Protein AF-A0A8X7R2E5-F1 (afdb_monomer)

Mean predicted aligned error: 14.35 Å

InterPro domains:
  IPR004158 Protein of unknown function DUF247, plant [PF03140] (1-277)
  IPR004158 Protein of unknown function DUF247, plant [PF03140] (343-395)
  IPR004158 Protein of unknown function DUF247, plant [PTHR31170] (1-277)

Foldseek 3Di:
DVVVLVVLVVVVCVLQPPVLLVVLLVVCLVCVVVQQVLAPDHLVVQDSVRSSVVLSSLLSSVVSVLLVCQPDPDCDPVNLVVVLQQLALAEWGFPVSNQVSCVVCCVSSVHPDGSQVSVCSSVPHDADPDSRAGTPLSVLVRSQQRLEPDNDDLVVLPDFFLPAFAAQVLLVLLVAAEAEPVRVVVVVVVVVVPDDDDDDDDDPPPPDRQQSYLDWDADPSYIYGGEHALDPSSLSSLLLNQLVQQVDVPHDNQSVLSLVVNLNHCPDVVSVCSQPPDVGNNYPDHPPPGDPCSSNPSPDDHRDGNHYHPVSDDPPPPPPVPDPDDDDDDDDPPVPPPPPPPPPRRRHPCNVVSVVSRVSSPDPVSSVVSCCCVPQVVDPVSVVVSVVVVVVVVVVVVVVVVVVVVVVVVVVPDDPPVVVPVVVVVPPPDDD

Radius of gyration: 35.5 Å; Cα contacts (8 Å, |Δi|>4): 422; chains: 1; bounding box: 97×72×129 Å

Sequence (432 aa):
MEKQKKTYLKSFTEKVGPKSIQDMKEIIIAEEKNIRGSYEISTEWVPPESFVDHILEDSVFIMEFIITHGENSHDTKHTADVKQDLMLLENQLPFFIFQKLFGSHMEKLGIMGTVEQFILNFFSLKIKTKTNFRHFTDMFRCVYEESLEETPNLNDLTGEAIGEMANADYLSRAGVKFKTPSEWKSSERERSHSGNLQPMTSISSGKETDDYSLHVSFKEGCLVMSSFRADEASETILRNVIAFEQSHGAVNPFTSNYINFINLLITNERDVEVLTAEDDKRFKPWPEGTDKFAIPRLVVKEPRLRCPPSRLRAPATADLTSLPAADSHGDSWDCGCPDTRVIKKKSSQYRSIAMNLKAHYKSRRNRYWATLSKVYFPDLLTGTATCAAVFLLFLTLIGTVASVIQAYKSFESVPPTIIYMTSKADQRKDAP

Structure (mmCIF, N/CA/C/O backbone):
data_AF-A0A8X7R2E5-F1
#
_entry.id   AF-A0A8X7R2E5-F1
#
loop_
_atom_site.group_PDB
_atom_site.id
_atom_site.type_symbol
_atom_site.label_atom_id
_atom_site.label_alt_id
_atom_site.label_comp_id
_atom_site.label_asym_id
_atom_site.label_entity_id
_atom_site.label_seq_id
_atom_site.pdbx_PDB_ins_code
_atom_site.Cartn_x
_atom_site.Cartn_y
_atom_site.Cartn_z
_atom_site.occupancy
_atom_site.B_iso_or_equiv
_atom_site.auth_seq_id
_atom_site.auth_comp_id
_atom_site.auth_asym_id
_atom_site.auth_atom_id
_atom_site.pdbx_PDB_model_num
ATOM 1 N N . MET A 1 1 ? -0.377 -10.810 23.958 1.00 72.69 1 MET A N 1
ATOM 2 C CA . MET A 1 1 ? -1.576 -10.154 23.403 1.00 72.69 1 MET A CA 1
ATOM 3 C C . MET A 1 1 ? -2.745 -10.095 24.379 1.00 72.69 1 MET A C 1
ATOM 5 O O . MET A 1 1 ? -3.002 -9.014 24.875 1.00 72.69 1 MET A O 1
ATOM 9 N N . GLU A 1 2 ? -3.407 -11.190 24.762 1.00 74.06 2 GLU A N 1
ATOM 10 C CA . GLU A 1 2 ? -4.644 -11.108 25.581 1.00 74.06 2 GLU A CA 1
ATOM 11 C C . GLU A 1 2 ? -4.517 -10.383 26.922 1.00 74.06 2 GLU A C 1
ATOM 13 O O . GLU A 1 2 ? -5.288 -9.483 27.252 1.00 74.06 2 GLU A O 1
ATOM 18 N N . LYS A 1 3 ? -3.473 -10.718 27.681 1.00 81.31 3 LYS A N 1
ATOM 19 C CA . LYS A 1 3 ? -3.171 -10.030 28.938 1.00 81.31 3 LYS A CA 1
ATOM 20 C C . LYS A 1 3 ? -2.908 -8.534 28.722 1.00 81.31 3 LYS A C 1
ATOM 22 O O . LYS A 1 3 ? -3.322 -7.729 29.546 1.00 81.31 3 LYS A O 1
ATOM 27 N N . GLN A 1 4 ? -2.261 -8.172 27.610 1.00 82.19 4 GLN A N 1
ATOM 28 C CA . GLN A 1 4 ? -2.005 -6.773 27.265 1.00 82.19 4 GLN A CA 1
ATOM 29 C C . GLN A 1 4 ? -3.306 -6.053 26.918 1.00 82.19 4 GLN A C 1
ATOM 31 O O . GLN A 1 4 ? -3.516 -4.968 27.437 1.00 82.19 4 GLN A O 1
ATOM 36 N N . LYS A 1 5 ? -4.222 -6.653 26.147 1.00 86.06 5 LYS A N 1
ATOM 37 C CA . LYS A 1 5 ? -5.516 -6.018 25.832 1.00 86.06 5 LYS A CA 1
ATOM 38 C C . LYS A 1 5 ? -6.295 -5.646 27.093 1.00 86.06 5 LYS A C 1
ATOM 40 O O . LYS A 1 5 ? -6.772 -4.524 27.204 1.00 86.06 5 LYS A O 1
ATOM 45 N N . LYS A 1 6 ? -6.305 -6.519 28.107 1.00 88.94 6 LYS A N 1
ATOM 46 C CA . LYS A 1 6 ? -6.909 -6.214 29.418 1.00 88.94 6 LYS A CA 1
ATOM 47 C C . LYS A 1 6 ? -6.195 -5.079 30.158 1.00 88.94 6 LYS A C 1
ATOM 49 O O . LYS A 1 6 ? -6.850 -4.239 30.770 1.00 88.94 6 LYS A O 1
ATOM 54 N N . THR A 1 7 ? -4.863 -5.023 30.094 1.00 90.69 7 THR A N 1
ATOM 55 C CA . THR A 1 7 ? -4.083 -3.902 30.645 1.00 90.69 7 THR A CA 1
ATOM 56 C C . THR A 1 7 ? -4.413 -2.583 29.942 1.00 90.69 7 THR A C 1
ATOM 58 O O . THR A 1 7 ? -4.605 -1.573 30.615 1.00 90.69 7 THR A O 1
ATOM 61 N N . TYR A 1 8 ? -4.533 -2.597 28.615 1.00 91.94 8 TYR A N 1
ATOM 62 C CA . TYR A 1 8 ? -4.862 -1.423 27.806 1.00 91.94 8 TYR A CA 1
ATOM 63 C C . TYR A 1 8 ? -6.295 -0.961 28.060 1.00 91.94 8 TYR A C 1
ATOM 65 O O . TYR A 1 8 ? -6.521 0.224 28.269 1.00 91.94 8 TYR A O 1
ATOM 73 N N . LEU A 1 9 ? -7.248 -1.892 28.159 1.00 93.56 9 LEU A N 1
ATOM 74 C CA . LEU A 1 9 ? -8.624 -1.580 28.536 1.00 93.56 9 LEU A CA 1
ATOM 75 C C . LEU A 1 9 ? -8.690 -0.912 29.912 1.00 93.56 9 LEU A C 1
ATOM 77 O O . LEU A 1 9 ? -9.403 0.076 30.074 1.00 93.56 9 LEU A O 1
ATOM 81 N N . LYS A 1 10 ? -7.917 -1.397 30.891 1.00 93.50 10 LYS A N 1
ATOM 82 C CA . LYS A 1 10 ? -7.837 -0.769 32.216 1.00 93.50 10 LYS A CA 1
ATOM 83 C C . LYS A 1 10 ? -7.272 0.656 32.138 1.00 93.50 10 LYS A C 1
ATOM 85 O O . LYS A 1 10 ? -7.912 1.571 32.643 1.00 93.50 10 LYS A O 1
ATOM 90 N N . SER A 1 11 ? -6.133 0.841 31.465 1.00 92.69 11 SER A N 1
ATOM 91 C CA . SER A 1 11 ? -5.506 2.160 31.252 1.00 92.69 11 SER A CA 1
ATOM 92 C C . SER A 1 11 ? -6.467 3.141 30.576 1.00 92.69 11 SER A C 1
ATOM 94 O O . SER A 1 11 ? -6.690 4.255 31.047 1.00 92.69 11 SER A O 1
ATOM 96 N N . PHE A 1 12 ? -7.127 2.698 29.508 1.00 94.25 12 PHE A N 1
ATOM 97 C CA . PHE A 1 12 ? -8.101 3.506 28.790 1.00 94.25 12 PHE A CA 1
ATOM 98 C C . PHE A 1 12 ? -9.311 3.857 29.671 1.00 94.25 12 PHE A C 1
ATOM 100 O O . PHE A 1 12 ? -9.745 5.008 29.696 1.00 94.25 12 PHE A O 1
ATOM 107 N N . THR A 1 13 ? -9.808 2.905 30.471 1.00 95.12 13 THR A N 1
ATOM 108 C CA . THR A 1 13 ? -10.903 3.132 31.433 1.00 95.12 13 THR A CA 1
ATOM 109 C C . THR A 1 13 ? -10.542 4.194 32.472 1.00 95.12 13 THR A C 1
ATOM 111 O O . THR A 1 13 ? -11.396 5.002 32.829 1.00 95.12 13 THR A O 1
ATOM 114 N N . GLU A 1 14 ? -9.293 4.237 32.937 1.00 94.00 14 GLU A N 1
ATOM 115 C CA . GLU A 1 14 ? -8.813 5.272 33.863 1.00 94.00 14 GLU A CA 1
ATOM 116 C C . GLU A 1 14 ? -8.831 6.669 33.214 1.00 94.00 14 GLU A C 1
ATOM 118 O O . GLU A 1 14 ? -9.184 7.644 33.877 1.00 94.00 14 GLU A O 1
ATOM 123 N N . LYS A 1 15 ? -8.554 6.768 31.904 1.00 92.25 15 LYS A N 1
ATOM 124 C CA . LYS A 1 15 ? -8.600 8.033 31.146 1.00 92.25 15 LYS A CA 1
ATOM 125 C C . LYS A 1 15 ? -10.027 8.506 30.867 1.00 92.25 15 LYS A C 1
ATOM 127 O O . LYS A 1 15 ? -10.358 9.666 31.111 1.00 92.25 15 LYS A O 1
ATOM 132 N N . VAL A 1 16 ? -10.893 7.635 30.337 1.00 93.69 16 VAL A N 1
ATOM 133 C CA . VAL A 1 16 ? -12.238 8.033 29.871 1.00 93.69 16 VAL A CA 1
ATOM 134 C C . VAL A 1 16 ? -13.350 7.811 30.898 1.00 93.69 16 VAL A C 1
ATOM 136 O O . VAL A 1 16 ? -14.426 8.400 30.760 1.00 93.69 16 VAL A O 1
ATOM 139 N N . GLY A 1 17 ? -13.093 7.049 31.956 1.00 94.38 17 GLY A N 1
ATOM 140 C CA . GLY A 1 17 ? -14.046 6.689 33.004 1.00 94.38 17 GLY A CA 1
ATOM 141 C C . GLY A 1 17 ? -14.931 5.482 32.648 1.00 94.38 17 GLY A C 1
ATOM 142 O O . GLY A 1 17 ? -15.212 5.241 31.474 1.00 94.38 17 GLY A O 1
ATOM 143 N N . PRO A 1 18 ? -15.439 4.743 33.655 1.00 94.88 18 PRO A N 1
ATOM 144 C CA . PRO A 1 18 ? -16.193 3.500 33.451 1.00 94.88 18 PRO A CA 1
ATOM 145 C C . PRO A 1 18 ? -17.525 3.705 32.721 1.00 94.88 18 PRO A C 1
ATOM 147 O O . PRO A 1 18 ? -17.934 2.841 31.953 1.00 94.88 18 PRO A O 1
ATOM 150 N N . LYS A 1 19 ? -18.174 4.863 32.904 1.00 95.25 19 LYS A N 1
ATOM 151 C CA . LYS A 1 19 ? -19.404 5.207 32.178 1.00 95.25 19 LYS A CA 1
ATOM 152 C C . LYS A 1 19 ? -19.179 5.216 30.662 1.00 95.25 19 LYS A C 1
ATOM 154 O O . LYS A 1 19 ? -19.951 4.611 29.940 1.00 95.25 19 LYS A O 1
ATOM 159 N N . SER A 1 20 ? -18.067 5.790 30.203 1.00 95.00 20 SER A N 1
ATOM 160 C CA . SER A 1 20 ? -17.709 5.804 28.780 1.00 95.00 20 SER A CA 1
ATOM 161 C C . SER A 1 20 ? -17.542 4.397 28.206 1.00 95.00 20 SER A C 1
ATOM 163 O O . SER A 1 20 ? -17.910 4.157 27.064 1.00 95.00 20 SER A O 1
ATOM 165 N N . ILE A 1 21 ? -16.997 3.460 28.988 1.00 96.38 21 ILE A N 1
ATOM 166 C CA . ILE A 1 21 ? -16.843 2.061 28.565 1.00 96.38 21 ILE A CA 1
ATOM 167 C C . ILE A 1 21 ? -18.206 1.378 28.443 1.00 96.38 21 ILE A C 1
ATOM 169 O O . ILE A 1 21 ? -18.426 0.606 27.512 1.00 96.38 21 ILE A O 1
ATOM 173 N N . GLN A 1 22 ? -19.129 1.680 29.357 1.00 96.50 22 GLN A N 1
ATOM 174 C CA . GLN A 1 22 ? -20.500 1.188 29.283 1.00 96.50 22 GLN A CA 1
ATOM 175 C C . GLN A 1 22 ? -21.229 1.747 28.051 1.00 96.50 22 GLN A C 1
ATOM 177 O O . GLN A 1 22 ? -21.801 0.972 27.288 1.00 96.50 22 GLN A O 1
ATOM 182 N N . ASP A 1 23 ? -21.111 3.051 27.794 1.00 96.44 23 ASP A N 1
ATOM 183 C CA . ASP A 1 23 ? -21.682 3.696 26.605 1.00 96.44 23 ASP A CA 1
ATOM 184 C C . ASP A 1 23 ? -21.109 3.069 25.310 1.00 96.44 23 ASP A C 1
ATOM 186 O O . ASP A 1 23 ? -21.838 2.787 24.360 1.00 96.44 23 ASP A O 1
ATOM 190 N N . MET A 1 24 ? -19.804 2.761 25.280 1.00 97.69 24 MET A N 1
ATOM 191 C CA . MET A 1 24 ? -19.163 2.042 24.168 1.00 97.69 24 MET A CA 1
ATOM 192 C C . MET A 1 24 ? -19.735 0.632 23.964 1.00 97.69 24 MET A C 1
ATOM 194 O O . MET A 1 24 ? -19.957 0.229 22.822 1.00 97.69 24 MET A O 1
ATOM 198 N N . LYS A 1 25 ? -20.007 -0.120 25.040 1.00 97.19 25 LYS A N 1
ATOM 199 C CA . LYS A 1 25 ? -20.664 -1.435 24.941 1.00 97.19 25 LYS A CA 1
ATOM 200 C C . LYS A 1 25 ? -22.057 -1.323 24.333 1.00 97.19 25 LYS A C 1
ATOM 202 O O . LYS A 1 25 ? -22.393 -2.109 23.453 1.00 97.19 25 LYS A O 1
ATOM 207 N N . GLU A 1 26 ? -22.840 -0.337 24.756 1.00 97.75 26 GLU A N 1
ATOM 208 C CA . GLU A 1 26 ? -24.186 -0.092 24.225 1.00 97.75 26 GLU A CA 1
ATOM 209 C C . GLU A 1 26 ? -24.157 0.255 22.731 1.00 97.75 26 GLU A C 1
ATOM 211 O O . GLU A 1 26 ? -24.974 -0.255 21.963 1.00 97.75 26 GLU A O 1
ATOM 216 N N . ILE A 1 27 ? -23.160 1.030 22.290 1.00 98.00 27 ILE A N 1
ATOM 217 C CA . ILE A 1 27 ? -22.918 1.301 20.866 1.00 98.00 27 ILE A CA 1
ATOM 218 C C . ILE A 1 27 ? -22.619 0.004 20.099 1.00 98.00 27 ILE A C 1
ATOM 220 O O . ILE A 1 27 ? -23.177 -0.205 19.024 1.00 98.00 27 ILE A O 1
ATOM 224 N N . ILE A 1 28 ? -21.761 -0.875 20.628 1.00 97.75 28 ILE A N 1
ATOM 225 C CA . ILE A 1 28 ? -21.417 -2.144 19.962 1.00 97.75 28 ILE A CA 1
ATOM 226 C C . ILE A 1 28 ? -22.633 -3.069 19.888 1.00 97.75 28 ILE A C 1
ATOM 228 O O . ILE A 1 28 ? -22.853 -3.671 18.843 1.00 97.75 28 ILE A O 1
ATOM 232 N N . ILE A 1 29 ? -23.443 -3.148 20.949 1.00 97.50 29 ILE A N 1
ATOM 233 C CA . ILE A 1 29 ? -24.698 -3.917 20.959 1.00 97.50 29 ILE A CA 1
ATOM 234 C C . ILE A 1 29 ? -25.645 -3.400 19.869 1.00 97.50 29 ILE A C 1
ATOM 236 O O . ILE A 1 29 ? -26.173 -4.182 19.080 1.00 97.50 29 ILE A O 1
ATOM 240 N N . ALA A 1 30 ? -25.826 -2.079 19.777 1.00 97.69 30 ALA A N 1
ATOM 241 C CA . ALA A 1 30 ? -26.689 -1.469 18.767 1.00 97.69 30 ALA A CA 1
ATOM 242 C C . ALA A 1 30 ? -26.191 -1.713 17.328 1.00 97.69 30 ALA A C 1
ATOM 244 O O . ALA A 1 30 ? -26.993 -1.846 16.403 1.00 97.69 30 ALA A O 1
ATOM 245 N N . GLU A 1 31 ? -24.874 -1.794 17.136 1.00 97.12 31 GLU A N 1
ATOM 246 C CA . GLU A 1 31 ? -24.233 -1.985 15.832 1.00 97.12 31 GLU A CA 1
ATOM 247 C C . GLU A 1 31 ? -23.848 -3.441 15.535 1.00 97.12 31 GLU A C 1
ATOM 249 O O . GLU A 1 31 ? -23.290 -3.709 14.471 1.00 97.12 31 GLU A O 1
ATOM 254 N N . GLU A 1 32 ? -24.156 -4.396 16.419 1.00 94.94 32 GLU A N 1
ATOM 255 C CA . GLU A 1 32 ? -23.663 -5.777 16.342 1.00 94.94 32 GLU A CA 1
ATOM 256 C C . GLU A 1 32 ? -23.925 -6.393 14.964 1.00 94.94 32 GLU A C 1
ATOM 258 O O . GLU A 1 32 ? -23.014 -6.916 14.320 1.00 94.94 32 GLU A O 1
ATOM 263 N N . LYS A 1 33 ? -25.154 -6.253 14.455 1.00 93.44 33 LYS A N 1
ATOM 264 C C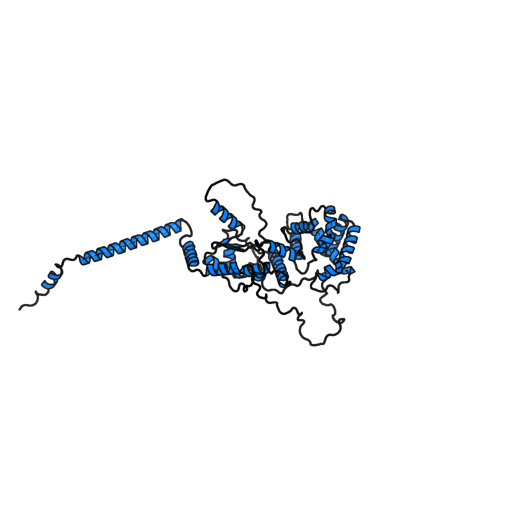A . LYS A 1 33 ? -25.542 -6.765 13.135 1.00 93.44 33 LYS A CA 1
ATOM 265 C C . LYS A 1 33 ? -24.708 -6.155 12.000 1.00 93.44 33 LYS A C 1
ATOM 267 O O . LYS A 1 33 ? -24.336 -6.870 11.071 1.00 93.44 33 LYS A O 1
ATOM 272 N N . ASN A 1 34 ? -24.393 -4.863 12.076 1.00 93.75 34 ASN A N 1
ATOM 273 C CA . ASN A 1 34 ? -23.596 -4.163 11.066 1.00 93.75 34 ASN A CA 1
ATOM 274 C C . ASN A 1 34 ? -22.119 -4.572 11.137 1.00 93.75 34 ASN A C 1
ATOM 276 O O . ASN A 1 34 ? -21.472 -4.762 10.105 1.00 93.75 34 ASN A O 1
ATOM 280 N N . ILE A 1 35 ? -21.589 -4.759 12.350 1.00 93.38 35 ILE A N 1
ATOM 281 C CA . ILE A 1 35 ? -20.218 -5.234 12.564 1.00 93.38 35 ILE A CA 1
ATOM 282 C C . ILE A 1 35 ? -20.088 -6.665 12.031 1.00 93.38 35 ILE A C 1
ATOM 284 O O . ILE A 1 35 ? -19.196 -6.940 11.235 1.00 93.38 35 ILE A O 1
ATOM 288 N N . ARG A 1 36 ? -21.012 -7.565 12.389 1.00 90.94 36 ARG A N 1
ATOM 289 C CA . ARG A 1 36 ? -21.028 -8.953 11.897 1.00 90.94 36 ARG A CA 1
ATOM 290 C C . ARG A 1 36 ? -21.181 -9.023 10.381 1.00 90.94 36 ARG A C 1
ATOM 292 O O . ARG A 1 36 ? -20.423 -9.733 9.731 1.00 90.94 36 ARG A O 1
ATOM 299 N N . GLY A 1 37 ? -22.094 -8.229 9.819 1.00 88.69 37 GLY A N 1
ATOM 300 C CA . GLY A 1 37 ? -22.312 -8.123 8.373 1.00 88.69 37 GLY A CA 1
ATOM 301 C C . GLY A 1 37 ? -21.150 -7.493 7.601 1.00 88.69 37 GLY A C 1
ATOM 302 O O . GLY A 1 37 ? -21.159 -7.490 6.373 1.00 88.69 37 GLY A O 1
ATOM 303 N N . SER A 1 38 ? -20.138 -6.968 8.298 1.00 86.44 38 SER A N 1
ATOM 304 C CA . SER A 1 38 ? -18.901 -6.505 7.677 1.00 86.44 38 SER A CA 1
ATOM 305 C C . SER A 1 38 ? -17.909 -7.643 7.402 1.00 86.44 38 SER A C 1
ATOM 307 O O . SER A 1 38 ? -16.913 -7.396 6.719 1.00 86.44 38 SER A O 1
ATOM 309 N N . TYR A 1 39 ? -18.127 -8.853 7.928 1.00 83.06 39 TYR A N 1
ATOM 310 C CA . TYR A 1 39 ? -17.268 -10.021 7.714 1.00 83.06 39 TYR A CA 1
ATOM 311 C C . TYR A 1 39 ? -17.826 -10.941 6.630 1.00 83.06 39 TYR A C 1
ATOM 313 O O . TYR A 1 39 ? -19.035 -11.094 6.493 1.00 83.06 39 TYR A O 1
ATOM 321 N N . GLU A 1 40 ? -16.929 -11.562 5.864 1.00 74.44 40 GLU A N 1
ATOM 322 C CA . GLU A 1 40 ? -17.306 -12.521 4.820 1.00 74.44 40 GLU A CA 1
ATOM 323 C C . GLU A 1 40 ? -17.603 -13.906 5.412 1.00 74.44 40 GLU A C 1
ATOM 325 O O . GLU A 1 40 ? -18.507 -14.606 4.965 1.00 74.44 40 GLU A O 1
ATOM 330 N N . ILE A 1 41 ? -16.877 -14.274 6.473 1.00 74.06 41 ILE A N 1
ATOM 331 C CA . ILE A 1 41 ? -17.118 -15.491 7.252 1.00 74.06 41 ILE A CA 1
ATOM 332 C C . ILE A 1 41 ? -18.146 -15.195 8.345 1.00 74.06 41 ILE A C 1
ATOM 334 O O . ILE A 1 41 ? -18.006 -14.221 9.090 1.00 74.06 41 ILE A O 1
ATOM 338 N N . SER A 1 42 ? -19.148 -16.072 8.474 1.00 79.12 42 SER A N 1
ATOM 339 C CA . SER A 1 42 ? -20.155 -15.964 9.531 1.00 79.12 42 SER A CA 1
ATOM 340 C C . SER A 1 42 ? -19.515 -16.000 10.921 1.00 79.12 42 SER A C 1
ATOM 342 O O . SER A 1 42 ? -18.647 -16.819 11.226 1.00 79.12 42 SER A O 1
ATOM 344 N N . THR A 1 43 ? -19.991 -15.108 11.785 1.00 82.69 43 THR A N 1
ATOM 345 C CA . THR A 1 43 ? -19.592 -15.018 13.196 1.00 82.69 43 THR A CA 1
ATOM 346 C C . THR A 1 43 ? -20.703 -15.485 14.137 1.00 82.69 43 THR A C 1
ATOM 348 O O . THR A 1 43 ? -20.557 -15.356 15.349 1.00 82.69 43 THR A O 1
ATOM 351 N N . GLU A 1 44 ? -21.809 -16.026 13.613 1.00 82.88 44 GLU A N 1
ATOM 352 C CA . GLU A 1 44 ? -23.011 -16.393 14.388 1.00 82.88 44 GLU A CA 1
ATOM 353 C C . GLU A 1 44 ? -22.741 -17.408 15.505 1.00 82.88 44 GLU A C 1
ATOM 355 O O . GLU A 1 44 ? -23.437 -17.418 16.514 1.00 82.88 44 GLU A O 1
ATOM 360 N N . TRP A 1 45 ? -21.692 -18.218 15.357 1.00 84.19 45 TRP A N 1
ATOM 361 C CA . TRP A 1 45 ? -21.254 -19.179 16.368 1.00 84.19 45 TRP A CA 1
ATOM 362 C C . TRP A 1 45 ? -20.695 -18.511 17.644 1.00 84.19 45 TRP A C 1
ATOM 364 O O . TRP A 1 45 ? -20.597 -19.162 18.682 1.00 84.19 45 TRP A O 1
ATOM 374 N N . VAL A 1 46 ? -20.336 -17.221 17.588 1.00 87.50 46 VAL A N 1
ATOM 375 C CA . VAL A 1 46 ? -19.876 -16.441 18.746 1.00 87.50 46 VAL A CA 1
ATOM 376 C C . VAL A 1 46 ? -21.081 -15.828 19.464 1.00 87.50 46 VAL A C 1
ATOM 378 O O . VAL A 1 46 ? -21.774 -14.998 18.859 1.00 87.50 46 VAL A O 1
ATOM 381 N N . PRO A 1 47 ? -21.298 -16.137 20.758 1.00 92.00 47 PRO A N 1
ATOM 382 C CA . PRO A 1 47 ? -22.383 -15.551 21.538 1.00 92.00 47 PRO A CA 1
ATOM 383 C C . PRO A 1 47 ? -22.338 -14.012 21.535 1.00 92.00 47 PRO A C 1
ATOM 385 O O . PRO A 1 47 ? -21.240 -13.456 21.634 1.00 92.00 47 PRO A O 1
ATOM 388 N N . PRO A 1 48 ? -23.490 -13.315 21.479 1.00 91.00 48 PRO A N 1
ATOM 389 C CA . PRO A 1 48 ? -23.549 -11.850 21.426 1.00 91.00 48 PRO A CA 1
ATOM 390 C C . PRO A 1 48 ? -22.722 -11.146 22.508 1.00 91.00 48 PRO A C 1
ATOM 392 O O . PRO A 1 48 ? -21.919 -10.272 22.198 1.00 91.00 48 PRO A O 1
ATOM 395 N N . GLU A 1 49 ? -22.826 -11.579 23.767 1.00 90.44 49 GLU A N 1
ATOM 396 C CA . GLU A 1 49 ? -22.073 -10.973 24.877 1.00 90.44 49 GLU A CA 1
ATOM 397 C C . GLU A 1 49 ? -20.554 -11.082 24.676 1.00 90.44 49 GLU A C 1
ATOM 399 O O . GLU A 1 49 ? -19.826 -10.098 24.800 1.00 90.44 49 GLU A O 1
ATOM 404 N N . SER A 1 50 ? -20.079 -12.267 24.278 1.00 90.88 50 SER A N 1
ATOM 405 C CA . SER A 1 50 ? -18.661 -12.495 23.994 1.00 90.88 50 SER A CA 1
ATOM 406 C C . SER A 1 50 ? -18.195 -11.707 22.771 1.00 90.88 50 SER A C 1
ATOM 408 O O . SER A 1 50 ? -17.069 -11.213 22.755 1.00 90.88 50 SER A O 1
ATOM 410 N N . PHE A 1 51 ? -19.046 -11.568 21.753 1.00 92.56 51 PHE A N 1
ATOM 411 C CA . PHE A 1 51 ? -18.750 -10.769 20.571 1.00 92.56 51 PHE A CA 1
ATOM 412 C C . PHE A 1 51 ? -18.553 -9.294 20.932 1.00 92.56 51 PHE A C 1
ATOM 414 O O . PHE A 1 51 ? -17.558 -8.698 20.525 1.00 92.56 51 PHE A O 1
ATOM 421 N N . VAL A 1 52 ? -19.454 -8.727 21.740 1.00 94.88 52 VAL A N 1
ATOM 422 C CA . VAL A 1 52 ? -19.370 -7.334 22.200 1.00 94.88 52 VAL A CA 1
ATOM 423 C C . VAL A 1 52 ? -18.062 -7.083 22.946 1.00 94.88 52 VAL A C 1
ATOM 425 O O . VAL A 1 52 ? -17.359 -6.118 22.640 1.00 94.88 52 VAL A O 1
ATOM 428 N N . ASP A 1 53 ? -17.701 -7.970 23.877 1.00 92.81 53 ASP A N 1
ATOM 429 C CA . ASP A 1 53 ? -16.453 -7.850 24.631 1.00 92.81 53 ASP A CA 1
ATOM 430 C C . ASP A 1 53 ? -15.221 -7.953 23.720 1.00 92.81 53 ASP A C 1
ATOM 432 O O . ASP A 1 53 ? -14.300 -7.150 23.858 1.00 92.81 53 ASP A O 1
ATOM 436 N N . HIS A 1 54 ? -15.211 -8.859 22.736 1.00 91.62 54 HIS A N 1
ATOM 437 C CA . HIS A 1 54 ? -14.105 -8.967 21.779 1.00 91.62 54 HIS A CA 1
ATOM 438 C C . HIS A 1 54 ? -13.930 -7.700 20.934 1.00 91.62 54 HIS A C 1
ATOM 440 O O . HIS A 1 54 ? -12.811 -7.207 20.795 1.00 91.62 54 HIS A O 1
ATOM 446 N N . ILE A 1 55 ? -15.020 -7.143 20.396 1.00 94.25 55 ILE A N 1
ATOM 447 C CA . ILE A 1 55 ? -14.953 -5.909 19.604 1.00 94.25 55 ILE A CA 1
ATOM 448 C C . ILE A 1 55 ? -14.476 -4.740 20.466 1.00 94.25 55 ILE A C 1
ATOM 450 O O . ILE A 1 55 ? -13.651 -3.946 20.008 1.00 94.25 55 ILE A O 1
ATOM 454 N N . LEU A 1 56 ? -14.960 -4.635 21.706 1.00 95.56 56 LEU A N 1
ATOM 455 C CA . LEU A 1 56 ? -14.540 -3.588 22.631 1.00 95.56 56 LEU A CA 1
ATOM 456 C C . LEU A 1 56 ? -13.051 -3.709 22.968 1.00 95.56 56 LEU A C 1
ATOM 458 O O . LEU A 1 56 ? -12.317 -2.731 22.835 1.00 95.56 56 LEU A O 1
ATOM 462 N N . GLU A 1 57 ? -12.605 -4.894 23.391 1.00 94.06 57 GLU A N 1
ATOM 463 C CA . GLU A 1 57 ? -11.209 -5.157 23.746 1.00 94.06 57 GLU A CA 1
ATOM 464 C C . GLU A 1 57 ? -10.269 -4.851 22.579 1.00 94.06 57 GLU A C 1
ATOM 466 O O . GLU A 1 57 ? -9.237 -4.211 22.781 1.00 94.06 57 GLU A O 1
ATOM 471 N N . ASP A 1 58 ? -10.627 -5.271 21.365 1.00 93.00 58 ASP A N 1
ATOM 472 C CA . ASP A 1 58 ? -9.806 -5.068 20.174 1.00 93.00 58 ASP A CA 1
ATOM 473 C C . ASP A 1 58 ? -9.780 -3.594 19.756 1.00 93.00 58 ASP A C 1
ATOM 475 O O . ASP A 1 58 ? -8.705 -3.049 19.498 1.00 93.00 58 ASP A O 1
ATOM 479 N N . SER A 1 59 ? -10.933 -2.918 19.764 1.00 94.56 59 SER A N 1
ATOM 480 C CA . SER A 1 59 ? -11.029 -1.492 19.420 1.00 94.56 59 SER A CA 1
ATOM 481 C C . SER A 1 59 ? -10.244 -0.626 20.405 1.00 94.56 59 SER A C 1
ATOM 483 O O . SER A 1 59 ? -9.476 0.245 19.993 1.00 94.56 59 SER A O 1
ATOM 485 N N . VAL A 1 60 ? -10.411 -0.873 21.710 1.00 95.44 60 VAL A N 1
ATOM 486 C CA . VAL A 1 60 ? -9.718 -0.129 22.772 1.00 95.44 60 VAL A CA 1
ATOM 487 C C . VAL A 1 60 ? -8.230 -0.431 22.759 1.00 95.44 60 VAL A C 1
ATOM 489 O O . VAL A 1 60 ? -7.436 0.496 22.880 1.00 95.44 60 VAL A O 1
ATOM 492 N N . PHE A 1 61 ? -7.835 -1.693 22.569 1.00 93.62 61 PHE A N 1
ATOM 493 C CA . PHE A 1 61 ? -6.428 -2.051 22.430 1.00 93.62 61 PHE A CA 1
ATOM 494 C C . PHE A 1 61 ? -5.764 -1.256 21.305 1.00 93.62 61 PHE A C 1
ATOM 496 O O . PHE A 1 61 ? -4.719 -0.659 21.536 1.00 93.62 61 PHE A O 1
ATOM 503 N N . ILE A 1 62 ? -6.379 -1.209 20.120 1.00 92.69 62 ILE A N 1
ATOM 504 C CA . ILE A 1 62 ? -5.832 -0.490 18.964 1.00 92.69 62 ILE A CA 1
ATOM 505 C C . ILE A 1 62 ? -5.735 1.007 19.253 1.00 92.69 62 ILE A C 1
ATOM 507 O O . ILE A 1 62 ? -4.675 1.595 19.056 1.00 92.69 62 ILE A O 1
ATOM 511 N N . MET A 1 63 ? -6.810 1.625 19.749 1.00 93.50 63 MET A N 1
ATOM 512 C CA . MET A 1 63 ? -6.818 3.065 20.008 1.00 93.50 63 MET A CA 1
ATOM 513 C C . MET A 1 63 ? -5.805 3.455 21.090 1.00 93.50 63 MET A C 1
ATOM 515 O O . MET A 1 63 ? -4.997 4.357 20.888 1.00 93.50 63 MET A O 1
ATOM 519 N N . GLU A 1 64 ? -5.791 2.745 22.217 1.00 92.75 64 GLU A N 1
ATOM 520 C CA . GLU A 1 64 ? -4.841 2.995 23.302 1.00 92.75 64 GLU A CA 1
ATOM 521 C C . GLU A 1 64 ? -3.395 2.719 22.852 1.00 92.75 64 GLU A C 1
ATOM 523 O O . GLU A 1 64 ? -2.491 3.472 23.206 1.00 92.75 64 GLU A O 1
ATOM 528 N N . PHE A 1 65 ? -3.162 1.714 21.999 1.00 91.31 65 PHE A N 1
ATOM 529 C CA . PHE A 1 65 ? -1.851 1.474 21.390 1.00 91.31 65 PHE A CA 1
ATOM 530 C C . PHE A 1 65 ? -1.369 2.649 20.551 1.00 91.31 65 PHE A C 1
ATOM 532 O O . PHE A 1 65 ? -0.224 3.076 20.722 1.00 91.31 65 PHE A O 1
ATOM 539 N N . ILE A 1 66 ? -2.240 3.198 19.704 1.00 91.12 66 ILE A N 1
ATOM 540 C CA . ILE A 1 66 ? -1.933 4.373 18.890 1.00 91.12 66 ILE A CA 1
ATOM 541 C C . ILE A 1 66 ? -1.658 5.590 19.784 1.00 91.12 66 ILE A C 1
ATOM 543 O O . ILE A 1 66 ? -0.684 6.298 19.550 1.00 91.12 66 ILE A O 1
ATOM 547 N N . ILE A 1 67 ? -2.443 5.804 20.844 1.00 89.81 67 ILE A N 1
ATOM 548 C CA . ILE A 1 67 ? -2.229 6.900 21.806 1.00 89.81 67 ILE A CA 1
ATOM 549 C C . ILE A 1 67 ? -0.871 6.776 22.500 1.00 89.81 67 ILE A C 1
ATOM 551 O O . ILE A 1 67 ? -0.146 7.756 22.623 1.00 89.81 67 ILE A O 1
ATOM 555 N N . THR A 1 68 ? -0.505 5.577 22.953 1.00 87.81 68 THR A N 1
ATOM 556 C CA . THR A 1 68 ? 0.743 5.365 23.697 1.00 87.81 68 THR A CA 1
ATOM 557 C C . THR A 1 68 ? 1.989 5.420 22.809 1.00 87.81 68 THR A C 1
ATOM 559 O O . THR A 1 68 ? 3.049 5.823 23.281 1.00 87.81 68 THR A O 1
ATOM 562 N N . HIS A 1 69 ? 1.890 5.013 21.540 1.00 83.75 69 HIS A N 1
ATOM 563 C CA . HIS A 1 69 ? 3.061 4.836 20.668 1.00 83.75 69 HIS A CA 1
ATOM 564 C C . HIS A 1 69 ? 3.110 5.796 19.474 1.00 83.75 69 HIS A C 1
ATOM 566 O O . HIS A 1 69 ? 4.103 5.787 18.754 1.00 83.75 69 HIS A O 1
ATOM 572 N N . GLY A 1 70 ? 2.081 6.617 19.253 1.00 71.50 70 GLY A N 1
ATOM 573 C CA . GLY A 1 70 ? 1.972 7.487 18.079 1.00 71.50 70 GLY A CA 1
ATOM 574 C C . GLY A 1 70 ? 2.942 8.669 18.049 1.00 71.50 70 GLY A C 1
ATOM 575 O O . GLY A 1 70 ? 3.261 9.146 16.966 1.00 71.50 70 GLY A O 1
ATOM 576 N N . GLU A 1 71 ? 3.450 9.115 19.202 1.00 63.28 71 GLU A N 1
ATOM 577 C CA . GLU A 1 71 ? 4.388 10.250 19.292 1.00 63.28 71 GLU A CA 1
ATOM 578 C C . GLU A 1 71 ? 5.872 9.837 19.262 1.00 63.28 71 GLU A C 1
ATOM 580 O O . GLU A 1 71 ? 6.752 10.680 19.087 1.00 63.28 71 GLU A O 1
ATOM 585 N N . ASN A 1 72 ? 6.181 8.542 19.397 1.00 55.50 72 ASN A N 1
ATOM 586 C CA . ASN A 1 72 ? 7.563 8.070 19.430 1.00 55.50 72 ASN A CA 1
ATOM 587 C C . ASN A 1 72 ? 8.108 7.894 18.004 1.00 55.50 72 ASN A C 1
ATOM 589 O O . ASN A 1 72 ? 7.798 6.929 17.313 1.00 55.50 72 ASN A O 1
ATOM 593 N N . SER A 1 73 ? 8.977 8.823 17.593 1.00 47.28 73 SER A N 1
ATOM 594 C CA . SER A 1 73 ? 9.628 8.908 16.272 1.00 47.28 73 SER A CA 1
ATOM 595 C C . SER A 1 73 ? 10.565 7.744 15.914 1.00 47.28 73 SER A C 1
ATOM 597 O O . SER A 1 73 ? 11.112 7.702 14.811 1.00 47.28 73 SER A O 1
ATOM 599 N N . HIS A 1 74 ? 10.754 6.790 16.823 1.00 53.66 74 HIS A N 1
ATOM 600 C CA . HIS A 1 74 ? 11.455 5.546 16.553 1.00 53.66 74 HIS A CA 1
ATOM 601 C C . HIS A 1 74 ? 10.430 4.416 16.485 1.00 53.66 74 HIS A C 1
ATOM 603 O O . HIS A 1 74 ? 9.910 3.998 17.520 1.00 53.66 74 HIS A O 1
ATOM 609 N N . ASP A 1 75 ? 10.162 3.910 15.275 1.00 58.59 75 ASP A N 1
ATOM 610 C CA . ASP A 1 75 ? 9.453 2.641 15.082 1.00 58.59 75 ASP A CA 1
ATOM 611 C C . ASP A 1 75 ? 10.233 1.557 15.841 1.00 58.59 75 ASP A C 1
ATOM 613 O O . ASP A 1 75 ? 11.242 1.021 15.378 1.00 58.59 75 ASP A O 1
ATOM 617 N N . THR A 1 76 ? 9.801 1.268 17.069 1.00 72.00 76 THR A N 1
ATOM 618 C CA . THR A 1 76 ? 10.307 0.111 17.797 1.00 72.00 76 THR A CA 1
ATOM 619 C C . THR A 1 76 ? 9.876 -1.139 17.040 1.00 72.00 76 THR A C 1
ATOM 621 O O . THR A 1 76 ? 8.830 -1.141 16.385 1.00 72.00 76 THR A O 1
ATOM 624 N N . LYS A 1 77 ? 10.632 -2.235 17.171 1.00 74.81 77 LYS A N 1
ATOM 625 C CA . LYS A 1 77 ? 10.231 -3.525 16.590 1.00 74.81 77 LYS A CA 1
ATOM 626 C C . LYS A 1 77 ? 8.786 -3.883 16.966 1.00 74.81 77 LYS A C 1
ATOM 628 O O . LYS A 1 77 ? 8.012 -4.287 16.114 1.00 74.81 77 LYS A O 1
ATOM 633 N N . HIS A 1 78 ? 8.393 -3.610 18.212 1.00 77.12 78 HIS A N 1
ATOM 634 C CA . HIS A 1 78 ? 7.033 -3.860 18.677 1.00 77.12 78 HIS A CA 1
ATOM 635 C C . HIS A 1 78 ? 5.971 -3.022 17.940 1.00 77.12 78 HIS A C 1
ATOM 637 O O . HIS A 1 78 ? 4.916 -3.552 17.598 1.00 77.12 78 HIS A O 1
ATOM 643 N N . THR A 1 79 ? 6.243 -1.740 17.671 1.00 80.00 79 THR A N 1
ATOM 644 C CA . THR A 1 79 ? 5.348 -0.870 16.888 1.00 80.00 79 THR A CA 1
ATOM 645 C C . THR A 1 79 ? 5.210 -1.358 15.450 1.00 80.00 79 THR A C 1
ATOM 647 O O . THR A 1 79 ? 4.098 -1.390 14.926 1.00 80.00 79 THR A O 1
ATOM 650 N N . ALA A 1 80 ? 6.319 -1.772 14.831 1.00 78.69 80 ALA A N 1
ATOM 651 C CA . ALA A 1 80 ? 6.321 -2.318 13.479 1.00 78.69 80 ALA A CA 1
ATOM 652 C C . ALA A 1 80 ? 5.510 -3.623 13.389 1.00 78.69 80 ALA A C 1
ATOM 654 O O . ALA A 1 80 ? 4.652 -3.735 12.514 1.00 78.69 80 ALA A O 1
ATOM 655 N N . ASP A 1 81 ? 5.709 -4.548 14.333 1.00 81.69 81 ASP A N 1
ATOM 656 C CA . ASP A 1 81 ? 4.987 -5.825 14.392 1.00 81.69 81 ASP A CA 1
ATOM 657 C C . ASP A 1 81 ? 3.467 -5.593 14.524 1.00 81.69 81 ASP A C 1
ATOM 659 O O . ASP A 1 81 ? 2.673 -6.162 13.777 1.00 81.69 81 ASP A O 1
ATOM 663 N N . VAL A 1 82 ? 3.038 -4.681 15.410 1.00 84.44 82 VAL A N 1
ATOM 664 C CA . VAL A 1 82 ? 1.607 -4.360 15.571 1.00 84.44 82 VAL A CA 1
ATOM 665 C C . VAL A 1 82 ? 1.043 -3.678 14.325 1.00 84.44 82 VAL A C 1
ATOM 667 O O . VAL A 1 82 ? -0.055 -4.021 13.893 1.00 84.44 82 VAL A O 1
ATOM 670 N N . LYS A 1 83 ? 1.774 -2.740 13.706 1.00 84.62 83 LYS A N 1
ATOM 671 C CA . LYS A 1 83 ? 1.350 -2.121 12.438 1.00 84.62 83 LYS A CA 1
ATOM 672 C C . LYS A 1 83 ? 1.153 -3.179 11.348 1.00 84.62 83 LYS A C 1
ATOM 674 O O . LYS A 1 83 ? 0.151 -3.118 10.646 1.00 84.62 83 LYS A O 1
ATOM 679 N N . GLN A 1 84 ? 2.058 -4.152 11.226 1.00 81.38 84 GLN A N 1
ATOM 680 C CA . GLN A 1 84 ? 1.926 -5.256 10.269 1.00 81.38 84 GLN A CA 1
ATOM 681 C C . GLN A 1 84 ? 0.706 -6.135 10.573 1.00 81.38 84 GLN A C 1
ATOM 683 O O . GLN A 1 84 ? -0.078 -6.419 9.666 1.00 81.38 84 GLN A O 1
ATOM 688 N N . ASP A 1 85 ? 0.484 -6.490 11.840 1.00 84.12 85 ASP A N 1
ATOM 689 C CA . ASP A 1 85 ? -0.680 -7.275 12.264 1.00 84.12 85 ASP A CA 1
ATOM 690 C C . ASP A 1 85 ? -2.005 -6.563 11.967 1.00 84.12 85 ASP A C 1
ATOM 692 O O . ASP A 1 85 ? -2.986 -7.207 11.592 1.00 84.12 85 ASP A O 1
ATOM 696 N N . LEU A 1 86 ? -2.055 -5.234 12.100 1.00 87.19 86 LEU A N 1
ATOM 697 C CA . LEU A 1 86 ? -3.232 -4.425 11.759 1.00 87.19 86 LEU A CA 1
ATOM 698 C C . LEU A 1 86 ? -3.495 -4.337 10.256 1.00 87.19 86 LEU A C 1
ATOM 700 O O . LEU A 1 86 ? -4.565 -3.880 9.865 1.00 87.19 86 LEU A O 1
ATOM 704 N N . MET A 1 87 ? -2.558 -4.769 9.410 1.00 83.81 87 MET A N 1
ATOM 705 C CA . MET A 1 87 ? -2.702 -4.764 7.952 1.00 83.81 87 MET A CA 1
ATOM 706 C C . MET A 1 87 ? -3.178 -6.091 7.374 1.00 83.81 87 MET A C 1
ATOM 708 O O . MET A 1 87 ? -3.623 -6.129 6.221 1.00 83.81 87 MET A O 1
ATOM 712 N N . LEU A 1 88 ? -3.124 -7.164 8.164 1.00 83.50 88 LEU A N 1
ATOM 713 C CA . LEU A 1 88 ? -3.592 -8.481 7.755 1.00 83.50 88 LEU A CA 1
ATOM 714 C C . LEU A 1 88 ? -5.114 -8.482 7.601 1.00 83.50 88 LEU A C 1
ATOM 716 O O . LEU A 1 88 ? -5.832 -8.095 8.523 1.00 83.50 88 LEU A O 1
ATOM 720 N N . LEU A 1 89 ? -5.620 -8.996 6.475 1.00 75.50 89 LEU A N 1
ATOM 721 C CA . LEU A 1 89 ? -7.066 -9.127 6.222 1.00 75.50 89 LEU A CA 1
ATOM 722 C C . LEU A 1 89 ? -7.806 -9.960 7.274 1.00 75.50 89 LEU A C 1
ATOM 724 O O . LEU A 1 89 ? -9.020 -9.842 7.425 1.00 75.50 89 LEU A O 1
ATOM 728 N N . GLU A 1 90 ? -7.066 -10.785 8.007 1.00 70.00 90 GLU A N 1
ATOM 729 C CA . GLU A 1 90 ? -7.571 -11.644 9.071 1.00 70.00 90 GLU A CA 1
ATOM 730 C C . GLU A 1 90 ? -7.796 -10.927 10.408 1.00 70.00 90 GLU A C 1
ATOM 732 O O . GLU A 1 90 ? -8.407 -11.488 11.313 1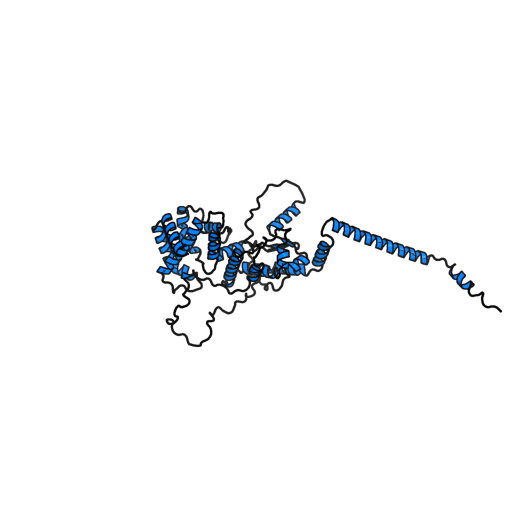.00 70.00 90 GLU A O 1
ATOM 737 N N . ASN A 1 91 ? -7.275 -9.709 10.555 1.00 76.50 91 ASN A N 1
ATOM 738 C CA . ASN A 1 91 ? -7.267 -8.964 11.811 1.00 76.50 91 ASN A CA 1
ATOM 739 C C . ASN A 1 91 ? -7.918 -7.583 11.646 1.00 76.50 91 ASN A C 1
ATOM 741 O O . ASN A 1 91 ? -7.457 -6.581 12.188 1.00 76.50 91 ASN A O 1
ATOM 745 N N . GLN A 1 92 ? -8.974 -7.514 10.833 1.00 80.62 92 GLN A N 1
ATOM 746 C CA . GLN A 1 92 ? -9.630 -6.252 10.510 1.00 80.62 92 GLN A CA 1
ATOM 747 C C . GLN A 1 92 ? -10.875 -6.029 11.372 1.00 80.62 92 GLN A C 1
ATOM 749 O O . GLN A 1 92 ? -11.778 -6.864 11.432 1.00 80.62 92 GLN A O 1
ATOM 754 N N . LEU A 1 93 ? -10.962 -4.848 11.979 1.00 88.69 93 LEU A N 1
ATOM 755 C CA . LEU A 1 93 ? -12.215 -4.306 12.498 1.00 88.69 93 LEU A CA 1
ATOM 756 C C . LEU A 1 93 ? -12.842 -3.365 11.457 1.00 88.69 93 LEU A C 1
ATOM 758 O O . LEU A 1 93 ? -12.110 -2.674 10.738 1.00 88.69 93 LEU A O 1
ATOM 762 N N . PRO A 1 94 ? -14.181 -3.300 11.359 1.00 91.44 94 PRO A N 1
ATOM 763 C CA . PRO A 1 94 ? -14.843 -2.331 10.496 1.00 91.44 94 PRO A CA 1
ATOM 764 C C . PRO A 1 94 ? -14.522 -0.910 10.953 1.00 91.44 94 PRO A C 1
ATOM 766 O O . PRO A 1 94 ? -14.795 -0.548 12.091 1.00 91.44 94 PRO A O 1
ATOM 769 N N . PHE A 1 95 ? -13.972 -0.081 10.071 1.00 92.06 95 PHE A N 1
ATOM 770 C CA . PHE A 1 95 ? -13.439 1.223 10.466 1.00 92.06 95 PHE A CA 1
ATOM 771 C C . PHE A 1 95 ? -14.490 2.153 11.100 1.00 92.06 95 PHE A C 1
ATOM 773 O O . PHE A 1 95 ? -14.190 2.887 12.040 1.00 92.06 95 PHE A O 1
ATOM 780 N N . PHE A 1 96 ? -15.747 2.068 10.646 1.00 93.38 96 PHE A N 1
ATOM 781 C CA . PHE A 1 96 ? -16.848 2.886 11.165 1.00 93.38 96 PHE A CA 1
ATOM 782 C C . PHE A 1 96 ? -17.033 2.759 12.686 1.00 93.38 96 PHE A C 1
ATOM 784 O O . PHE A 1 96 ? -17.507 3.705 13.321 1.00 93.38 96 PHE A O 1
ATOM 791 N N . ILE A 1 97 ? -16.660 1.614 13.279 1.00 95.12 97 ILE A N 1
ATOM 792 C CA . ILE A 1 97 ? -16.811 1.404 14.718 1.00 95.12 97 ILE A CA 1
ATOM 793 C C . ILE A 1 97 ? -15.869 2.316 15.503 1.00 95.12 97 ILE A C 1
ATOM 795 O O . ILE A 1 97 ? -16.276 2.864 16.519 1.00 95.12 97 ILE A O 1
ATOM 799 N N . PHE A 1 98 ? -14.662 2.592 14.997 1.00 94.56 98 PHE A N 1
ATOM 800 C CA . PHE A 1 98 ? -13.728 3.507 15.653 1.00 94.56 98 PHE A CA 1
ATOM 801 C C . PHE A 1 98 ? -14.297 4.922 15.731 1.00 94.56 98 PHE A C 1
ATOM 803 O O . PHE A 1 98 ? -14.215 5.567 16.774 1.00 94.56 98 PHE A O 1
ATOM 810 N N . GLN A 1 99 ? -14.933 5.388 14.654 1.00 93.38 99 GLN A N 1
ATOM 811 C CA . GLN A 1 99 ? -15.571 6.700 14.641 1.00 93.38 99 GLN A CA 1
ATOM 812 C C . GLN A 1 99 ? -16.694 6.785 15.686 1.00 93.38 99 GLN A C 1
ATOM 814 O O . GLN A 1 99 ? -16.778 7.777 16.409 1.00 93.38 99 GLN A O 1
ATOM 819 N N . LYS A 1 100 ? -17.535 5.745 15.790 1.00 95.62 100 LYS A N 1
ATOM 820 C CA . LYS A 1 100 ? -18.637 5.699 16.764 1.00 95.62 100 LYS A CA 1
ATOM 821 C C . LYS A 1 100 ? -18.148 5.578 18.209 1.00 95.62 100 LYS A C 1
ATOM 823 O O . LYS A 1 100 ? -18.718 6.225 19.078 1.00 95.62 100 LYS A O 1
ATOM 828 N N . LEU A 1 101 ? -17.114 4.775 18.460 1.00 96.56 101 LEU A N 1
ATOM 829 C CA . LEU A 1 101 ? -16.603 4.531 19.809 1.00 96.56 101 LEU A CA 1
ATOM 830 C C . LEU A 1 101 ? -15.767 5.687 20.345 1.00 96.56 101 LEU A C 1
ATOM 832 O O . LEU A 1 101 ? -15.884 6.011 21.517 1.00 96.56 101 LEU A O 1
ATOM 836 N N . PHE A 1 102 ? -14.926 6.303 19.512 1.00 95.94 102 PHE A N 1
ATOM 837 C CA . PHE A 1 102 ? -13.910 7.246 19.988 1.00 95.94 102 PHE A CA 1
ATOM 838 C C . PHE A 1 102 ? -14.172 8.698 19.593 1.00 95.94 102 PHE A C 1
ATOM 840 O O . PHE A 1 102 ? -13.546 9.594 20.154 1.00 95.94 102 PHE A O 1
ATOM 847 N N . GLY A 1 103 ? -15.105 8.960 18.670 1.00 94.00 103 GLY A N 1
ATOM 848 C CA . GLY A 1 103 ? -15.367 10.307 18.158 1.00 94.00 103 GLY A CA 1
ATOM 849 C C . GLY A 1 103 ? -15.695 11.328 19.252 1.00 94.00 103 GLY A C 1
ATOM 850 O O . GLY A 1 103 ? -15.162 12.433 19.232 1.00 94.00 103 GLY A O 1
ATOM 851 N N . SER A 1 104 ? -16.501 10.949 20.249 1.00 92.50 104 SER A N 1
ATOM 852 C CA . SER A 1 104 ? -16.842 11.804 21.399 1.00 92.50 104 SER A CA 1
ATOM 853 C C . SER A 1 104 ? -15.747 11.899 22.467 1.00 92.50 104 SER A C 1
ATOM 855 O O . SER A 1 104 ? -15.873 12.680 23.407 1.00 92.50 104 SER A O 1
ATOM 857 N N . HIS A 1 105 ? -14.684 11.100 22.361 1.00 92.62 105 HIS A N 1
ATOM 858 C CA . HIS A 1 105 ? -13.635 10.992 23.378 1.00 92.62 105 HIS A CA 1
ATOM 859 C C . HIS A 1 105 ? -12.320 11.645 22.949 1.00 92.62 105 HIS A C 1
ATOM 861 O O . HIS A 1 105 ? -11.432 11.774 23.786 1.00 92.62 105 HIS A O 1
ATOM 867 N N . MET A 1 106 ? -12.206 12.101 21.697 1.00 92.50 106 MET A N 1
ATOM 868 C CA . MET A 1 106 ? -10.994 12.726 21.145 1.00 92.50 106 MET A CA 1
ATOM 869 C C . MET A 1 106 ? -10.485 13.888 22.009 1.00 92.50 106 MET A C 1
ATOM 871 O O . MET A 1 106 ? -9.327 13.884 22.422 1.00 92.50 106 MET A O 1
ATOM 875 N N . GLU A 1 107 ? -11.367 14.829 22.369 1.00 89.62 107 GLU A N 1
ATOM 876 C CA . GLU A 1 107 ? -11.021 15.983 23.213 1.00 89.62 107 GLU A CA 1
ATOM 877 C C . GLU A 1 107 ? -10.549 15.545 24.605 1.00 89.62 107 GLU A C 1
ATOM 879 O O . GLU A 1 107 ? -9.518 16.003 25.096 1.00 89.62 107 GLU A O 1
ATOM 884 N N . LYS A 1 108 ? -11.259 14.593 25.222 1.00 89.38 108 LYS A N 1
ATOM 885 C CA . LYS A 1 108 ? -10.916 14.059 26.548 1.00 89.38 108 LYS A CA 1
ATOM 886 C C . LYS A 1 108 ? -9.564 13.343 26.560 1.00 89.38 108 LYS A C 1
ATOM 888 O O . LYS A 1 108 ? -8.884 13.334 27.581 1.00 89.38 108 LYS A O 1
ATOM 893 N N . LEU A 1 109 ? -9.187 12.740 25.437 1.00 89.19 109 LEU A N 1
ATOM 894 C CA . LEU A 1 109 ? -7.904 12.070 25.246 1.00 89.19 109 LEU A CA 1
ATOM 895 C C . LEU A 1 109 ? -6.781 13.045 24.852 1.00 89.19 109 LEU A C 1
ATOM 897 O O . LEU A 1 109 ? -5.644 12.610 24.697 1.00 89.19 109 LEU A O 1
ATOM 901 N N . GLY A 1 110 ? -7.075 14.344 24.704 1.00 88.69 110 GLY A N 1
ATOM 902 C CA . GLY A 1 110 ? -6.106 15.358 24.284 1.00 88.69 110 GLY A CA 1
ATOM 903 C C . GLY A 1 110 ? -5.700 15.246 22.812 1.00 88.69 110 GLY A C 1
ATOM 904 O O . GLY A 1 110 ? -4.661 15.774 22.425 1.00 88.69 110 GLY A O 1
ATOM 905 N N . ILE A 1 111 ? -6.493 14.554 21.990 1.00 89.56 111 ILE A N 1
ATOM 906 C CA . ILE A 1 111 ? -6.176 14.286 20.588 1.00 89.56 111 ILE A CA 1
ATOM 907 C C . ILE A 1 111 ? -6.823 15.355 19.708 1.00 89.56 111 ILE A C 1
ATOM 909 O O . ILE A 1 111 ? -8.038 15.553 19.732 1.00 89.56 111 ILE A O 1
ATOM 913 N N . MET A 1 112 ? -6.008 16.020 18.891 1.00 86.88 112 MET A N 1
ATOM 914 C CA . MET A 1 112 ? -6.474 17.016 17.927 1.00 86.88 112 MET A CA 1
ATOM 915 C C . MET A 1 112 ? -6.923 16.353 16.619 1.00 86.88 112 MET A C 1
ATOM 917 O O . MET A 1 112 ? -6.234 15.485 16.086 1.00 86.88 112 MET A O 1
ATOM 921 N N . GLY A 1 113 ? -8.045 16.817 16.064 1.00 89.19 113 GLY A N 1
ATOM 922 C CA . GLY A 1 113 ? -8.581 16.338 14.785 1.00 89.19 113 GLY A CA 1
ATOM 923 C C . GLY A 1 113 ? -9.574 15.181 14.918 1.00 89.19 113 GLY A C 1
ATOM 924 O O . GLY A 1 113 ? -10.125 14.920 15.987 1.00 89.19 113 GLY A O 1
ATOM 925 N N . THR A 1 114 ? -9.855 14.511 13.799 1.00 91.38 114 THR A N 1
ATOM 926 C CA . THR A 1 114 ? -10.787 13.371 13.753 1.00 91.38 114 THR A CA 1
ATOM 927 C C . THR A 1 114 ? -10.087 12.044 14.052 1.00 91.38 114 THR A C 1
ATOM 929 O O . THR A 1 114 ? -8.867 11.931 13.932 1.00 91.38 114 THR A O 1
ATOM 932 N N . VAL A 1 115 ? -10.866 11.010 14.395 1.00 91.56 115 VAL A N 1
ATOM 933 C CA . VAL A 1 115 ? -10.362 9.633 14.568 1.00 91.56 115 VAL A CA 1
ATOM 934 C C . VAL A 1 115 ? -9.606 9.171 13.316 1.00 91.56 115 VAL A C 1
ATOM 936 O O . VAL A 1 115 ? -8.519 8.610 13.426 1.00 91.56 115 VAL A O 1
ATOM 939 N N . GLU A 1 116 ? -10.132 9.467 12.122 1.00 90.88 116 GLU A N 1
ATOM 940 C CA . GLU A 1 116 ? -9.444 9.205 10.851 1.00 90.88 116 GLU A CA 1
ATOM 941 C C . GLU A 1 116 ? -8.087 9.883 10.749 1.00 90.88 116 GLU A C 1
ATOM 943 O O . GLU A 1 116 ? -7.101 9.216 10.454 1.00 90.88 116 GLU A O 1
ATOM 948 N N . GLN A 1 117 ? -8.025 11.195 10.978 1.00 89.50 117 GLN A N 1
ATOM 949 C CA . GLN A 1 117 ? -6.776 11.946 10.862 1.00 89.50 117 GLN A CA 1
ATOM 950 C C . GLN A 1 117 ? -5.732 11.424 11.845 1.00 89.50 117 GLN A C 1
ATOM 952 O O . GLN A 1 117 ? -4.569 11.262 11.482 1.00 89.50 117 GLN A O 1
ATOM 957 N N . PHE A 1 118 ? -6.154 11.107 13.069 1.00 90.38 118 PHE A N 1
ATOM 958 C CA . PHE A 1 118 ? -5.279 10.554 14.091 1.00 90.38 118 PHE A CA 1
ATOM 959 C C . PHE A 1 118 ? -4.698 9.192 13.685 1.00 90.38 118 PHE A C 1
ATOM 961 O O . PHE A 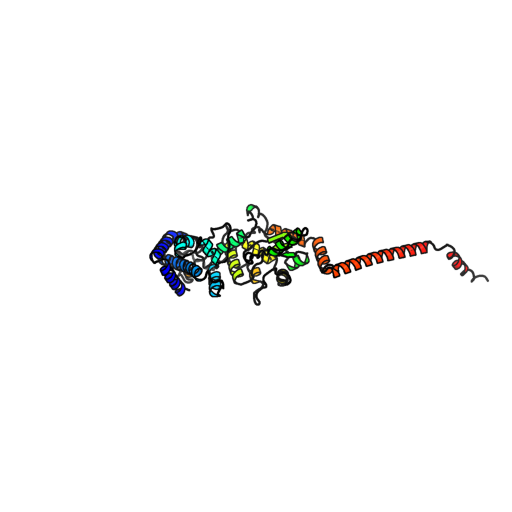1 118 ? -3.487 8.984 13.753 1.00 90.38 118 PHE A O 1
ATOM 968 N N . ILE A 1 119 ? -5.542 8.291 13.181 1.00 91.44 119 ILE A N 1
ATOM 969 C CA . ILE A 1 119 ? -5.122 6.976 12.685 1.00 91.44 119 ILE A CA 1
ATOM 970 C C . ILE A 1 119 ? -4.216 7.110 11.453 1.00 91.44 119 ILE A C 1
ATOM 972 O O . ILE A 1 119 ? -3.192 6.436 11.371 1.00 91.44 119 ILE A O 1
ATOM 976 N N . LEU A 1 120 ? -4.551 7.983 10.500 1.00 88.81 120 LEU A N 1
ATOM 977 C CA . LEU A 1 120 ? -3.726 8.217 9.312 1.00 88.81 120 LEU A CA 1
ATOM 978 C C . LEU A 1 120 ? -2.329 8.713 9.696 1.00 88.81 120 LEU A C 1
ATOM 980 O O . LEU A 1 120 ? -1.336 8.197 9.183 1.00 88.81 120 LEU A O 1
ATOM 984 N N . ASN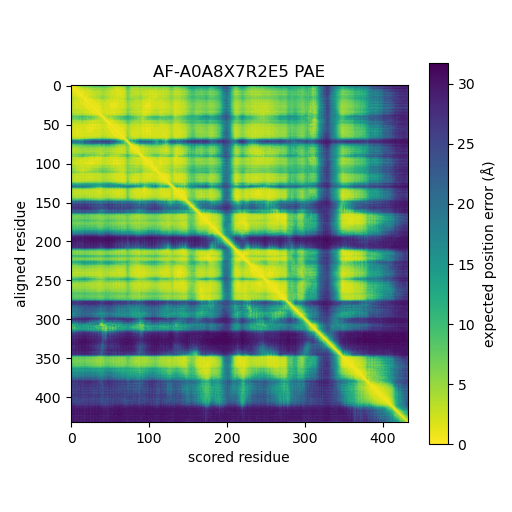 A 1 121 ? -2.243 9.641 10.652 1.00 88.31 121 ASN A N 1
ATOM 985 C CA . ASN A 1 121 ? -0.971 10.150 11.159 1.00 88.31 121 ASN A CA 1
ATOM 986 C C . ASN A 1 121 ? -0.115 9.045 11.795 1.00 88.31 121 ASN A C 1
ATOM 988 O O . ASN A 1 121 ? 1.090 9.004 11.553 1.00 88.31 121 ASN A O 1
ATOM 992 N N . PHE A 1 122 ? -0.724 8.109 12.533 1.00 87.50 122 PHE A N 1
ATOM 993 C CA . PHE A 1 122 ? -0.017 6.968 13.130 1.00 87.50 122 PHE A CA 1
ATOM 994 C C . PHE A 1 122 ? 0.673 6.066 12.093 1.00 87.50 122 PHE A C 1
ATOM 996 O O . PHE A 1 122 ? 1.770 5.553 12.333 1.00 87.50 122 PHE A O 1
ATOM 1003 N N . PHE A 1 123 ? 0.059 5.899 10.921 1.00 86.44 123 PHE A N 1
ATOM 1004 C CA . PHE A 1 123 ? 0.649 5.173 9.793 1.00 86.44 123 PHE A CA 1
ATOM 1005 C C . PHE A 1 123 ? 1.478 6.068 8.856 1.00 86.44 123 PHE A C 1
ATOM 1007 O O . PHE A 1 123 ? 1.958 5.595 7.827 1.00 86.44 123 PHE A O 1
ATOM 1014 N N . SER A 1 124 ? 1.651 7.351 9.194 1.00 86.06 124 SER A N 1
ATOM 1015 C CA . SER A 1 124 ? 2.319 8.355 8.353 1.00 86.06 124 SER A CA 1
ATOM 1016 C C . SER A 1 124 ? 1.680 8.496 6.962 1.00 86.06 124 SER A C 1
ATOM 1018 O O . SER A 1 124 ? 2.355 8.767 5.969 1.00 86.06 124 SER A O 1
ATOM 1020 N N . LEU A 1 125 ? 0.360 8.312 6.887 1.00 85.38 125 LEU A N 1
ATOM 1021 C CA . LEU A 1 125 ? -0.427 8.370 5.660 1.00 85.38 125 LEU A CA 1
ATOM 1022 C C . LEU A 1 125 ? -1.101 9.729 5.494 1.00 85.38 125 LEU A C 1
ATOM 1024 O O . LEU A 1 125 ? -1.463 10.399 6.460 1.00 85.38 125 LEU A O 1
ATOM 1028 N N . LYS A 1 126 ? -1.319 10.119 4.237 1.00 80.25 126 LYS A N 1
ATOM 1029 C CA . LYS A 1 126 ? -2.067 11.325 3.873 1.00 80.25 126 LYS A CA 1
ATOM 1030 C C . LYS A 1 126 ? -3.074 10.974 2.785 1.00 80.25 126 LYS A C 1
ATOM 1032 O O . LYS A 1 126 ? -2.676 10.535 1.711 1.00 80.25 126 LYS A O 1
ATOM 1037 N N . ILE A 1 127 ? -4.353 11.190 3.078 1.00 77.69 127 ILE A N 1
ATOM 1038 C CA . ILE A 1 127 ? -5.475 11.032 2.146 1.00 77.69 127 ILE A CA 1
ATOM 1039 C C . ILE A 1 127 ? -6.066 12.422 1.890 1.00 77.69 127 ILE A C 1
ATOM 1041 O O . ILE A 1 127 ? -6.236 13.208 2.821 1.00 77.69 127 ILE A O 1
ATOM 1045 N N . LYS A 1 128 ? -6.340 12.745 0.626 1.00 72.44 128 LYS A N 1
ATOM 1046 C CA . LYS A 1 128 ? -6.878 14.033 0.174 1.00 72.44 128 LYS A CA 1
ATOM 1047 C C . LYS A 1 128 ? -8.405 14.051 0.131 1.00 72.44 128 LYS A C 1
ATOM 1049 O O . LYS A 1 128 ? -8.988 15.089 0.425 1.00 72.44 128 LYS A O 1
ATOM 1054 N N . THR A 1 129 ? -9.050 12.956 -0.276 1.00 68.88 129 THR A N 1
ATOM 1055 C CA . THR A 1 129 ? -10.472 12.965 -0.676 1.00 68.88 129 THR A CA 1
ATOM 1056 C C . THR A 1 129 ? -11.315 11.791 -0.162 1.00 68.88 129 THR A C 1
ATOM 1058 O O . THR A 1 129 ? -12.493 11.979 0.129 1.00 68.88 129 THR A O 1
ATOM 1061 N N . LYS A 1 130 ? -10.765 10.580 -0.032 1.00 66.31 130 LYS A N 1
ATOM 1062 C CA . LYS A 1 130 ? -11.497 9.334 0.217 1.00 66.31 130 LYS A CA 1
ATOM 1063 C C . LYS A 1 130 ? -11.437 8.944 1.690 1.00 66.31 130 LYS A C 1
ATOM 1065 O O . LYS A 1 130 ? -10.617 8.137 2.111 1.00 66.31 130 LYS A O 1
ATOM 1070 N N . THR A 1 131 ? -12.367 9.488 2.460 1.00 67.00 131 THR A N 1
ATOM 1071 C CA . THR A 1 131 ? -12.462 9.337 3.922 1.00 67.00 131 THR A CA 1
ATOM 1072 C C . THR A 1 131 ? -13.482 8.272 4.351 1.00 67.00 131 THR A C 1
ATOM 1074 O O . THR A 1 131 ? -14.227 8.442 5.310 1.00 67.00 131 THR A O 1
ATOM 1077 N N . ASN A 1 132 ? -13.670 7.214 3.557 1.00 75.62 132 ASN A N 1
ATOM 1078 C CA . ASN A 1 132 ? -14.639 6.163 3.901 1.00 75.62 132 ASN A CA 1
ATOM 1079 C C . ASN A 1 132 ? -14.098 4.778 3.555 1.00 75.62 132 ASN A C 1
ATOM 1081 O O . ASN A 1 132 ? -14.690 4.013 2.789 1.00 75.62 132 ASN A O 1
ATOM 1085 N N . PHE A 1 133 ? -12.905 4.496 4.067 1.00 86.75 133 PHE A N 1
ATOM 1086 C CA . PHE A 1 133 ? -12.307 3.175 3.968 1.00 86.75 133 PHE A CA 1
ATOM 1087 C C . PHE A 1 133 ? -12.961 2.216 4.964 1.00 86.75 133 PHE A C 1
ATOM 1089 O O . PHE A 1 133 ? -13.308 2.572 6.087 1.00 86.75 133 PHE A O 1
ATOM 1096 N N . ARG A 1 134 ? -13.137 0.960 4.550 1.00 88.62 134 ARG A N 1
ATOM 1097 C CA . ARG A 1 134 ? -13.897 -0.045 5.309 1.00 88.62 134 ARG A CA 1
ATOM 1098 C C . ARG A 1 134 ? -13.139 -0.621 6.507 1.00 88.62 134 ARG A C 1
ATOM 1100 O O . ARG A 1 134 ? -13.775 -1.163 7.406 1.00 88.62 134 ARG A O 1
ATOM 1107 N N . HIS A 1 135 ? -11.810 -0.613 6.461 1.00 89.88 135 HIS A N 1
ATOM 1108 C CA . HIS A 1 135 ? -10.866 -1.147 7.459 1.00 89.88 135 HIS A CA 1
ATOM 1109 C C . HIS A 1 135 ? -9.432 -0.727 7.078 1.00 89.88 135 HIS A C 1
ATOM 1111 O O . HIS A 1 135 ? -9.243 -0.191 5.981 1.00 89.88 135 HIS A O 1
ATOM 1117 N N . PHE A 1 136 ? -8.418 -1.009 7.901 1.00 90.75 136 PHE A N 1
ATOM 1118 C CA . PHE A 1 136 ? -7.034 -0.570 7.664 1.00 90.75 136 PHE A CA 1
ATOM 1119 C C . PHE A 1 136 ? -6.446 -1.049 6.327 1.00 90.75 136 PHE A C 1
ATOM 1121 O O . PHE A 1 136 ? -5.841 -0.249 5.622 1.00 90.75 136 PHE A O 1
ATOM 1128 N N . THR A 1 137 ? -6.698 -2.283 5.877 1.00 90.81 137 THR A N 1
ATOM 1129 C CA . THR A 1 137 ? -6.219 -2.717 4.542 1.00 90.81 137 THR A CA 1
ATOM 1130 C C . THR A 1 137 ? -6.806 -1.869 3.402 1.00 90.81 137 THR A C 1
ATOM 1132 O O . THR A 1 137 ? -6.128 -1.530 2.434 1.00 90.81 137 THR A O 1
ATOM 1135 N N . ASP A 1 138 ? -8.068 -1.463 3.539 1.00 90.19 138 ASP A N 1
ATOM 1136 C CA . ASP A 1 138 ? -8.769 -0.632 2.551 1.00 90.19 138 ASP A CA 1
ATOM 1137 C C . ASP A 1 138 ? -8.322 0.833 2.642 1.00 90.19 138 ASP A C 1
ATOM 1139 O O . ASP A 1 138 ? -8.311 1.528 1.631 1.00 90.19 138 ASP A O 1
ATOM 1143 N N . MET A 1 139 ? -7.882 1.286 3.822 1.00 91.44 139 MET A N 1
ATOM 1144 C CA . MET A 1 139 ? -7.256 2.597 4.018 1.00 91.44 139 MET A CA 1
ATOM 1145 C C . MET A 1 139 ? -6.010 2.732 3.140 1.00 91.44 139 MET A C 1
ATOM 1147 O O . MET A 1 139 ? -5.915 3.671 2.355 1.00 91.44 139 MET A O 1
ATOM 1151 N N . PHE A 1 140 ? -5.098 1.755 3.192 1.00 90.31 140 PHE A N 1
ATOM 1152 C CA . PHE A 1 140 ? -3.905 1.747 2.338 1.00 90.31 140 PHE A CA 1
ATOM 1153 C C . PHE A 1 140 ? -4.265 1.641 0.857 1.00 90.31 140 PHE A C 1
ATOM 1155 O O . PHE A 1 140 ? -3.696 2.361 0.040 1.00 90.31 140 PHE A O 1
ATOM 1162 N N . ARG A 1 141 ? -5.257 0.815 0.498 1.00 91.12 141 ARG A N 1
ATOM 1163 C CA . ARG A 1 141 ? -5.775 0.777 -0.878 1.00 91.12 141 ARG A CA 1
ATOM 1164 C C . ARG A 1 141 ? -6.254 2.159 -1.343 1.00 91.12 141 ARG A C 1
ATOM 1166 O O . ARG A 1 141 ? -5.967 2.545 -2.471 1.00 91.12 141 ARG A O 1
ATOM 1173 N N . CYS A 1 142 ? -6.960 2.909 -0.494 1.00 89.62 142 CYS A N 1
ATOM 1174 C CA . CYS A 1 142 ? -7.402 4.268 -0.814 1.00 89.62 142 CYS A CA 1
ATOM 1175 C C . CYS A 1 142 ? -6.219 5.226 -0.998 1.00 89.62 142 CYS A C 1
ATOM 1177 O O . CYS A 1 142 ? -6.234 5.995 -1.952 1.00 89.62 142 CYS A O 1
ATOM 1179 N N . VAL A 1 143 ? -5.182 5.145 -0.156 1.00 88.81 143 VAL A N 1
ATOM 1180 C CA . VAL A 1 143 ? -3.951 5.943 -0.324 1.00 88.81 143 VAL A CA 1
ATOM 1181 C C . VAL A 1 143 ? -3.299 5.664 -1.680 1.00 88.81 143 VAL A C 1
ATOM 1183 O O . VAL A 1 143 ? -2.989 6.597 -2.419 1.00 88.81 143 VAL A O 1
ATOM 1186 N N . TYR A 1 144 ? -3.141 4.387 -2.039 1.00 89.00 144 TYR A N 1
ATOM 1187 C CA . TYR A 1 144 ? -2.593 4.000 -3.337 1.00 89.00 144 TYR A CA 1
ATOM 1188 C C . TYR A 1 144 ? -3.445 4.526 -4.500 1.00 89.00 144 TYR A C 1
ATOM 1190 O O . TYR A 1 144 ? -2.910 5.061 -5.468 1.00 89.00 144 TYR A O 1
ATOM 1198 N N . GLU A 1 145 ? -4.769 4.412 -4.410 1.00 87.12 145 GLU A N 1
ATOM 1199 C CA . GLU A 1 145 ? -5.700 4.892 -5.436 1.00 87.12 145 GLU A CA 1
ATOM 1200 C C . GLU A 1 145 ? -5.633 6.416 -5.628 1.00 87.12 145 GLU A C 1
ATOM 1202 O O . GLU A 1 145 ? -5.596 6.884 -6.762 1.00 87.12 145 GLU A O 1
ATOM 1207 N N . GLU A 1 146 ? -5.555 7.196 -4.549 1.00 85.31 146 GLU A N 1
ATOM 1208 C CA . GLU A 1 146 ? -5.464 8.663 -4.619 1.00 85.31 146 GLU A CA 1
ATOM 1209 C C . GLU A 1 146 ? -4.133 9.195 -5.147 1.00 85.31 146 GLU A C 1
ATOM 1211 O O . GLU A 1 146 ? -4.017 10.372 -5.499 1.00 85.31 146 GLU A O 1
ATOM 1216 N N . SER A 1 147 ? -3.110 8.347 -5.178 1.00 82.88 147 SER A N 1
ATOM 1217 C CA . SER A 1 147 ? -1.822 8.708 -5.759 1.00 82.88 147 SER A CA 1
ATOM 1218 C C . SER A 1 147 ? -1.850 8.775 -7.292 1.00 82.88 147 SER A C 1
ATOM 1220 O O . SER A 1 147 ? -0.897 9.272 -7.895 1.00 82.88 147 SER A O 1
ATOM 1222 N N . LEU A 1 148 ? -2.918 8.277 -7.925 1.00 79.38 148 LEU A N 1
ATOM 1223 C CA . LEU A 1 148 ? -3.136 8.394 -9.362 1.00 79.38 148 LEU A CA 1
ATOM 1224 C C . LEU A 1 148 ? -3.537 9.840 -9.700 1.00 79.38 148 LEU A C 1
ATOM 1226 O O . LEU A 1 148 ? -4.466 10.382 -9.108 1.00 79.38 148 LEU A O 1
ATOM 1230 N N . GLU A 1 149 ? -2.835 10.469 -10.650 1.00 66.94 149 GLU A N 1
ATOM 1231 C CA . GLU A 1 149 ? -3.090 11.864 -11.063 1.00 66.94 149 GLU A CA 1
ATOM 1232 C C . GLU A 1 149 ? -4.505 12.056 -11.635 1.00 66.94 149 GLU A C 1
ATOM 1234 O O . GLU A 1 149 ? -5.145 13.073 -11.382 1.00 66.94 149 GLU A O 1
ATOM 1239 N N . GLU A 1 150 ? -5.006 11.045 -12.345 1.00 65.25 150 GLU A N 1
ATOM 1240 C CA . GLU A 1 150 ? -6.384 10.931 -12.813 1.00 65.25 150 GLU A CA 1
ATOM 1241 C C . GLU A 1 150 ? -6.866 9.513 -12.492 1.00 65.25 150 GLU A C 1
ATOM 1243 O O . GLU A 1 150 ? -6.217 8.537 -12.878 1.00 65.25 150 GLU A O 1
ATOM 1248 N N . THR A 1 151 ? -7.986 9.373 -11.775 1.00 59.16 151 THR A N 1
ATOM 1249 C CA . THR A 1 151 ? -8.608 8.063 -11.564 1.00 59.16 151 THR A CA 1
ATOM 1250 C C . THR A 1 151 ? -9.265 7.628 -12.877 1.00 59.16 151 THR A C 1
ATOM 1252 O O . THR A 1 151 ? -10.231 8.254 -13.320 1.00 59.16 151 THR A O 1
ATOM 1255 N N .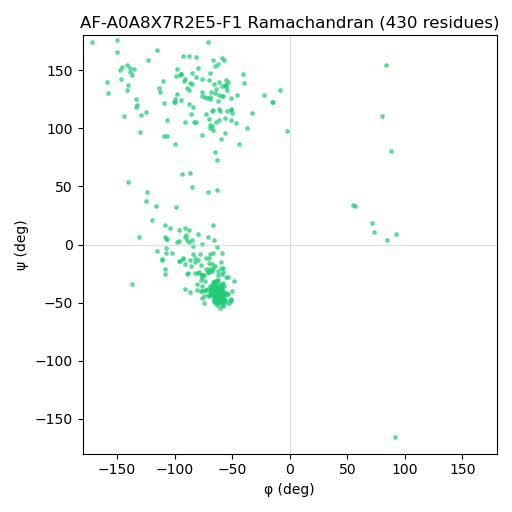 PRO A 1 152 ? -8.758 6.577 -13.546 1.00 61.84 152 PRO A N 1
ATOM 1256 C CA . PRO A 1 152 ? -9.277 6.184 -14.848 1.00 61.84 152 PRO A CA 1
ATOM 1257 C C . PRO A 1 152 ? -10.734 5.741 -14.718 1.00 61.84 152 PRO A C 1
ATOM 1259 O O . PRO A 1 152 ? -11.063 4.934 -13.843 1.00 61.84 152 PRO A O 1
ATOM 1262 N N . ASN A 1 153 ? -11.606 6.219 -15.608 1.00 56.34 153 ASN A N 1
ATOM 1263 C CA . ASN A 1 153 ? -12.964 5.700 -15.684 1.00 56.34 153 ASN A CA 1
ATOM 1264 C C . ASN A 1 153 ? -12.918 4.265 -16.234 1.00 56.34 153 ASN A C 1
ATOM 1266 O O . ASN A 1 153 ? -12.365 4.009 -17.303 1.00 56.34 153 ASN A O 1
ATOM 1270 N N . LEU A 1 154 ? -13.497 3.308 -15.504 1.00 50.66 154 LEU A N 1
ATOM 1271 C CA . LEU A 1 154 ? -13.472 1.891 -15.878 1.00 50.66 154 LEU A CA 1
ATOM 1272 C C . LEU A 1 154 ? -14.185 1.625 -17.220 1.00 50.66 154 LEU A C 1
ATOM 1274 O O . LEU A 1 154 ? -13.858 0.653 -17.895 1.00 50.66 154 LEU A O 1
ATOM 1278 N N . ASN A 1 155 ? -15.100 2.507 -17.645 1.00 52.28 155 ASN A N 1
ATOM 1279 C CA . ASN A 1 155 ? -15.741 2.427 -18.962 1.00 52.28 155 ASN A CA 1
ATOM 1280 C C . ASN A 1 155 ? -14.771 2.709 -20.125 1.00 52.28 155 ASN A C 1
ATOM 1282 O O . ASN A 1 155 ? -15.013 2.236 -21.233 1.00 52.28 155 ASN A O 1
ATOM 1286 N N . ASP A 1 156 ? -13.659 3.407 -19.879 1.00 50.16 156 ASP A N 1
ATOM 1287 C CA . ASP A 1 156 ? -12.602 3.647 -20.876 1.00 50.16 156 ASP A CA 1
ATOM 1288 C C . ASP A 1 156 ? -11.573 2.504 -20.905 1.00 50.16 156 ASP A C 1
ATOM 1290 O O . ASP A 1 156 ? -10.786 2.344 -21.842 1.00 50.16 156 ASP A O 1
ATOM 1294 N N . LEU A 1 157 ? -11.608 1.641 -19.892 1.00 55.72 157 LEU A N 1
ATOM 1295 C CA . LEU A 1 157 ? -10.778 0.460 -19.762 1.00 55.72 157 LEU A CA 1
ATOM 1296 C C . LEU A 1 157 ? -11.454 -0.720 -20.505 1.00 55.72 157 LEU A C 1
ATOM 1298 O O . LEU A 1 157 ? -11.786 -1.746 -19.927 1.00 55.72 157 LEU A O 1
ATOM 1302 N N . THR A 1 158 ? -11.655 -0.613 -21.822 1.00 47.94 158 THR A N 1
ATOM 1303 C CA . THR A 1 158 ? -12.248 -1.680 -22.676 1.00 47.94 158 THR A CA 1
ATOM 1304 C C . THR A 1 158 ? -11.211 -2.564 -23.386 1.00 47.94 158 THR A C 1
ATOM 1306 O O . THR A 1 158 ? -11.532 -3.336 -24.287 1.00 47.94 158 THR A O 1
ATOM 1309 N N . GLY A 1 159 ? -9.939 -2.474 -22.991 1.00 53.91 159 GLY A N 1
ATOM 1310 C CA . GLY A 1 159 ? -8.836 -3.195 -23.631 1.00 53.91 159 GLY A CA 1
ATOM 1311 C C . GLY A 1 159 ? -8.491 -4.552 -23.008 1.00 53.91 159 GLY A C 1
ATOM 1312 O O . GLY A 1 159 ? -8.788 -4.826 -21.850 1.00 53.91 159 GLY A O 1
ATOM 1313 N N . GLU A 1 160 ? -7.772 -5.393 -23.756 1.00 57.00 160 GLU A N 1
ATOM 1314 C CA . GLU A 1 160 ? -7.192 -6.630 -23.214 1.00 57.00 160 GLU A CA 1
ATOM 1315 C C . GLU A 1 160 ? -6.225 -6.352 -22.041 1.00 57.00 160 GLU A C 1
ATOM 1317 O O . GLU A 1 160 ? -5.677 -5.254 -21.890 1.00 57.00 160 GLU A O 1
ATOM 1322 N N . ALA A 1 161 ? -5.951 -7.368 -21.222 1.00 63.06 161 ALA A N 1
ATOM 1323 C CA . ALA A 1 161 ? -4.856 -7.303 -20.255 1.00 63.06 161 ALA A CA 1
ATOM 1324 C C . ALA A 1 161 ? -3.509 -7.011 -20.953 1.00 63.06 161 ALA A C 1
ATOM 1326 O O . ALA A 1 161 ? -3.355 -7.237 -22.159 1.00 63.06 161 ALA A O 1
ATOM 1327 N N . ILE A 1 162 ? -2.530 -6.495 -20.204 1.00 69.31 162 ILE A N 1
ATOM 1328 C CA . ILE A 1 162 ? -1.164 -6.316 -20.713 1.00 69.31 162 ILE A CA 1
ATOM 1329 C C . ILE A 1 162 ? -0.591 -7.717 -20.959 1.00 69.31 162 ILE A C 1
ATOM 1331 O O . ILE A 1 162 ? -0.203 -8.399 -20.020 1.00 69.31 162 ILE A O 1
ATOM 1335 N N . GLY A 1 163 ? -0.630 -8.174 -22.213 1.00 62.22 163 GLY A N 1
ATOM 1336 C CA . GLY A 1 163 ? -0.254 -9.547 -22.561 1.00 62.22 163 GLY A CA 1
ATOM 1337 C C . GLY A 1 163 ? 1.255 -9.779 -22.573 1.00 62.22 163 GLY A C 1
ATOM 1338 O O . GLY A 1 163 ? 1.708 -10.814 -22.110 1.00 62.22 163 GLY A O 1
ATOM 1339 N N . GLU A 1 164 ? 2.033 -8.819 -23.087 1.00 72.56 164 GLU A N 1
ATOM 1340 C CA . GLU A 1 164 ? 3.493 -8.930 -23.204 1.00 72.56 164 GLU A CA 1
ATOM 1341 C C . GLU A 1 164 ? 4.151 -7.547 -23.299 1.00 72.56 164 GLU A C 1
ATOM 1343 O O . GLU A 1 164 ? 3.782 -6.736 -24.165 1.00 72.56 164 GLU A O 1
ATOM 1348 N N . MET A 1 165 ? 5.182 -7.327 -22.481 1.00 83.25 165 MET A N 1
ATOM 1349 C CA . MET A 1 165 ? 6.060 -6.155 -22.481 1.00 83.25 165 MET A CA 1
ATOM 1350 C C . MET A 1 165 ? 7.522 -6.615 -22.357 1.00 83.25 165 MET A C 1
ATOM 1352 O O . MET A 1 165 ? 7.788 -7.678 -21.806 1.00 83.25 165 MET A O 1
ATOM 1356 N N . ALA A 1 166 ? 8.464 -5.841 -22.903 1.00 88.75 166 ALA A N 1
ATOM 1357 C CA . ALA A 1 166 ? 9.886 -6.086 -22.672 1.00 88.75 166 ALA A CA 1
ATOM 1358 C C . ALA A 1 166 ? 10.248 -5.745 -21.213 1.00 88.75 166 ALA A C 1
ATOM 1360 O O . ALA A 1 166 ? 9.743 -4.757 -20.681 1.00 88.75 166 ALA A O 1
ATOM 1361 N N . ASN A 1 167 ? 11.122 -6.541 -20.596 1.00 90.75 167 ASN A N 1
ATOM 1362 C CA . ASN A 1 167 ? 11.612 -6.299 -19.237 1.00 90.75 167 ASN A CA 1
ATOM 1363 C C . ASN A 1 167 ? 12.560 -5.083 -19.165 1.00 90.75 167 ASN A C 1
ATOM 1365 O O . ASN A 1 167 ? 12.906 -4.483 -20.191 1.00 90.75 167 ASN A O 1
ATOM 1369 N N . ALA A 1 168 ? 12.975 -4.709 -17.953 1.00 89.81 168 ALA A N 1
ATOM 1370 C CA . ALA A 1 168 ? 13.772 -3.509 -17.722 1.00 89.81 168 ALA A CA 1
ATOM 1371 C C . ALA A 1 168 ? 15.120 -3.526 -18.469 1.00 89.81 168 ALA A C 1
ATOM 1373 O O . ALA A 1 168 ? 15.469 -2.514 -19.084 1.00 89.81 168 ALA A O 1
ATOM 1374 N N . ASP A 1 169 ? 15.837 -4.658 -18.512 1.00 90.12 169 ASP A N 1
ATOM 1375 C CA . ASP A 1 169 ? 17.096 -4.777 -19.268 1.00 90.12 169 ASP A CA 1
ATOM 1376 C C . ASP A 1 169 ? 16.883 -4.526 -20.769 1.00 90.12 169 ASP A C 1
ATOM 1378 O O . ASP A 1 169 ? 17.558 -3.693 -21.384 1.00 90.12 169 ASP A O 1
ATOM 1382 N N . TYR A 1 170 ? 15.886 -5.171 -21.378 1.00 92.19 170 TYR A N 1
ATOM 1383 C CA . TYR A 1 170 ? 15.602 -4.979 -22.801 1.00 92.19 170 TYR A CA 1
ATOM 1384 C C . TYR A 1 170 ? 15.133 -3.563 -23.137 1.00 92.19 170 TYR A C 1
ATOM 1386 O O . TYR A 1 170 ? 15.517 -3.025 -24.182 1.00 92.19 170 TYR A O 1
ATOM 1394 N N . LEU A 1 171 ? 14.322 -2.950 -22.276 1.00 93.31 171 LEU A N 1
ATOM 1395 C CA . LEU A 1 171 ? 13.889 -1.565 -22.441 1.00 93.31 171 LEU A CA 1
ATOM 1396 C C . LEU A 1 171 ? 15.076 -0.598 -22.335 1.00 93.31 171 LEU A C 1
ATOM 1398 O O . LEU A 1 171 ? 15.230 0.264 -23.204 1.00 93.31 171 LEU A O 1
ATOM 1402 N N . SER A 1 172 ? 15.958 -0.790 -21.351 1.00 91.00 172 SER A N 1
ATOM 1403 C CA . SER A 1 172 ? 17.184 0.002 -21.180 1.00 91.00 172 SER A CA 1
ATOM 1404 C C . SER A 1 172 ? 18.084 -0.065 -22.417 1.00 91.00 172 SER A C 1
ATOM 1406 O O . SER A 1 172 ? 18.498 0.961 -22.961 1.00 91.00 172 SER A O 1
ATOM 1408 N N . ARG A 1 173 ? 18.291 -1.266 -22.977 1.00 89.31 173 ARG A N 1
ATOM 1409 C CA . ARG A 1 173 ? 19.043 -1.459 -24.235 1.00 89.31 173 ARG A CA 1
ATOM 1410 C C . ARG A 1 173 ? 18.403 -0.773 -25.442 1.00 89.31 173 ARG A C 1
ATOM 1412 O O . ARG A 1 173 ? 19.103 -0.439 -26.395 1.00 89.31 173 ARG A O 1
ATOM 1419 N N . ALA A 1 174 ? 17.088 -0.571 -25.422 1.00 91.19 174 ALA A N 1
ATOM 1420 C CA . ALA A 1 174 ? 16.370 0.168 -26.455 1.00 91.19 174 ALA A CA 1
ATOM 1421 C C . ALA A 1 174 ? 16.366 1.691 -26.234 1.00 91.19 174 ALA A C 1
ATOM 1423 O O . ALA A 1 174 ? 15.756 2.404 -27.029 1.00 91.19 174 ALA A O 1
ATOM 1424 N N . GLY A 1 175 ? 17.062 2.185 -25.205 1.00 89.81 175 GLY A N 1
ATOM 1425 C CA . GLY A 1 175 ? 17.200 3.609 -24.903 1.00 89.81 175 GLY A CA 1
ATOM 1426 C C . GLY A 1 175 ? 16.154 4.148 -23.933 1.00 89.81 175 GLY A C 1
ATOM 1427 O O . GLY A 1 175 ? 16.091 5.364 -23.748 1.00 89.81 175 GLY A O 1
ATOM 1428 N N . VAL A 1 176 ? 15.347 3.280 -23.312 1.00 92.00 176 VAL A N 1
ATOM 1429 C CA . VAL A 1 176 ? 14.412 3.707 -22.267 1.00 92.00 176 VAL A CA 1
ATOM 1430 C C . VAL A 1 176 ? 15.189 4.066 -21.007 1.00 92.00 176 VAL A C 1
ATOM 1432 O O . VAL A 1 176 ? 15.961 3.262 -20.491 1.00 92.00 176 VAL A O 1
ATOM 1435 N N . LYS A 1 177 ? 14.966 5.279 -20.504 1.00 90.06 177 LYS A N 1
ATOM 1436 C CA . LYS A 1 177 ? 15.500 5.749 -19.221 1.00 90.06 177 LYS A CA 1
ATOM 1437 C C . LYS A 1 177 ? 14.463 5.523 -18.128 1.00 90.06 177 LYS A C 1
ATOM 1439 O O . LYS A 1 177 ? 13.273 5.659 -18.394 1.00 90.06 177 LYS A O 1
ATOM 1444 N N . PHE A 1 178 ? 14.904 5.225 -16.914 1.00 87.12 178 PHE A N 1
ATOM 1445 C CA . PHE A 1 178 ? 14.031 5.015 -15.759 1.00 87.12 178 PHE A CA 1
ATOM 1446 C C . PHE A 1 178 ? 14.258 6.138 -14.756 1.00 87.12 178 PHE A C 1
ATOM 1448 O O . PHE A 1 178 ? 15.410 6.460 -14.472 1.00 87.12 178 PHE A O 1
ATOM 1455 N N . LYS A 1 179 ? 13.175 6.750 -14.270 1.00 85.06 179 LYS A N 1
ATOM 1456 C CA . LYS A 1 179 ? 13.232 7.843 -13.294 1.00 85.06 179 LYS A CA 1
ATOM 1457 C C . LYS A 1 179 ? 12.126 7.750 -12.254 1.00 85.06 179 LYS A C 1
ATOM 1459 O O . LYS A 1 179 ? 11.035 7.259 -12.538 1.00 85.06 179 LYS A O 1
ATOM 1464 N N . THR A 1 180 ? 12.375 8.319 -11.086 1.00 84.25 180 THR A N 1
ATOM 1465 C CA . THR A 1 180 ? 11.339 8.616 -10.093 1.00 84.25 180 THR A CA 1
ATOM 1466 C C . THR A 1 180 ? 10.602 9.920 -10.437 1.00 84.25 180 THR A C 1
ATOM 1468 O O . THR A 1 180 ? 11.118 10.755 -11.194 1.00 84.25 180 THR A O 1
ATOM 1471 N N . PRO A 1 181 ? 9.398 10.162 -9.881 1.00 82.75 181 PRO A N 1
ATOM 1472 C CA . PRO A 1 181 ? 8.695 11.431 -10.072 1.00 82.75 181 PRO A CA 1
ATOM 1473 C C . PRO A 1 181 ? 9.508 12.648 -9.607 1.00 82.75 181 PRO A C 1
ATOM 1475 O O . PRO A 1 181 ? 9.407 13.725 -10.196 1.00 82.75 181 PRO A O 1
ATOM 1478 N N . SER A 1 182 ? 10.327 12.492 -8.562 1.00 79.31 182 SER A N 1
ATOM 1479 C CA . SER A 1 182 ? 11.196 13.557 -8.056 1.00 79.31 182 SER A CA 1
ATOM 1480 C C . SER A 1 182 ? 12.362 13.851 -9.010 1.00 79.31 182 SER A C 1
ATOM 1482 O O . SER A 1 182 ? 12.612 15.018 -9.317 1.00 79.31 182 SER A O 1
ATOM 1484 N N . GLU A 1 183 ? 13.010 12.823 -9.564 1.00 78.75 183 GLU A N 1
ATOM 1485 C CA . GLU A 1 183 ? 14.065 12.958 -10.582 1.00 78.75 183 GLU A CA 1
ATOM 1486 C C . GLU A 1 183 ? 13.549 13.592 -11.877 1.00 78.75 183 GLU A C 1
ATOM 1488 O O . GLU A 1 183 ? 14.202 14.468 -12.452 1.00 78.75 183 GLU A O 1
ATOM 1493 N N . TRP A 1 184 ? 12.361 13.179 -12.331 1.00 82.50 184 TRP A N 1
ATOM 1494 C CA . TRP A 1 184 ? 11.720 13.751 -13.513 1.00 82.50 184 TRP A CA 1
ATOM 1495 C C . TRP A 1 184 ? 11.500 15.260 -13.351 1.00 82.50 184 TRP A C 1
ATOM 1497 O O . TRP A 1 184 ? 11.939 16.037 -14.200 1.00 82.50 184 TRP A O 1
ATOM 1507 N N . LYS A 1 185 ? 10.931 15.682 -12.214 1.00 83.19 185 LYS A N 1
ATOM 1508 C CA . LYS A 1 185 ? 10.703 17.103 -11.900 1.00 83.19 185 LYS A CA 1
ATOM 1509 C C . LYS A 1 185 ? 12.001 17.910 -11.865 1.00 83.19 185 LYS A C 1
ATOM 1511 O O . LYS A 1 185 ? 12.014 19.050 -12.324 1.00 83.19 185 LYS A O 1
ATOM 1516 N N . SER A 1 186 ? 13.088 17.353 -11.330 1.00 81.31 186 SER A N 1
ATOM 1517 C CA . SER A 1 186 ? 14.396 18.024 -11.322 1.00 81.31 186 SER A CA 1
ATOM 1518 C C . SER A 1 186 ? 14.935 18.220 -12.741 1.00 81.31 186 SER A C 1
ATOM 1520 O O . SER A 1 186 ? 15.314 19.330 -13.105 1.00 81.31 186 SER A O 1
ATOM 1522 N N . SER A 1 187 ? 14.859 17.182 -13.581 1.00 78.69 187 SER A N 1
ATOM 1523 C CA . SER A 1 187 ? 15.280 17.262 -14.987 1.00 78.69 187 SER A CA 1
ATOM 1524 C C . SER A 1 187 ? 14.441 18.238 -15.819 1.00 78.69 187 SER A C 1
ATOM 1526 O O . SER A 1 187 ? 14.970 18.905 -16.705 1.00 78.69 187 SER A O 1
ATOM 1528 N N . GLU A 1 188 ? 13.133 18.332 -15.566 1.00 79.06 188 GLU A N 1
ATOM 1529 C CA . GLU A 1 188 ? 12.271 19.319 -16.228 1.00 79.06 188 GLU A CA 1
ATOM 1530 C C . GLU A 1 188 ? 12.653 20.746 -15.840 1.00 79.06 188 GLU A C 1
ATOM 1532 O O . GLU A 1 188 ? 12.800 21.596 -16.717 1.00 79.06 188 GLU A O 1
ATOM 1537 N N . ARG A 1 189 ? 12.888 21.006 -14.546 1.00 75.00 189 ARG A N 1
ATOM 1538 C CA . ARG A 1 189 ? 13.331 22.328 -14.085 1.00 75.00 189 ARG A CA 1
ATOM 1539 C C . ARG A 1 189 ? 14.648 22.730 -14.736 1.00 75.00 189 ARG A C 1
ATOM 1541 O O . ARG A 1 189 ? 14.744 23.855 -15.211 1.00 75.00 189 ARG A O 1
ATOM 1548 N N . GLU A 1 190 ? 15.628 21.835 -14.808 1.00 73.12 190 GLU A N 1
ATOM 1549 C CA . GLU A 1 190 ? 16.915 22.115 -15.460 1.00 73.12 190 GLU A CA 1
ATOM 1550 C C . GLU A 1 190 ? 16.752 22.476 -16.943 1.00 73.12 190 GLU A C 1
ATOM 1552 O O . GLU A 1 190 ? 17.366 23.431 -17.417 1.00 73.12 190 GLU A O 1
ATOM 1557 N N . ARG A 1 191 ? 15.866 21.784 -17.672 1.00 67.75 191 ARG A N 1
ATOM 1558 C CA . ARG A 1 191 ? 15.562 22.106 -19.078 1.00 67.75 191 ARG A CA 1
ATOM 1559 C C . ARG A 1 191 ? 14.862 23.453 -19.235 1.00 67.75 191 ARG A C 1
ATOM 1561 O O . ARG A 1 191 ? 15.131 24.165 -20.199 1.00 67.75 191 ARG A O 1
ATOM 1568 N N . SER A 1 192 ? 13.985 23.814 -18.300 1.00 64.19 192 SER A N 1
ATOM 1569 C CA . SER A 1 192 ? 13.284 25.102 -18.315 1.00 64.19 192 SER A CA 1
ATOM 1570 C C . SER A 1 192 ? 14.175 26.287 -17.913 1.00 64.19 192 SER A C 1
ATOM 1572 O O . SER A 1 192 ? 13.924 27.396 -18.371 1.00 64.19 192 SER A O 1
ATOM 1574 N N . HIS A 1 193 ? 15.228 26.075 -17.112 1.00 57.97 193 HIS A N 1
ATOM 1575 C CA . HIS A 1 193 ? 16.142 27.130 -16.637 1.00 57.97 193 HIS A CA 1
ATOM 1576 C C . HIS A 1 193 ? 17.364 27.364 -17.546 1.00 57.97 193 HIS A C 1
ATOM 1578 O O . HIS A 1 193 ? 18.284 28.087 -17.171 1.00 57.97 193 HIS A O 1
ATOM 1584 N N . SER A 1 194 ? 17.364 26.849 -18.783 1.00 50.59 194 SER A N 1
ATOM 1585 C CA . SER A 1 194 ? 18.361 27.231 -19.801 1.00 50.59 194 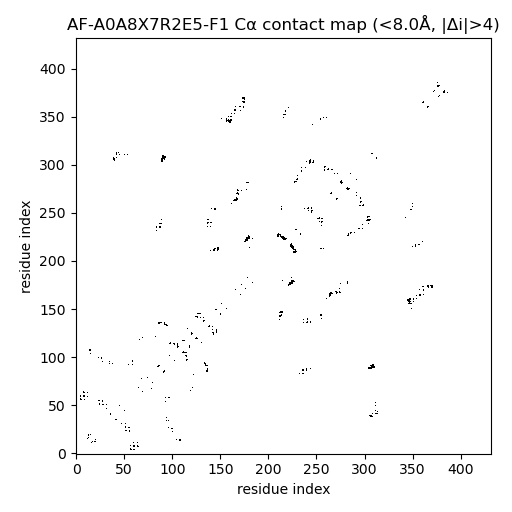SER A CA 1
ATOM 1586 C C . SER A 1 194 ? 18.256 28.709 -20.249 1.00 50.59 194 SER A C 1
ATOM 1588 O O . SER A 1 194 ? 19.011 29.136 -21.123 1.00 50.59 194 SER A O 1
ATOM 1590 N N . GLY A 1 195 ? 17.366 29.508 -19.648 1.00 50.59 195 GLY A N 1
ATOM 1591 C CA . GLY A 1 195 ? 17.367 30.968 -19.704 1.00 50.59 195 GLY A CA 1
ATOM 1592 C C . GLY A 1 195 ? 17.170 31.562 -18.304 1.00 50.59 195 GLY A C 1
ATOM 1593 O O . GLY A 1 195 ? 16.120 31.369 -17.704 1.00 50.59 195 GLY A O 1
ATOM 1594 N N . ASN A 1 196 ? 18.165 32.324 -17.841 1.00 47.50 196 ASN A N 1
ATOM 1595 C CA . ASN A 1 196 ? 18.272 33.072 -16.576 1.00 47.50 196 ASN A CA 1
ATOM 1596 C C . ASN A 1 196 ? 18.663 32.294 -15.302 1.00 47.50 196 ASN A C 1
ATOM 1598 O O . ASN A 1 196 ? 17.879 31.566 -14.699 1.00 47.50 196 ASN A O 1
ATOM 1602 N N . LEU A 1 197 ? 19.884 32.585 -14.830 1.00 46.56 197 LEU A N 1
ATOM 1603 C CA . LEU A 1 197 ? 20.348 32.304 -13.473 1.00 46.56 197 LEU A CA 1
ATOM 1604 C C . LEU A 1 197 ? 19.622 33.204 -12.459 1.00 46.56 197 LEU A C 1
ATOM 1606 O O . LEU A 1 197 ? 19.733 34.427 -12.542 1.00 46.56 197 LEU A O 1
ATOM 1610 N N . GLN A 1 198 ? 19.018 32.606 -11.430 1.00 39.94 198 GLN A N 1
ATOM 1611 C CA . GLN A 1 198 ? 18.956 33.199 -10.088 1.00 39.94 198 GLN A CA 1
ATOM 1612 C C . GLN A 1 198 ? 19.204 32.133 -9.002 1.00 39.94 198 GLN A C 1
ATOM 1614 O O . GLN A 1 198 ? 18.947 30.953 -9.247 1.00 39.94 198 GLN A O 1
ATOM 1619 N N . PRO A 1 199 ? 19.747 32.514 -7.824 1.00 44.03 199 PRO A N 1
ATOM 1620 C CA . PRO A 1 199 ? 20.272 31.571 -6.840 1.00 44.03 199 PRO A CA 1
ATOM 1621 C C . PRO A 1 199 ? 19.182 30.919 -5.980 1.00 44.0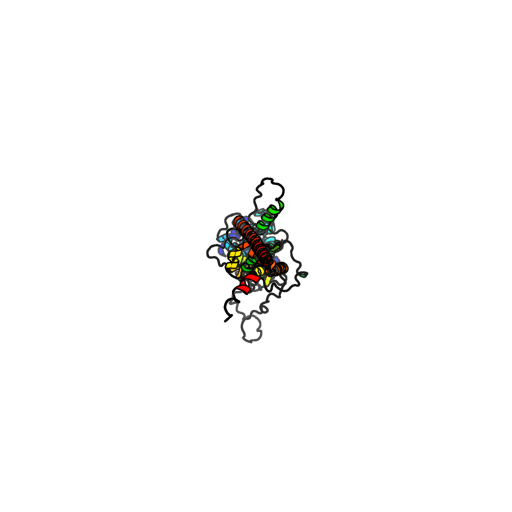3 199 PRO A C 1
ATOM 1623 O O . PRO A 1 199 ? 18.142 31.509 -5.693 1.00 44.03 199 PRO A O 1
ATOM 1626 N N . MET A 1 200 ? 19.496 29.702 -5.530 1.00 45.09 200 MET A N 1
ATOM 1627 C CA . MET A 1 200 ? 18.706 28.824 -4.665 1.00 45.09 200 MET A CA 1
ATOM 1628 C C . MET A 1 200 ? 18.082 29.529 -3.452 1.00 45.09 200 MET A C 1
ATOM 1630 O O . MET A 1 200 ? 18.788 30.073 -2.606 1.00 45.09 200 MET A O 1
ATOM 1634 N N . THR A 1 201 ? 16.773 29.341 -3.274 1.00 32.62 201 THR A N 1
ATOM 1635 C CA . THR A 1 201 ? 16.214 29.108 -1.938 1.00 32.62 201 THR A CA 1
ATOM 1636 C C . THR A 1 201 ? 15.984 27.612 -1.777 1.00 32.62 201 THR A C 1
ATOM 1638 O O . THR A 1 201 ? 15.332 26.950 -2.583 1.00 32.62 201 THR A O 1
ATOM 1641 N N . SER A 1 202 ? 16.609 27.071 -0.742 1.00 42.91 202 SER A N 1
ATOM 1642 C CA . SER A 1 202 ? 16.489 25.707 -0.253 1.00 42.91 202 SER A CA 1
ATOM 1643 C C . SER A 1 202 ? 15.04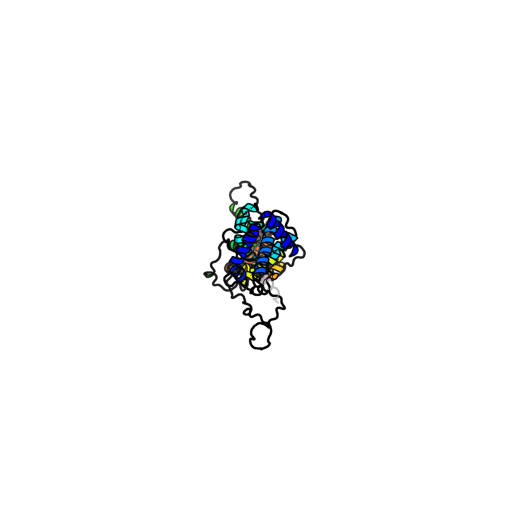1 25.426 0.149 1.00 42.91 202 SER A C 1
ATOM 1645 O O . SER A 1 202 ? 14.641 25.638 1.289 1.00 42.91 202 SER A O 1
ATOM 1647 N N . ILE A 1 203 ? 14.246 24.921 -0.792 1.00 34.09 203 ILE A N 1
ATOM 1648 C CA . ILE A 1 203 ? 13.008 24.226 -0.452 1.00 34.09 203 ILE A CA 1
ATOM 1649 C C . ILE A 1 203 ? 13.425 22.808 -0.090 1.00 34.09 203 ILE A C 1
ATOM 1651 O O . ILE A 1 203 ? 13.802 22.012 -0.950 1.00 34.09 203 ILE A O 1
ATOM 1655 N N . SER A 1 204 ? 13.405 22.526 1.209 1.00 35.78 204 SER A N 1
ATOM 1656 C CA . SER A 1 204 ? 13.445 21.179 1.755 1.00 35.78 204 SER A CA 1
ATOM 1657 C C . SER A 1 204 ? 12.440 20.311 0.998 1.00 35.78 204 SER A C 1
ATOM 1659 O O . SER A 1 204 ? 11.227 20.421 1.171 1.00 35.78 204 SER A O 1
ATOM 1661 N N . SER A 1 205 ? 12.942 19.450 0.111 1.00 33.31 205 SER A N 1
ATOM 1662 C CA . SER A 1 205 ? 12.132 18.396 -0.483 1.00 33.31 205 SER A CA 1
ATOM 1663 C C . SER A 1 205 ? 11.673 17.501 0.664 1.00 33.31 205 SER A C 1
ATOM 1665 O O . SER A 1 205 ? 12.491 16.790 1.256 1.00 33.31 205 SER A O 1
ATOM 1667 N N . GLY A 1 206 ? 10.390 17.576 1.017 1.00 31.62 206 GLY A N 1
ATOM 1668 C CA . GLY A 1 206 ? 9.770 16.624 1.931 1.00 31.62 206 GLY A CA 1
ATOM 1669 C C . GLY A 1 206 ? 10.086 15.213 1.440 1.00 31.62 206 GLY A C 1
ATOM 1670 O O . GLY A 1 206 ? 9.752 14.855 0.316 1.00 31.62 206 GLY A O 1
ATOM 1671 N N . LYS A 1 207 ? 10.812 14.453 2.256 1.00 38.47 207 LYS A N 1
ATOM 1672 C CA . LYS A 1 207 ? 11.457 13.182 1.902 1.00 38.47 207 LYS A CA 1
ATOM 1673 C C . LYS A 1 207 ? 10.510 11.970 1.883 1.00 38.47 207 LYS A C 1
ATOM 1675 O O . LYS A 1 207 ? 10.992 10.849 1.795 1.00 38.47 207 LYS A O 1
ATOM 1680 N N . GLU A 1 208 ? 9.196 12.151 2.001 1.00 44.34 208 GLU A N 1
ATOM 1681 C CA . GLU A 1 208 ? 8.365 11.127 2.661 1.00 44.34 208 GLU A CA 1
ATOM 1682 C C . GLU A 1 208 ? 7.093 10.659 1.936 1.00 44.34 208 GLU A C 1
ATOM 1684 O O . GLU A 1 208 ? 6.347 9.877 2.511 1.00 44.34 208 GLU A O 1
ATOM 1689 N N . THR A 1 209 ? 6.807 11.066 0.696 1.00 49.44 209 THR A N 1
ATOM 1690 C CA . THR A 1 209 ? 5.482 10.778 0.090 1.00 49.44 209 THR A CA 1
ATOM 1691 C C . THR A 1 209 ? 5.449 9.717 -1.010 1.00 49.44 209 THR A C 1
ATOM 1693 O O . THR A 1 209 ? 4.363 9.405 -1.493 1.00 49.44 209 THR A O 1
ATOM 1696 N N . ASP A 1 210 ? 6.588 9.153 -1.414 1.00 59.16 210 ASP A N 1
ATOM 1697 C CA . ASP A 1 210 ? 6.636 8.323 -2.630 1.00 59.16 210 ASP A CA 1
ATOM 1698 C C . ASP A 1 210 ? 6.388 6.823 -2.366 1.00 59.16 210 ASP A C 1
ATOM 1700 O O . ASP A 1 210 ? 6.019 6.106 -3.293 1.00 59.16 210 ASP A O 1
ATOM 1704 N N . ASP A 1 211 ? 6.498 6.355 -1.112 1.00 67.38 211 ASP A N 1
ATOM 1705 C CA . ASP A 1 211 ? 6.402 4.922 -0.764 1.00 67.38 211 ASP A CA 1
ATOM 1706 C C . ASP A 1 211 ? 4.986 4.327 -0.999 1.00 67.38 211 ASP A C 1
ATOM 1708 O O . ASP A 1 211 ? 4.847 3.115 -1.172 1.00 67.38 211 ASP A O 1
ATOM 1712 N N . TYR A 1 212 ? 3.938 5.164 -1.066 1.00 81.06 212 TYR A N 1
ATOM 1713 C CA . TYR A 1 212 ? 2.538 4.747 -1.266 1.00 81.06 212 TYR A CA 1
ATOM 1714 C C . TYR A 1 212 ? 1.923 5.261 -2.575 1.00 81.06 212 TYR A C 1
ATOM 1716 O O . TYR A 1 212 ? 0.732 5.564 -2.640 1.00 81.06 212 TYR A O 1
ATOM 1724 N N . SER A 1 213 ? 2.737 5.383 -3.625 1.00 86.00 213 SER A N 1
ATOM 1725 C CA . SER A 1 213 ? 2.294 5.878 -4.927 1.00 86.00 213 SER A CA 1
ATOM 1726 C C . SER A 1 213 ? 2.268 4.795 -6.010 1.00 86.00 213 SER A C 1
ATOM 1728 O O . SER A 1 213 ? 3.169 3.968 -6.108 1.00 86.00 213 SER A O 1
ATOM 1730 N N . LEU A 1 214 ? 1.242 4.840 -6.862 1.00 89.00 214 LEU A N 1
ATOM 1731 C CA . LEU A 1 214 ? 1.052 4.000 -8.047 1.00 89.00 214 LEU A CA 1
ATOM 1732 C C . LEU A 1 214 ? 1.347 4.760 -9.358 1.00 89.00 214 LEU A C 1
ATOM 1734 O O . LEU A 1 214 ? 0.931 4.331 -10.439 1.00 89.00 214 LEU A O 1
ATOM 1738 N N . HIS A 1 215 ? 1.997 5.925 -9.295 1.00 88.19 215 HIS A N 1
ATOM 1739 C CA . HIS A 1 215 ? 2.243 6.739 -10.483 1.00 88.19 215 HIS A CA 1
ATOM 1740 C C . HIS A 1 215 ? 3.180 6.018 -11.465 1.00 88.19 215 HIS A C 1
ATOM 1742 O O . HIS A 1 215 ? 4.271 5.574 -11.104 1.00 88.19 215 HIS A O 1
ATOM 1748 N N . VAL A 1 216 ? 2.766 5.965 -12.733 1.00 88.94 216 VAL A N 1
ATOM 1749 C CA . VAL A 1 216 ? 3.582 5.533 -13.870 1.00 88.94 216 VAL A CA 1
ATOM 1750 C C . VAL A 1 216 ? 3.253 6.434 -15.054 1.00 88.94 216 VAL A C 1
ATOM 1752 O O . VAL A 1 216 ? 2.084 6.629 -15.379 1.00 88.94 216 VAL A O 1
ATOM 1755 N N . SER A 1 217 ? 4.265 6.946 -15.742 1.00 91.19 217 SER A N 1
ATOM 1756 C CA . SER A 1 217 ? 4.110 7.660 -17.005 1.00 91.19 217 SER A CA 1
ATOM 1757 C C . SER A 1 217 ? 5.295 7.402 -17.930 1.00 91.19 217 SER A C 1
ATOM 1759 O O . SER A 1 217 ? 6.397 7.088 -17.492 1.00 91.19 217 SER A O 1
ATOM 1761 N N . PHE A 1 218 ? 5.073 7.498 -19.240 1.00 92.62 218 PHE A N 1
ATOM 1762 C CA . PHE A 1 218 ? 6.128 7.316 -20.234 1.00 92.62 218 PHE A CA 1
ATOM 1763 C C . PHE A 1 218 ? 6.132 8.482 -21.216 1.00 92.62 218 PHE A C 1
ATOM 1765 O O . PHE A 1 218 ? 5.196 8.639 -22.001 1.00 92.62 218 PHE A O 1
ATOM 1772 N N . LYS A 1 219 ? 7.181 9.307 -21.156 1.00 89.38 219 LYS A N 1
ATOM 1773 C CA . LYS A 1 219 ? 7.336 10.523 -21.965 1.00 89.38 219 LYS A CA 1
ATOM 1774 C C . LYS A 1 219 ? 8.788 10.650 -22.416 1.00 89.38 219 LYS A C 1
ATOM 1776 O O . LYS A 1 219 ? 9.701 10.384 -21.646 1.00 89.38 219 LYS A O 1
ATOM 1781 N N . GLU A 1 220 ? 9.007 11.024 -23.677 1.00 87.88 220 GLU A N 1
ATOM 1782 C CA . GLU A 1 220 ? 10.351 11.288 -24.233 1.00 87.88 220 GLU A CA 1
ATOM 1783 C C . GLU A 1 220 ? 11.363 10.131 -24.078 1.00 87.88 220 GLU A C 1
ATOM 1785 O O . GLU A 1 220 ? 12.555 10.348 -23.868 1.00 87.88 220 GLU A O 1
ATOM 1790 N N . GLY A 1 221 ? 10.902 8.877 -24.153 1.00 89.56 221 GLY A N 1
ATOM 1791 C CA . GLY A 1 221 ? 11.771 7.716 -23.922 1.00 89.56 221 GLY A CA 1
ATOM 1792 C C . GLY A 1 221 ? 12.155 7.511 -22.452 1.00 89.56 221 GLY A C 1
ATOM 1793 O O . GLY A 1 221 ? 13.015 6.690 -22.159 1.00 89.56 221 GLY A O 1
ATOM 1794 N N . CYS A 1 222 ? 11.522 8.224 -21.522 1.00 90.38 222 CYS A N 1
ATOM 1795 C CA . CYS A 1 222 ? 11.705 8.068 -20.088 1.00 90.38 222 CYS A CA 1
ATOM 1796 C C . CYS A 1 222 ? 10.457 7.438 -19.465 1.00 90.38 222 CYS A C 1
ATOM 1798 O O . CYS A 1 222 ? 9.360 7.987 -19.577 1.00 90.38 222 CYS A O 1
ATOM 1800 N N . LEU A 1 223 ? 10.624 6.291 -18.810 1.00 92.31 223 LEU A N 1
ATOM 1801 C CA . LEU A 1 223 ? 9.629 5.697 -17.930 1.00 92.31 223 LEU A CA 1
ATOM 1802 C C . LEU A 1 223 ? 9.804 6.302 -16.538 1.00 92.31 223 LEU A C 1
ATOM 1804 O O . LEU A 1 223 ? 10.822 6.089 -15.884 1.00 92.31 223 LEU A O 1
ATOM 1808 N N . VAL A 1 224 ? 8.816 7.079 -16.114 1.00 89.19 224 VAL A N 1
ATOM 1809 C CA . VAL A 1 224 ? 8.754 7.673 -14.784 1.00 89.19 224 VAL A CA 1
ATOM 1810 C C . VAL A 1 224 ? 7.805 6.839 -13.945 1.00 89.19 224 VAL A C 1
ATOM 1812 O O . VAL A 1 224 ? 6.647 6.677 -14.319 1.00 89.19 224 VAL A O 1
ATOM 1815 N N . MET A 1 225 ? 8.262 6.308 -12.820 1.00 87.44 225 MET A N 1
ATOM 1816 C CA . MET A 1 225 ? 7.422 5.490 -11.951 1.00 87.44 225 MET A CA 1
ATOM 1817 C C . MET A 1 225 ? 7.790 5.656 -10.485 1.00 87.44 225 MET A C 1
ATOM 1819 O O . MET A 1 225 ? 8.942 5.931 -10.155 1.00 87.44 225 MET A O 1
ATOM 1823 N N . SER A 1 226 ? 6.803 5.504 -9.610 1.00 83.12 226 SER A N 1
ATOM 1824 C CA . SER A 1 226 ? 7.021 5.565 -8.168 1.00 83.12 226 SER A CA 1
ATOM 1825 C C . SER A 1 226 ? 7.884 4.399 -7.692 1.00 83.12 226 SER A C 1
ATOM 1827 O O . SER A 1 226 ? 7.720 3.258 -8.120 1.00 83.12 226 SER A O 1
ATOM 1829 N N . SER A 1 227 ? 8.824 4.683 -6.795 1.00 74.00 227 SER A N 1
ATOM 1830 C CA . SER A 1 227 ? 9.608 3.649 -6.124 1.00 74.00 227 SER A CA 1
ATOM 1831 C C . SER A 1 227 ? 8.846 3.122 -4.912 1.00 74.00 227 SER A C 1
ATOM 1833 O O . SER A 1 227 ? 8.176 3.893 -4.232 1.00 74.00 227 SER A O 1
ATOM 1835 N N . PHE A 1 228 ? 9.019 1.849 -4.578 1.00 72.56 228 PHE A N 1
ATOM 1836 C CA . PHE A 1 228 ? 8.562 1.289 -3.307 1.00 72.56 228 PHE A CA 1
ATOM 1837 C C . PHE A 1 228 ? 9.737 0.663 -2.561 1.00 72.56 228 PHE A C 1
ATOM 1839 O O . PHE A 1 228 ? 10.762 0.311 -3.151 1.00 72.56 228 PHE A O 1
ATOM 1846 N N . ARG A 1 229 ? 9.582 0.511 -1.247 1.00 71.75 229 ARG A N 1
ATOM 1847 C CA . ARG A 1 229 ? 10.508 -0.270 -0.428 1.00 71.75 229 ARG A CA 1
ATOM 1848 C C . ARG A 1 229 ? 10.239 -1.752 -0.659 1.00 71.75 229 ARG A C 1
ATOM 1850 O O . ARG A 1 229 ? 9.105 -2.200 -0.552 1.00 71.75 229 ARG A O 1
ATOM 1857 N N . ALA A 1 230 ? 11.275 -2.515 -0.979 1.00 71.69 230 ALA A N 1
ATOM 1858 C CA . ALA A 1 230 ? 11.182 -3.966 -1.095 1.00 71.69 230 ALA A CA 1
ATOM 1859 C C . ALA A 1 230 ? 11.563 -4.639 0.229 1.00 71.69 230 ALA A C 1
ATOM 1861 O O . ALA A 1 230 ? 12.546 -5.370 0.315 1.00 71.69 230 ALA A O 1
ATOM 1862 N N . ASP A 1 231 ? 10.800 -4.329 1.276 1.00 73.06 231 ASP A N 1
ATOM 1863 C CA . ASP A 1 231 ? 10.923 -4.949 2.593 1.00 73.06 231 ASP A CA 1
ATOM 1864 C C . ASP A 1 231 ? 9.670 -5.755 2.957 1.00 73.06 231 ASP A C 1
ATOM 1866 O O . ASP A 1 231 ? 8.626 -5.661 2.308 1.00 73.06 231 ASP A O 1
ATOM 1870 N N . GLU A 1 232 ? 9.788 -6.565 4.010 1.00 75.31 232 GLU A N 1
ATOM 1871 C CA . GLU A 1 232 ? 8.727 -7.453 4.500 1.00 75.31 232 GLU A CA 1
ATOM 1872 C C . GLU A 1 232 ? 7.434 -6.694 4.846 1.00 75.31 232 GLU A C 1
ATOM 1874 O O . GLU A 1 232 ? 6.328 -7.177 4.593 1.00 75.31 232 GLU A O 1
ATOM 1879 N N . ALA A 1 233 ? 7.558 -5.469 5.370 1.00 78.62 233 ALA A N 1
ATOM 1880 C CA . ALA A 1 233 ? 6.415 -4.623 5.696 1.00 78.62 233 ALA A CA 1
ATOM 1881 C C . ALA A 1 233 ? 5.643 -4.210 4.434 1.00 78.62 233 ALA A C 1
ATOM 1883 O O . ALA A 1 233 ? 4.422 -4.367 4.366 1.00 78.62 233 ALA A O 1
ATOM 1884 N N . SER A 1 234 ? 6.357 -3.726 3.417 1.00 79.94 234 SER A N 1
ATOM 1885 C CA . SER A 1 234 ? 5.764 -3.304 2.147 1.00 79.94 234 SER A CA 1
ATOM 1886 C C . SER A 1 234 ? 5.174 -4.487 1.382 1.00 79.94 234 SER A C 1
ATOM 1888 O O . SER A 1 234 ? 4.072 -4.378 0.842 1.00 79.94 234 SER A O 1
ATOM 1890 N N . GLU A 1 235 ? 5.852 -5.641 1.389 1.00 81.06 235 GLU A N 1
ATOM 1891 C CA . GLU A 1 235 ? 5.316 -6.887 0.832 1.00 81.06 235 GLU A CA 1
ATOM 1892 C C . GLU A 1 235 ? 3.995 -7.268 1.515 1.00 81.06 235 GLU A C 1
ATOM 1894 O O . GLU A 1 235 ? 3.006 -7.547 0.836 1.00 81.06 235 GLU A O 1
ATOM 1899 N N . THR A 1 236 ? 3.956 -7.242 2.849 1.00 81.88 236 THR A N 1
ATOM 1900 C CA . THR A 1 236 ? 2.766 -7.596 3.632 1.00 81.88 236 THR A CA 1
ATOM 1901 C C . THR A 1 236 ? 1.589 -6.682 3.303 1.00 81.88 236 THR A C 1
ATOM 1903 O O . THR A 1 236 ? 0.482 -7.171 3.056 1.00 81.88 236 THR A O 1
ATOM 1906 N N . ILE A 1 237 ? 1.814 -5.367 3.242 1.00 85.75 237 ILE A N 1
ATOM 1907 C CA . ILE A 1 237 ? 0.781 -4.386 2.881 1.00 85.75 237 ILE A CA 1
ATOM 1908 C C . ILE A 1 237 ? 0.261 -4.659 1.467 1.00 85.75 237 ILE A C 1
ATOM 1910 O O . ILE A 1 237 ? -0.943 -4.851 1.282 1.00 85.75 237 ILE A O 1
ATOM 1914 N N . LEU A 1 238 ? 1.155 -4.730 0.475 1.00 86.62 238 LEU A N 1
ATOM 1915 C CA . LEU A 1 238 ? 0.785 -4.940 -0.925 1.00 86.62 238 LEU A CA 1
ATOM 1916 C C . LEU A 1 238 ? 0.039 -6.263 -1.116 1.00 86.62 238 LEU A C 1
ATOM 1918 O O . LEU A 1 238 ? -0.998 -6.288 -1.775 1.00 86.62 238 LEU A O 1
ATOM 1922 N N . ARG A 1 239 ? 0.506 -7.352 -0.493 1.00 85.19 239 ARG A N 1
ATOM 1923 C CA . ARG A 1 239 ? -0.137 -8.671 -0.563 1.00 85.19 239 ARG A CA 1
ATOM 1924 C C . ARG A 1 239 ? -1.577 -8.631 -0.053 1.00 85.19 239 ARG A C 1
ATOM 1926 O O . ARG A 1 239 ? -2.464 -9.181 -0.703 1.00 85.19 239 ARG A O 1
ATOM 1933 N N . ASN A 1 240 ? -1.815 -7.980 1.085 1.00 86.88 240 ASN A N 1
ATOM 1934 C CA . ASN A 1 240 ? -3.156 -7.872 1.664 1.00 86.88 240 ASN A CA 1
ATOM 1935 C C . ASN A 1 240 ? -4.060 -6.936 0.848 1.00 86.88 240 ASN A C 1
ATOM 1937 O O . ASN A 1 240 ? -5.230 -7.250 0.645 1.00 86.88 240 ASN A O 1
ATOM 1941 N N . VAL A 1 241 ? -3.529 -5.831 0.313 1.00 89.31 241 VAL A N 1
ATOM 1942 C CA . VAL A 1 241 ? -4.285 -4.943 -0.586 1.00 89.31 241 VAL A CA 1
ATOM 1943 C C . VAL A 1 241 ? -4.692 -5.670 -1.872 1.00 89.31 241 VAL A C 1
ATOM 1945 O O . VAL A 1 241 ? -5.853 -5.598 -2.269 1.00 89.31 241 VAL A O 1
ATOM 1948 N N . ILE A 1 242 ? -3.782 -6.423 -2.496 1.00 85.38 242 ILE A N 1
ATOM 1949 C CA . ILE A 1 242 ? -4.071 -7.219 -3.701 1.00 85.38 242 ILE A CA 1
ATOM 1950 C C . ILE A 1 242 ? -5.129 -8.287 -3.404 1.00 85.38 242 ILE A C 1
ATOM 1952 O O . ILE A 1 242 ? -6.096 -8.417 -4.153 1.00 85.38 242 ILE A O 1
ATOM 1956 N N . ALA A 1 243 ? -4.990 -9.027 -2.298 1.00 83.69 243 ALA A N 1
ATOM 1957 C CA . ALA A 1 243 ? -5.979 -10.024 -1.890 1.00 83.69 243 ALA A CA 1
ATOM 1958 C C . ALA A 1 243 ? -7.371 -9.397 -1.679 1.00 83.69 243 ALA A C 1
ATOM 1960 O O . ALA A 1 243 ? -8.387 -9.974 -2.079 1.00 83.69 243 ALA A O 1
ATOM 1961 N N . PHE A 1 244 ? -7.428 -8.184 -1.121 1.00 84.94 244 PHE A N 1
ATOM 1962 C CA . PHE A 1 244 ? -8.668 -7.429 -0.969 1.00 84.94 244 PHE A CA 1
ATOM 1963 C C . PHE A 1 244 ? -9.276 -7.023 -2.319 1.00 84.94 244 PHE A C 1
ATOM 1965 O O . PHE A 1 244 ? -10.458 -7.264 -2.560 1.00 84.94 244 PHE A O 1
ATOM 1972 N N . GLU A 1 245 ? -8.480 -6.454 -3.228 1.00 86.31 245 GLU A N 1
ATOM 1973 C CA . GLU A 1 245 ? -8.934 -6.085 -4.577 1.00 86.31 245 GLU A CA 1
ATOM 1974 C C . GLU A 1 245 ? -9.453 -7.296 -5.373 1.00 86.31 245 GLU A C 1
ATOM 1976 O O . GLU A 1 245 ? -10.418 -7.176 -6.128 1.00 86.31 245 GLU A O 1
ATOM 1981 N N . GLN A 1 246 ? -8.838 -8.470 -5.198 1.00 79.62 246 GLN A N 1
ATOM 1982 C CA . GLN A 1 246 ? -9.216 -9.704 -5.896 1.00 79.62 246 GLN A CA 1
ATOM 1983 C C . GLN A 1 246 ? -10.482 -10.361 -5.332 1.00 79.62 246 GLN A C 1
ATOM 1985 O O . GLN A 1 246 ? -11.278 -10.906 -6.099 1.00 79.62 246 GLN A O 1
ATOM 1990 N N . SER A 1 247 ? -10.691 -10.291 -4.016 1.00 76.81 247 SER A N 1
ATOM 1991 C CA . SER A 1 247 ? -11.896 -10.820 -3.357 1.00 76.81 247 SER A CA 1
ATOM 1992 C C . SER A 1 247 ? -13.123 -9.923 -3.564 1.00 76.81 247 SER A C 1
ATOM 1994 O O . SER A 1 247 ? -14.252 -10.407 -3.600 1.00 76.81 247 SER A O 1
ATOM 1996 N N . HIS A 1 248 ? -12.935 -8.618 -3.786 1.00 76.31 248 HIS A N 1
ATOM 1997 C CA . HIS A 1 248 ? -14.034 -7.654 -3.864 1.00 76.31 248 HIS A CA 1
ATOM 1998 C C . HIS A 1 248 ? -14.304 -7.190 -5.300 1.00 76.31 248 HIS A C 1
ATOM 2000 O O . HIS A 1 248 ? -13.761 -6.196 -5.771 1.00 76.31 248 HIS A O 1
ATOM 2006 N N . GLY A 1 249 ? -15.234 -7.853 -5.996 1.00 68.94 249 GLY A N 1
ATOM 2007 C CA . GLY A 1 249 ? -15.508 -7.593 -7.421 1.00 68.94 249 GLY A CA 1
ATOM 2008 C C . GLY A 1 249 ? -15.915 -6.154 -7.796 1.00 68.94 249 GLY A C 1
ATOM 2009 O O . GLY A 1 249 ? -15.714 -5.765 -8.951 1.00 68.94 249 GLY A O 1
ATOM 2010 N N . ALA A 1 250 ? -16.457 -5.387 -6.840 1.00 77.88 250 ALA A N 1
ATOM 2011 C CA . ALA A 1 250 ? -16.845 -3.978 -6.987 1.00 77.88 250 ALA A CA 1
ATOM 2012 C C . ALA A 1 250 ? -15.685 -2.984 -6.772 1.00 77.88 250 ALA A C 1
ATOM 2014 O O . ALA A 1 250 ? -15.859 -1.787 -6.981 1.00 77.88 250 ALA A O 1
ATOM 2015 N N . VAL A 1 251 ? -14.519 -3.461 -6.330 1.00 80.56 251 VAL A N 1
ATOM 2016 C CA . VAL A 1 251 ? -13.319 -2.649 -6.114 1.00 80.56 251 VAL A CA 1
ATOM 2017 C C . VAL A 1 251 ? -12.467 -2.648 -7.386 1.00 80.56 251 VAL A C 1
ATOM 2019 O O . VAL A 1 251 ? -12.347 -3.660 -8.085 1.00 80.56 251 VAL A O 1
ATOM 2022 N N . ASN A 1 252 ? -11.883 -1.491 -7.703 1.00 82.62 252 ASN A N 1
ATOM 2023 C CA . ASN A 1 252 ? -10.955 -1.356 -8.822 1.00 82.62 252 ASN A CA 1
ATOM 2024 C C . ASN A 1 252 ? -9.589 -1.955 -8.448 1.00 82.62 252 ASN A C 1
ATOM 2026 O O . ASN A 1 252 ? -9.063 -1.608 -7.391 1.00 82.62 252 ASN A O 1
ATOM 2030 N N . PRO A 1 253 ? -8.992 -2.811 -9.297 1.00 85.94 253 PRO A N 1
ATOM 2031 C CA . PRO A 1 253 ? -7.754 -3.522 -8.983 1.00 85.94 253 PRO A CA 1
ATOM 2032 C C . PRO A 1 253 ? -6.506 -2.676 -9.297 1.00 85.94 253 PRO A C 1
ATOM 2034 O O . PRO A 1 253 ? -5.620 -3.118 -10.030 1.00 85.94 253 PRO A O 1
ATOM 2037 N N . PHE A 1 254 ? -6.451 -1.423 -8.836 1.00 87.94 254 PHE A N 1
ATOM 2038 C CA . PHE A 1 254 ? -5.389 -0.491 -9.230 1.00 87.94 254 PHE A CA 1
ATOM 2039 C C . PHE A 1 254 ? -4.014 -0.926 -8.724 1.00 87.94 254 PHE A C 1
ATOM 2041 O O . PHE A 1 254 ? -3.061 -0.913 -9.509 1.00 87.94 254 PHE A O 1
ATOM 2048 N N . THR A 1 255 ? -3.916 -1.360 -7.466 1.00 88.81 255 THR A N 1
ATOM 2049 C CA . THR A 1 255 ? -2.664 -1.862 -6.890 1.00 88.81 255 THR A CA 1
ATOM 2050 C C . THR A 1 255 ? -2.253 -3.168 -7.567 1.00 88.81 255 THR A C 1
ATOM 2052 O O . THR A 1 255 ? -1.098 -3.331 -7.953 1.00 88.81 255 THR A O 1
ATOM 2055 N N . SER A 1 256 ? -3.199 -4.073 -7.817 1.00 85.94 256 SER A N 1
ATOM 2056 C CA . SER A 1 256 ? -2.963 -5.325 -8.545 1.00 85.94 256 SER A CA 1
ATOM 2057 C C . SER A 1 256 ? -2.440 -5.072 -9.962 1.00 85.94 256 SER A C 1
ATOM 2059 O O . SER A 1 256 ? -1.501 -5.728 -10.410 1.00 85.94 256 SER A O 1
ATOM 2061 N N . ASN A 1 257 ? -3.011 -4.094 -10.668 1.00 86.56 257 ASN A N 1
ATOM 2062 C CA . ASN A 1 257 ? -2.573 -3.698 -12.004 1.00 86.56 257 ASN A CA 1
ATOM 2063 C C . ASN A 1 257 ? -1.171 -3.083 -11.998 1.00 86.56 257 ASN A C 1
ATOM 2065 O O . ASN A 1 257 ? -0.410 -3.312 -12.940 1.00 86.56 257 ASN A O 1
ATOM 2069 N N . TYR A 1 258 ? -0.833 -2.321 -10.955 1.00 87.75 258 TYR A N 1
ATOM 2070 C CA . TYR A 1 258 ? 0.503 -1.760 -10.771 1.00 87.75 258 TYR A CA 1
ATOM 2071 C C . TYR A 1 258 ? 1.526 -2.869 -10.560 1.00 87.75 258 TYR A C 1
ATOM 2073 O O . TYR A 1 258 ? 2.500 -2.951 -11.300 1.00 87.75 258 TYR A O 1
ATOM 2081 N N . ILE A 1 259 ? 1.260 -3.793 -9.638 1.00 85.25 259 ILE A N 1
ATOM 2082 C CA . ILE A 1 259 ? 2.160 -4.919 -9.370 1.00 85.25 259 ILE A CA 1
ATOM 2083 C C . ILE A 1 259 ? 2.306 -5.823 -10.596 1.00 85.25 259 ILE A C 1
ATOM 2085 O O . ILE A 1 259 ? 3.416 -6.224 -10.922 1.00 85.25 259 ILE A O 1
ATOM 2089 N N . ASN A 1 260 ? 1.240 -6.055 -11.364 1.00 83.44 260 ASN A N 1
ATOM 2090 C CA . ASN A 1 260 ? 1.350 -6.758 -12.643 1.00 83.44 260 ASN A CA 1
ATOM 2091 C C . ASN A 1 260 ? 2.278 -6.020 -13.633 1.00 83.44 260 ASN A C 1
ATOM 2093 O O . ASN A 1 260 ? 3.135 -6.635 -14.263 1.00 83.44 260 ASN A O 1
ATOM 2097 N N . PHE A 1 261 ? 2.171 -4.691 -13.738 1.00 86.25 261 PHE A N 1
ATOM 2098 C CA . PHE A 1 261 ? 3.083 -3.893 -14.564 1.00 86.25 261 PHE A CA 1
ATOM 2099 C C . PHE A 1 261 ? 4.548 -4.025 -14.105 1.00 86.25 261 PHE A C 1
ATOM 2101 O O . PHE A 1 261 ? 5.431 -4.206 -14.943 1.00 86.25 261 PHE A O 1
ATOM 2108 N N . ILE A 1 262 ? 4.804 -4.016 -12.792 1.00 85.38 262 ILE A N 1
ATOM 2109 C CA . ILE A 1 262 ? 6.139 -4.247 -12.214 1.00 85.38 262 ILE A CA 1
ATOM 2110 C C . ILE A 1 262 ? 6.655 -5.656 -12.520 1.00 85.38 262 ILE A C 1
ATOM 2112 O O . ILE A 1 262 ? 7.811 -5.806 -12.906 1.00 85.38 262 ILE A O 1
ATOM 2116 N N . ASN A 1 263 ? 5.809 -6.680 -12.424 1.00 82.00 263 ASN A N 1
ATOM 2117 C CA . ASN A 1 263 ? 6.185 -8.067 -12.713 1.00 82.00 263 ASN A CA 1
ATOM 2118 C C . ASN A 1 263 ? 6.618 -8.278 -14.166 1.00 82.00 263 ASN A C 1
ATOM 2120 O O . ASN A 1 263 ? 7.450 -9.133 -14.452 1.00 82.00 263 ASN A O 1
ATOM 2124 N N . LEU A 1 264 ? 6.067 -7.493 -15.091 1.00 84.88 264 LEU A N 1
ATOM 2125 C CA . LEU A 1 264 ? 6.495 -7.502 -16.487 1.00 84.88 264 LEU A CA 1
ATOM 2126 C C . LEU A 1 264 ? 7.840 -6.785 -16.696 1.00 84.88 264 LEU A C 1
ATOM 2128 O O . LEU A 1 264 ? 8.550 -7.096 -17.652 1.00 84.88 264 LEU A O 1
ATOM 2132 N N . LEU A 1 265 ? 8.192 -5.830 -15.828 1.00 86.69 265 LEU A N 1
ATOM 2133 C CA . LEU A 1 265 ? 9.489 -5.149 -15.852 1.00 86.69 265 LEU A CA 1
ATOM 2134 C C . LEU A 1 265 ? 10.593 -5.973 -15.184 1.00 86.69 265 LEU A C 1
ATOM 2136 O O . LEU A 1 265 ? 11.714 -5.974 -15.687 1.00 86.69 265 LEU A O 1
ATOM 2140 N N . ILE A 1 266 ? 10.288 -6.653 -14.076 1.00 84.81 266 ILE A N 1
ATOM 2141 C CA . ILE A 1 266 ? 11.257 -7.365 -13.235 1.00 84.81 266 ILE A CA 1
ATOM 2142 C C . ILE A 1 266 ? 11.070 -8.873 -13.395 1.00 84.81 266 ILE A C 1
ATOM 2144 O O . ILE A 1 266 ? 10.274 -9.499 -12.699 1.00 84.81 266 ILE A O 1
ATOM 2148 N N . THR A 1 267 ? 11.838 -9.459 -14.310 1.00 83.06 267 THR A N 1
ATOM 2149 C CA . THR A 1 267 ? 11.799 -10.897 -14.620 1.00 83.06 267 THR A CA 1
ATOM 2150 C C . THR A 1 267 ? 13.035 -11.648 -14.130 1.00 83.06 267 THR A C 1
ATOM 2152 O O . THR A 1 267 ? 12.976 -12.853 -13.900 1.00 83.06 267 THR A O 1
ATOM 2155 N N . ASN A 1 268 ? 14.165 -10.955 -13.981 1.00 81.88 268 ASN A N 1
ATOM 2156 C CA . ASN A 1 268 ? 15.450 -11.519 -13.571 1.00 81.88 268 ASN A CA 1
ATOM 2157 C C . ASN A 1 268 ? 16.293 -10.482 -12.800 1.00 81.88 268 ASN A C 1
ATOM 2159 O O . ASN A 1 268 ? 15.908 -9.323 -12.674 1.00 81.88 268 ASN A O 1
ATOM 2163 N N . GLU A 1 269 ? 17.457 -10.889 -12.291 1.00 81.06 269 GLU A N 1
ATOM 2164 C CA . GLU A 1 269 ? 18.312 -10.028 -11.457 1.00 81.06 269 GLU A CA 1
ATOM 2165 C C . GLU A 1 269 ? 18.884 -8.821 -12.209 1.00 81.06 269 GLU A C 1
ATOM 2167 O O . GLU A 1 269 ? 19.001 -7.748 -11.622 1.00 81.06 269 GLU A O 1
ATOM 2172 N N . ARG A 1 270 ? 19.160 -8.943 -13.516 1.00 83.25 270 ARG A N 1
ATOM 2173 C CA . ARG A 1 270 ? 19.642 -7.808 -14.321 1.00 83.25 270 ARG A CA 1
ATOM 2174 C C . ARG A 1 270 ? 18.590 -6.716 -14.437 1.00 83.25 270 ARG A C 1
ATOM 2176 O O . ARG A 1 270 ? 18.935 -5.543 -14.514 1.00 83.25 270 ARG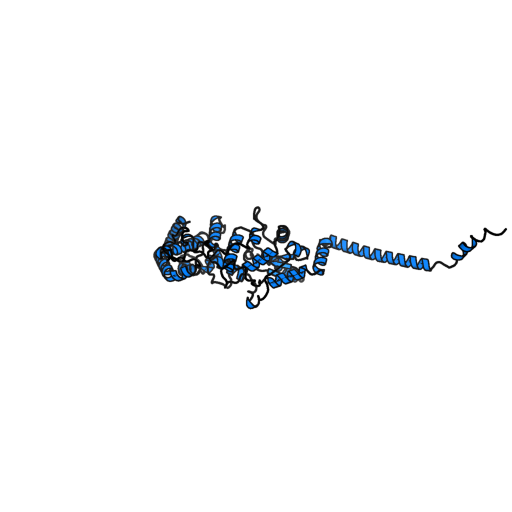 A O 1
ATOM 2183 N N . ASP A 1 271 ? 17.311 -7.090 -14.448 1.00 84.50 271 ASP A N 1
ATOM 2184 C CA . ASP A 1 271 ? 16.226 -6.111 -14.444 1.00 84.50 271 ASP A CA 1
ATOM 2185 C C . ASP A 1 271 ? 16.240 -5.299 -13.147 1.00 84.50 271 ASP A C 1
ATOM 2187 O O . ASP A 1 271 ? 16.066 -4.083 -13.185 1.00 84.50 271 ASP A O 1
ATOM 2191 N N . VAL A 1 272 ? 16.505 -5.956 -12.011 1.00 79.81 272 VAL A N 1
ATOM 2192 C CA . VAL A 1 272 ? 16.679 -5.277 -10.721 1.00 79.81 272 VAL A CA 1
ATOM 2193 C C . VAL A 1 272 ? 17.886 -4.348 -10.792 1.00 79.81 272 VAL A C 1
ATOM 2195 O O . VAL A 1 272 ? 17.730 -3.167 -10.527 1.00 79.81 272 VAL A O 1
ATOM 2198 N N . GLU A 1 273 ? 19.048 -4.824 -11.247 1.00 81.06 273 GLU A N 1
ATOM 2199 C CA . GLU A 1 273 ? 20.261 -3.998 -11.385 1.00 81.06 273 GLU A CA 1
ATOM 2200 C C . GLU A 1 273 ? 20.033 -2.740 -12.234 1.00 81.06 273 GLU A C 1
ATOM 2202 O O . GLU A 1 273 ? 20.474 -1.653 -11.867 1.00 81.06 273 GLU A O 1
ATOM 2207 N N . VAL A 1 274 ? 19.309 -2.862 -13.350 1.00 83.31 274 VAL A N 1
ATOM 2208 C CA . VAL A 1 274 ? 18.967 -1.727 -14.222 1.00 83.31 274 VAL A CA 1
ATOM 2209 C C . VAL A 1 274 ? 18.106 -0.698 -13.498 1.00 83.31 274 VAL A C 1
ATOM 2211 O O . VAL A 1 274 ? 18.286 0.504 -13.698 1.00 83.31 274 VAL A O 1
ATOM 2214 N N . LEU A 1 275 ? 17.185 -1.156 -12.653 1.00 79.56 275 LEU A N 1
ATOM 2215 C CA . LEU A 1 275 ? 16.340 -0.281 -11.855 1.00 79.56 275 LEU A CA 1
ATOM 2216 C C . LEU A 1 275 ? 17.109 0.301 -10.653 1.00 79.56 275 LEU A C 1
ATOM 2218 O O . LEU A 1 275 ? 16.849 1.439 -10.278 1.00 79.56 275 LEU A O 1
ATOM 2222 N N . THR A 1 276 ? 18.094 -0.408 -10.089 1.00 71.31 276 THR A N 1
ATOM 2223 C CA . THR A 1 276 ? 18.790 -0.030 -8.841 1.00 71.31 276 THR A CA 1
ATOM 2224 C C . THR A 1 276 ? 20.175 0.587 -8.986 1.00 71.31 276 THR A C 1
ATOM 2226 O O . THR A 1 276 ? 20.749 0.966 -7.970 1.00 71.31 276 THR A O 1
ATOM 2229 N N . ALA A 1 277 ? 20.760 0.629 -10.185 1.00 58.94 277 ALA A N 1
ATOM 2230 C CA . ALA A 1 277 ? 22.180 0.958 -10.348 1.00 58.94 277 ALA A CA 1
ATOM 2231 C C . ALA A 1 277 ? 22.578 2.316 -9.719 1.00 58.94 277 ALA A C 1
ATOM 2233 O O . ALA A 1 277 ? 21.875 3.309 -9.899 1.00 58.94 277 ALA A O 1
ATOM 2234 N N . GLU A 1 278 ? 23.722 2.310 -9.018 1.00 46.22 278 GLU A N 1
ATOM 2235 C CA . GLU A 1 278 ? 24.110 3.187 -7.891 1.00 46.22 278 GLU A CA 1
ATOM 2236 C C . GLU A 1 278 ? 24.338 4.679 -8.188 1.00 46.22 278 GLU A C 1
ATOM 2238 O O . GLU A 1 278 ? 24.200 5.493 -7.275 1.00 46.22 278 GLU A O 1
ATOM 2243 N N . ASP A 1 279 ? 24.637 5.073 -9.429 1.00 46.34 279 ASP A N 1
ATOM 2244 C CA . ASP A 1 279 ? 24.858 6.494 -9.776 1.00 46.34 279 ASP A CA 1
ATOM 2245 C C . ASP A 1 279 ? 23.574 7.342 -9.720 1.00 46.34 279 ASP A C 1
ATOM 2247 O O . ASP A 1 279 ? 23.600 8.567 -9.831 1.00 46.34 279 ASP A O 1
ATOM 2251 N N . ASP A 1 280 ? 22.437 6.681 -9.537 1.00 47.72 280 ASP A N 1
ATOM 2252 C CA . ASP A 1 280 ? 21.100 7.225 -9.667 1.00 47.72 280 ASP A CA 1
ATOM 2253 C C . ASP A 1 280 ? 20.265 6.538 -8.571 1.00 47.72 280 ASP A C 1
ATOM 2255 O O . ASP A 1 280 ? 20.032 5.329 -8.616 1.00 47.72 280 ASP A O 1
ATOM 2259 N N . LYS A 1 281 ? 19.846 7.281 -7.540 1.00 47.56 281 LYS A N 1
ATOM 2260 C CA . LYS A 1 281 ? 19.104 6.790 -6.355 1.00 47.56 281 LYS A CA 1
ATOM 2261 C C . LYS A 1 281 ? 17.649 6.391 -6.699 1.00 47.56 281 LYS A C 1
ATOM 2263 O O . LYS A 1 281 ? 16.722 6.746 -5.973 1.00 47.56 281 LYS A O 1
ATOM 2268 N N . ARG A 1 282 ? 17.461 5.664 -7.805 1.00 55.03 282 ARG A N 1
ATOM 2269 C CA . ARG A 1 282 ? 16.200 5.346 -8.498 1.00 55.03 282 ARG A CA 1
ATOM 2270 C C . ARG A 1 282 ? 15.263 4.467 -7.677 1.00 55.03 282 ARG A C 1
ATOM 2272 O O . ARG A 1 282 ? 14.050 4.646 -7.713 1.00 55.03 282 ARG A O 1
ATOM 2279 N N . PHE A 1 283 ? 15.830 3.532 -6.920 1.00 52.34 283 PHE A N 1
ATOM 2280 C CA . PHE A 1 283 ? 15.133 2.712 -5.932 1.00 52.34 283 PHE A CA 1
ATOM 2281 C C . PHE A 1 283 ? 15.994 2.623 -4.675 1.00 52.34 283 PHE A C 1
ATOM 2283 O O . PHE A 1 283 ? 17.224 2.606 -4.757 1.00 52.34 283 PHE A O 1
ATOM 2290 N N . LYS A 1 284 ? 15.358 2.568 -3.498 1.00 54.06 284 LYS A N 1
ATOM 2291 C CA . LYS A 1 284 ? 16.080 2.316 -2.244 1.00 54.06 284 LYS A CA 1
ATOM 2292 C C . LYS A 1 284 ? 16.804 0.966 -2.388 1.00 54.06 284 LYS A C 1
ATOM 2294 O O . LYS A 1 284 ? 16.145 0.000 -2.779 1.00 54.06 284 LYS A O 1
ATOM 2299 N N . PRO A 1 285 ? 18.123 0.887 -2.123 1.00 48.78 285 PRO A N 1
ATOM 2300 C CA . PRO A 1 285 ? 18.842 -0.374 -2.215 1.00 48.78 285 PRO A CA 1
ATOM 2301 C C . PRO A 1 285 ? 18.154 -1.410 -1.328 1.00 48.78 285 PRO A C 1
ATOM 2303 O O . PRO A 1 285 ? 17.713 -1.107 -0.216 1.00 48.78 285 PRO A O 1
ATOM 2306 N N . TRP A 1 286 ? 18.026 -2.621 -1.860 1.00 47.69 286 TRP A N 1
ATOM 2307 C CA . TRP A 1 286 ? 17.468 -3.749 -1.134 1.00 47.69 286 TRP A CA 1
ATOM 2308 C C . TRP A 1 286 ? 18.368 -3.998 0.077 1.00 47.69 286 TRP A C 1
ATOM 2310 O O . TRP A 1 286 ? 19.585 -4.095 -0.108 1.00 47.69 286 TRP A O 1
ATOM 2320 N N . PRO A 1 287 ? 17.819 -4.094 1.300 1.00 49.53 287 PRO A N 1
ATOM 2321 C CA . PRO A 1 287 ? 18.619 -4.481 2.451 1.00 49.53 287 PRO A CA 1
ATOM 2322 C C . PRO A 1 287 ? 19.338 -5.804 2.163 1.00 49.53 287 PRO A C 1
ATOM 2324 O O . PRO A 1 287 ? 18.764 -6.706 1.541 1.00 49.53 287 PRO A O 1
ATOM 2327 N N . GLU A 1 288 ? 20.596 -5.927 2.585 1.00 46.97 288 GLU A N 1
ATOM 2328 C CA . GLU A 1 288 ? 21.351 -7.169 2.407 1.00 46.97 288 GLU A CA 1
ATOM 2329 C C . GLU A 1 288 ? 20.580 -8.357 3.005 1.00 46.97 288 GLU A C 1
ATOM 2331 O O . GLU A 1 288 ? 20.042 -8.276 4.109 1.00 46.97 288 GLU A O 1
ATOM 2336 N N . GLY A 1 289 ? 20.485 -9.455 2.249 1.00 52.19 289 GLY A N 1
ATOM 2337 C CA . GLY A 1 289 ? 19.732 -10.649 2.650 1.00 52.19 289 GLY A CA 1
ATOM 2338 C C . GLY A 1 289 ? 18.227 -10.631 2.344 1.00 52.19 289 GLY A C 1
ATOM 2339 O O . GLY A 1 289 ? 17.544 -11.587 2.701 1.00 52.19 289 GLY A O 1
ATOM 2340 N N . THR A 1 290 ? 17.693 -9.602 1.673 1.00 57.09 290 THR A N 1
ATOM 2341 C CA . THR A 1 290 ? 16.280 -9.581 1.239 1.00 57.09 290 THR A CA 1
ATOM 2342 C C . THR A 1 290 ? 16.043 -10.355 -0.061 1.00 57.09 290 THR A C 1
ATOM 2344 O O . THR A 1 290 ? 16.876 -10.350 -0.972 1.00 57.09 290 THR A O 1
ATOM 2347 N N . ASP A 1 291 ? 14.883 -11.019 -0.171 1.00 58.69 291 ASP A N 1
ATOM 2348 C CA . ASP A 1 291 ? 14.454 -11.650 -1.425 1.00 58.69 291 ASP A CA 1
ATOM 2349 C C . ASP A 1 291 ? 14.110 -10.554 -2.446 1.00 58.69 291 ASP A C 1
ATOM 2351 O O . ASP A 1 291 ? 13.044 -9.936 -2.404 1.00 58.69 291 ASP A O 1
ATOM 2355 N N . LYS A 1 292 ? 15.023 -10.327 -3.397 1.00 56.44 292 LYS A N 1
ATOM 2356 C CA . LYS A 1 292 ? 14.872 -9.332 -4.471 1.00 56.44 292 LYS A CA 1
ATOM 2357 C C . LYS A 1 292 ? 13.650 -9.583 -5.364 1.00 56.44 292 LYS A C 1
ATOM 2359 O O . LYS A 1 292 ? 13.223 -8.681 -6.082 1.00 56.44 292 LYS A O 1
ATOM 2364 N N . PHE A 1 293 ? 13.058 -10.775 -5.288 1.00 58.28 293 PHE A N 1
ATOM 2365 C CA . PHE A 1 293 ? 11.864 -11.173 -6.024 1.00 58.28 293 PHE A CA 1
ATOM 2366 C C . PHE A 1 293 ? 10.603 -11.252 -5.158 1.00 58.28 293 PHE A C 1
ATOM 2368 O O . PHE A 1 293 ? 9.559 -11.622 -5.688 1.00 58.28 293 PHE A O 1
ATOM 2375 N N . ALA A 1 294 ? 10.647 -10.880 -3.874 1.00 57.56 294 ALA A N 1
ATOM 2376 C CA . ALA A 1 294 ? 9.493 -10.931 -2.970 1.00 57.56 294 ALA A CA 1
ATOM 2377 C C . ALA A 1 294 ? 8.246 -10.243 -3.557 1.00 57.56 294 ALA A C 1
ATOM 2379 O O . ALA A 1 294 ? 7.167 -10.832 -3.624 1.00 57.56 294 ALA A O 1
ATOM 2380 N N . ILE A 1 295 ? 8.422 -9.022 -4.073 1.00 58.66 295 ILE A N 1
ATOM 2381 C CA . ILE A 1 295 ? 7.351 -8.219 -4.679 1.00 58.66 295 ILE A CA 1
ATOM 2382 C C . ILE A 1 295 ? 6.985 -8.714 -6.090 1.00 58.66 295 ILE A C 1
ATOM 2384 O O . ILE A 1 295 ? 5.800 -8.944 -6.335 1.00 58.66 295 ILE A O 1
ATOM 2388 N N . PRO A 1 296 ? 7.951 -8.996 -6.988 1.00 55.59 296 PRO A N 1
ATOM 2389 C CA . PRO A 1 296 ? 7.675 -9.669 -8.259 1.00 55.59 296 PRO A CA 1
ATOM 2390 C C . PRO A 1 296 ? 6.912 -11.007 -8.141 1.00 55.59 296 PRO A C 1
ATOM 2392 O O . PRO A 1 296 ? 6.154 -11.386 -9.032 1.00 55.59 296 PRO A O 1
ATOM 2395 N N . ARG A 1 297 ? 7.056 -11.725 -7.019 1.00 57.97 297 ARG A N 1
ATOM 2396 C CA . ARG A 1 297 ? 6.356 -12.988 -6.709 1.00 57.97 297 ARG A CA 1
ATOM 2397 C C . ARG A 1 297 ? 4.996 -12.800 -6.031 1.00 57.97 297 ARG A C 1
ATOM 2399 O O . ARG A 1 297 ? 4.348 -13.789 -5.692 1.00 57.97 297 ARG A O 1
ATOM 2406 N N . LEU A 1 298 ? 4.534 -11.564 -5.819 1.00 56.50 298 LEU A N 1
ATOM 2407 C CA . LEU A 1 298 ? 3.233 -11.304 -5.188 1.00 56.50 298 LEU A CA 1
ATOM 2408 C C . LEU A 1 298 ? 2.046 -11.793 -6.022 1.00 56.50 298 LEU A C 1
ATOM 2410 O O . LEU A 1 298 ? 0.959 -11.979 -5.475 1.00 56.50 298 LEU A O 1
ATOM 2414 N N . VAL A 1 299 ? 2.235 -12.026 -7.324 1.00 52.28 299 VAL A N 1
ATOM 2415 C CA . VAL A 1 299 ? 1.169 -12.546 -8.179 1.00 52.28 299 VAL A CA 1
ATOM 2416 C C . VAL A 1 299 ? 1.119 -14.067 -8.050 1.00 52.28 299 VAL A C 1
ATOM 2418 O O . VAL A 1 299 ? 2.058 -14.772 -8.404 1.00 52.28 299 VAL A O 1
ATOM 2421 N N . VAL A 1 300 ? -0.040 -14.525 -7.573 1.00 42.94 300 VAL A N 1
ATOM 2422 C CA . VAL A 1 300 ? -0.459 -15.900 -7.261 1.00 42.94 300 VAL A CA 1
ATOM 2423 C C . VAL A 1 300 ? -0.114 -16.366 -5.842 1.00 42.94 300 VAL A C 1
ATOM 2425 O O . VAL A 1 300 ? 0.794 -17.161 -5.624 1.00 42.94 300 VAL A O 1
ATOM 2428 N N . LYS A 1 301 ? -0.944 -15.950 -4.879 1.00 37.50 301 LYS A N 1
ATOM 2429 C CA . LYS A 1 301 ? -1.450 -16.837 -3.817 1.00 37.50 301 LYS A CA 1
ATOM 2430 C C . LYS A 1 301 ? -2.926 -16.524 -3.581 1.00 37.50 301 LYS A C 1
ATOM 2432 O O . LYS A 1 301 ? -3.345 -15.393 -3.810 1.00 37.50 301 LYS A O 1
ATOM 2437 N N . GLU A 1 302 ? -3.674 -17.551 -3.195 1.00 39.56 302 GLU A N 1
ATOM 2438 C CA . GLU A 1 302 ? -5.119 -17.542 -2.952 1.00 39.56 302 GLU A CA 1
ATOM 2439 C C . GLU A 1 302 ? -5.602 -16.261 -2.247 1.00 39.56 302 GLU A C 1
ATOM 2441 O O . GLU A 1 302 ? -4.925 -15.777 -1.329 1.00 39.56 302 GLU A O 1
ATOM 2446 N N . PRO A 1 303 ? -6.754 -15.694 -2.654 1.00 43.62 303 PRO A N 1
ATOM 2447 C CA . PRO A 1 303 ? -7.311 -14.530 -1.986 1.00 43.62 303 PRO A CA 1
ATOM 2448 C C . PRO A 1 303 ? -7.594 -14.888 -0.525 1.00 43.62 303 PRO A C 1
ATOM 2450 O O . PRO A 1 303 ? -8.447 -15.724 -0.230 1.00 43.62 303 PRO A O 1
ATOM 2453 N N . ARG A 1 304 ? -6.878 -14.249 0.407 1.00 46.38 304 ARG A N 1
ATOM 2454 C CA . ARG A 1 304 ? -7.254 -14.308 1.820 1.00 46.38 304 ARG A CA 1
ATOM 2455 C C . ARG A 1 304 ? -8.577 -13.563 1.964 1.00 46.38 304 ARG A C 1
ATOM 2457 O O . ARG A 1 304 ? -8.642 -12.365 1.700 1.00 46.38 304 ARG A O 1
ATOM 2464 N N . LEU A 1 305 ? -9.627 -14.294 2.326 1.00 51.31 305 LEU A N 1
ATOM 2465 C CA . LEU A 1 305 ? -10.953 -13.739 2.589 1.00 51.31 305 LEU A CA 1
ATOM 2466 C C . LEU A 1 305 ? -10.888 -12.776 3.775 1.00 51.31 305 LEU A C 1
ATOM 2468 O O . LEU A 1 305 ? -10.020 -12.903 4.650 1.00 51.31 305 LEU A O 1
ATOM 2472 N N . ARG A 1 306 ? -11.831 -11.830 3.836 1.00 50.25 306 ARG A N 1
ATOM 2473 C CA . ARG A 1 306 ? -11.952 -10.961 5.012 1.00 50.25 306 ARG A CA 1
ATOM 2474 C C . ARG A 1 306 ? -12.416 -11.817 6.192 1.00 50.25 306 ARG A C 1
ATOM 2476 O O . ARG A 1 306 ? -13.602 -12.131 6.314 1.00 50.25 306 ARG A O 1
ATOM 2483 N N . CYS A 1 307 ? -11.483 -12.176 7.070 1.00 53.69 307 CYS A N 1
ATOM 2484 C CA . CYS A 1 307 ? -11.784 -12.974 8.250 1.00 53.69 307 CYS A CA 1
ATOM 2485 C C . CYS A 1 307 ? -12.028 -12.060 9.455 1.00 53.69 307 CYS A C 1
ATOM 2487 O O . CYS A 1 307 ? -11.402 -11.003 9.567 1.00 53.69 307 CYS A O 1
ATOM 2489 N N . PRO A 1 308 ? -12.917 -12.456 10.374 1.00 45.75 308 PRO A N 1
ATOM 2490 C CA . PRO A 1 308 ? -13.008 -11.781 11.654 1.00 45.75 308 PRO A CA 1
ATOM 2491 C C . PRO A 1 308 ? -11.720 -12.032 12.469 1.00 45.75 308 PRO A C 1
ATOM 2493 O O . PRO A 1 308 ? -11.026 -13.020 12.189 1.00 45.75 308 PRO A O 1
ATOM 2496 N N . PRO A 1 309 ? -11.399 -11.175 13.467 1.00 54.59 309 PRO A N 1
ATOM 2497 C CA . PRO A 1 309 ? -10.290 -11.385 14.396 1.00 54.59 309 PRO A CA 1
ATOM 2498 C C . PRO A 1 309 ? -10.176 -12.844 14.837 1.00 54.59 309 PRO A C 1
ATOM 2500 O O . PRO A 1 309 ? -11.183 -13.530 14.983 1.00 54.59 309 PRO A O 1
ATOM 2503 N N . SER A 1 310 ? -8.959 -13.332 15.082 1.00 59.50 310 SER A N 1
ATOM 2504 C CA . SER A 1 310 ? -8.681 -14.764 15.301 1.00 59.50 310 SER A CA 1
ATOM 2505 C C . SER A 1 310 ? -9.599 -15.468 16.313 1.00 59.50 310 SER A C 1
ATOM 2507 O O . SER A 1 310 ? -9.910 -16.638 16.118 1.00 59.50 310 SER A O 1
ATOM 2509 N N . ARG A 1 311 ? -10.083 -14.759 17.340 1.00 60.31 311 ARG A N 1
ATOM 2510 C CA . ARG A 1 311 ? -11.026 -15.255 18.364 1.00 60.31 311 ARG A CA 1
ATOM 2511 C C . ARG A 1 311 ? -12.488 -15.350 17.924 1.00 60.31 311 ARG A C 1
ATOM 2513 O O . ARG A 1 311 ? -13.281 -16.021 18.570 1.00 60.31 311 ARG A O 1
ATOM 2520 N N . LEU A 1 312 ? -12.834 -14.674 16.840 1.00 57.16 312 LEU A N 1
ATOM 2521 C CA . LEU A 1 312 ? -14.146 -14.674 16.205 1.00 57.16 312 LEU A CA 1
ATOM 2522 C C . LEU A 1 312 ? -14.224 -15.669 15.028 1.00 57.16 312 LEU A C 1
ATOM 2524 O O . LEU A 1 312 ? -15.275 -15.793 14.396 1.00 57.16 312 LEU A O 1
ATOM 2528 N N . ARG A 1 313 ? -13.152 -16.439 14.771 1.00 60.62 313 ARG A N 1
ATOM 2529 C CA . ARG A 1 313 ? -13.143 -17.574 13.829 1.00 60.62 313 ARG A CA 1
ATOM 2530 C C . ARG A 1 313 ? -13.531 -18.888 14.496 1.00 60.62 313 ARG A C 1
ATOM 2532 O O . ARG A 1 313 ? -13.018 -19.205 15.567 1.00 60.62 313 ARG A O 1
ATOM 2539 N N . ALA A 1 314 ? -14.400 -19.650 13.832 1.00 55.50 314 ALA A N 1
ATOM 2540 C CA . ALA A 1 314 ? -14.838 -20.946 14.330 1.00 55.50 314 ALA A CA 1
ATOM 2541 C C . ALA A 1 314 ? -13.623 -21.860 14.583 1.00 55.50 314 ALA A C 1
ATOM 2543 O O . ALA A 1 314 ? -12.697 -21.881 13.763 1.00 55.50 314 ALA A O 1
ATOM 2544 N N . PRO A 1 315 ? -13.588 -22.606 15.701 1.00 49.59 315 PRO A N 1
ATOM 2545 C CA . PRO A 1 315 ? -12.533 -23.579 15.936 1.00 49.59 315 PRO A CA 1
ATOM 2546 C C . PRO A 1 315 ? -12.570 -24.650 14.838 1.00 49.59 315 PRO A C 1
ATOM 2548 O O . PRO A 1 315 ? -13.643 -25.115 14.460 1.00 49.59 315 PRO A O 1
ATOM 2551 N N . ALA A 1 316 ? -11.396 -25.075 14.357 1.00 47.28 316 ALA A N 1
ATOM 2552 C CA . ALA A 1 316 ? -11.246 -26.068 13.280 1.00 47.28 316 ALA A CA 1
ATOM 2553 C C . ALA A 1 316 ? -11.896 -27.440 13.579 1.00 47.28 316 ALA A C 1
ATOM 2555 O O . ALA A 1 316 ? -11.951 -28.304 12.712 1.00 47.28 316 ALA A O 1
ATOM 2556 N N . THR A 1 317 ? -12.380 -27.640 14.805 1.00 39.25 317 THR A N 1
ATOM 2557 C CA . THR A 1 317 ? -13.006 -28.864 15.311 1.00 39.25 317 THR A CA 1
ATOM 2558 C C . THR A 1 317 ? -14.448 -28.643 15.780 1.00 39.25 317 THR A C 1
ATOM 2560 O O . THR A 1 317 ? -14.928 -29.409 16.613 1.00 39.25 317 THR A O 1
ATOM 2563 N N . ALA A 1 318 ? -15.136 -27.585 15.333 1.00 39.47 318 ALA A N 1
ATOM 2564 C CA . ALA A 1 318 ? -16.560 -27.431 15.621 1.00 39.47 318 ALA A CA 1
ATOM 2565 C C . ALA A 1 318 ? -17.331 -28.582 14.956 1.00 39.47 318 ALA A C 1
ATOM 2567 O O . ALA A 1 318 ? -17.460 -28.645 13.736 1.00 39.47 318 ALA A O 1
ATOM 2568 N N . ASP A 1 319 ? -17.767 -29.517 15.794 1.00 37.56 319 ASP A N 1
ATOM 2569 C CA . ASP A 1 319 ? -18.520 -30.716 15.465 1.00 37.56 319 ASP A CA 1
ATOM 2570 C C . ASP A 1 319 ? -19.749 -30.365 14.602 1.00 37.56 319 ASP A C 1
ATOM 2572 O O . ASP A 1 319 ? -20.724 -29.770 15.066 1.00 37.56 319 ASP A O 1
ATOM 2576 N N . LEU A 1 320 ? -19.673 -30.703 13.313 1.00 38.81 320 LEU A N 1
ATOM 2577 C CA . LEU A 1 320 ? -20.698 -30.451 12.292 1.00 38.81 320 LEU A CA 1
ATOM 2578 C C . LEU A 1 320 ? -21.951 -31.333 12.460 1.00 38.81 320 LEU A C 1
ATOM 2580 O O . LEU A 1 320 ? -22.846 -31.303 11.619 1.00 38.81 320 LEU A O 1
ATOM 2584 N N . THR A 1 321 ? -22.056 -32.109 13.540 1.00 35.03 321 THR A N 1
ATOM 2585 C CA . THR A 1 321 ? -23.134 -33.089 13.756 1.00 35.03 321 THR A CA 1
ATOM 2586 C C . THR A 1 321 ? -24.489 -32.498 14.163 1.00 35.03 321 THR A C 1
ATOM 2588 O O . THR A 1 321 ? -25.447 -33.251 14.322 1.00 35.03 321 THR A O 1
ATOM 2591 N N . SER A 1 322 ? -24.625 -31.172 14.283 1.00 38.22 322 SER A N 1
ATOM 2592 C CA . SER A 1 322 ? -25.917 -30.517 14.579 1.00 38.22 322 SER A CA 1
ATOM 2593 C C . SER A 1 322 ? -26.556 -29.765 13.404 1.00 38.22 322 SER A C 1
ATOM 2595 O O . SER A 1 322 ? -27.621 -29.169 13.571 1.00 38.22 322 SER A O 1
ATOM 2597 N N . LEU A 1 323 ? -25.971 -29.824 12.203 1.00 33.53 323 LEU A N 1
ATOM 2598 C CA . LEU A 1 323 ? -26.628 -29.337 10.987 1.00 33.53 323 LEU A CA 1
ATOM 2599 C C . LEU A 1 323 ? -27.501 -30.451 10.379 1.00 33.53 323 LEU A C 1
ATOM 2601 O O . LEU A 1 323 ? -27.080 -31.610 10.368 1.00 33.53 323 LEU A O 1
ATOM 2605 N N . PRO A 1 324 ? -28.718 -30.145 9.887 1.00 28.88 324 PRO A N 1
ATOM 2606 C CA . PRO A 1 324 ? -29.588 -31.150 9.288 1.00 28.88 324 PRO A CA 1
ATOM 2607 C C . PRO A 1 324 ? -28.879 -31.800 8.097 1.00 28.88 324 PRO A C 1
ATOM 2609 O O . PRO A 1 324 ? -28.357 -31.109 7.223 1.00 28.88 324 PRO A O 1
ATOM 2612 N N . ALA A 1 325 ? -28.843 -33.134 8.118 1.00 29.72 325 ALA A N 1
ATOM 2613 C CA . ALA A 1 325 ? -28.147 -33.979 7.160 1.00 29.72 325 ALA A CA 1
ATOM 2614 C C . ALA A 1 325 ? -28.491 -33.592 5.714 1.00 29.72 325 ALA A C 1
ATOM 2616 O O . ALA A 1 325 ? -29.624 -33.776 5.270 1.00 29.72 325 ALA A O 1
ATOM 2617 N N . ALA A 1 326 ? -27.498 -33.071 4.995 1.00 31.28 326 ALA A N 1
ATOM 2618 C CA . ALA A 1 326 ? -27.501 -33.019 3.544 1.00 31.28 326 ALA A CA 1
ATOM 2619 C C . ALA A 1 326 ? -26.639 -34.180 3.035 1.00 31.28 326 ALA A C 1
ATOM 2621 O O . ALA A 1 326 ? -25.507 -34.373 3.477 1.00 31.28 326 ALA A O 1
ATOM 2622 N N . ASP A 1 327 ? -27.267 -34.967 2.175 1.00 29.56 327 ASP A N 1
ATOM 2623 C CA . ASP A 1 327 ? -26.858 -36.214 1.541 1.00 29.56 327 ASP A CA 1
ATOM 2624 C C . ASP A 1 327 ? -25.354 -36.509 1.434 1.00 29.56 327 ASP A C 1
ATOM 2626 O O . ASP A 1 327 ? -24.539 -35.754 0.905 1.00 29.56 327 ASP A O 1
ATOM 2630 N N . SER A 1 328 ? -25.019 -37.711 1.897 1.00 30.86 328 SER A N 1
ATOM 2631 C CA . SER A 1 328 ? -23.710 -38.340 1.820 1.00 30.86 328 SER A CA 1
ATOM 2632 C C . SER A 1 328 ? -23.341 -38.725 0.382 1.00 30.86 328 SER A C 1
ATOM 2634 O O . SER A 1 328 ? -23.705 -39.803 -0.088 1.00 30.86 328 SER A O 1
ATOM 2636 N N . HIS A 1 329 ? -22.519 -37.908 -0.268 1.00 29.56 329 HIS A N 1
ATOM 2637 C CA . HIS A 1 329 ? -21.514 -38.392 -1.210 1.00 29.56 329 HIS A CA 1
ATOM 2638 C C . HIS A 1 329 ? -20.163 -37.841 -0.763 1.00 29.56 329 HIS A C 1
ATOM 2640 O O . HIS A 1 329 ? -19.954 -36.634 -0.702 1.00 29.56 329 HIS A O 1
ATOM 2646 N N . GLY A 1 330 ? -19.285 -38.752 -0.343 1.00 30.52 330 GLY A N 1
ATOM 2647 C CA . GLY A 1 330 ? -17.936 -38.416 0.073 1.00 30.52 330 GLY A CA 1
ATOM 2648 C C . GLY A 1 330 ? -17.122 -37.997 -1.136 1.00 30.52 330 GLY A C 1
ATOM 2649 O O . GLY A 1 330 ? -16.757 -38.853 -1.927 1.00 30.52 330 GLY A O 1
ATOM 2650 N N . ASP A 1 331 ? -16.834 -36.706 -1.217 1.00 25.98 331 ASP A N 1
ATOM 2651 C CA . ASP A 1 331 ? -15.716 -36.132 -1.947 1.00 25.98 331 ASP A CA 1
ATOM 2652 C C . ASP A 1 331 ? -15.249 -34.885 -1.179 1.00 25.98 331 ASP A C 1
ATOM 2654 O O . ASP A 1 331 ? -16.041 -34.202 -0.535 1.00 25.98 331 ASP A O 1
ATOM 2658 N N . SER A 1 332 ? -13.927 -34.697 -1.176 1.00 25.64 332 SER A N 1
ATOM 2659 C CA . SER A 1 332 ? -13.123 -33.568 -0.687 1.00 25.64 332 SER A CA 1
ATOM 2660 C C . SER A 1 332 ? -13.892 -32.308 -0.261 1.00 25.64 332 SER A C 1
ATOM 2662 O O . SER A 1 332 ? -14.689 -31.791 -1.035 1.00 25.64 332 SER A O 1
ATOM 2664 N N . TRP A 1 333 ? -13.568 -31.743 0.914 1.00 28.14 333 TRP A N 1
ATOM 2665 C CA . TRP A 1 333 ? -13.957 -30.381 1.314 1.00 28.14 333 TRP A CA 1
ATOM 2666 C C . TRP A 1 333 ? -13.314 -29.349 0.375 1.00 28.14 333 TRP A C 1
ATOM 2668 O O . TRP A 1 333 ? -12.361 -28.660 0.727 1.00 28.14 333 TRP A O 1
ATOM 2678 N N . ASP A 1 334 ? -13.831 -29.278 -0.842 1.00 25.94 334 ASP A N 1
ATOM 2679 C CA . ASP A 1 334 ? -13.699 -28.161 -1.748 1.00 25.94 334 ASP A CA 1
ATOM 2680 C C . ASP A 1 334 ? -14.675 -27.118 -1.204 1.00 25.94 334 ASP A C 1
ATOM 2682 O O . ASP A 1 334 ? -15.894 -27.190 -1.390 1.00 25.94 334 ASP A O 1
ATOM 2686 N N . CYS A 1 335 ? -14.167 -26.207 -0.371 1.00 27.67 335 CYS A N 1
ATOM 2687 C CA . CYS A 1 335 ? -14.922 -25.020 -0.017 1.00 27.67 335 CYS A CA 1
ATOM 2688 C C . CYS A 1 335 ? -15.254 -24.344 -1.344 1.00 27.67 335 CYS A C 1
ATOM 2690 O O . CYS A 1 335 ? -14.349 -23.852 -2.005 1.00 27.67 335 CYS A O 1
ATOM 2692 N N . GLY A 1 336 ? -16.530 -24.391 -1.749 1.00 24.66 336 GLY A N 1
ATOM 2693 C CA . GLY A 1 336 ? -17.066 -23.891 -3.018 1.00 24.66 336 GLY A CA 1
ATOM 2694 C C . GLY A 1 336 ? -16.930 -22.378 -3.215 1.00 24.66 336 GLY A C 1
ATOM 2695 O O . GLY A 1 336 ? -17.877 -21.698 -3.607 1.00 24.66 336 GLY A O 1
ATOM 2696 N N . CYS A 1 337 ? -15.749 -21.831 -2.947 1.00 29.31 337 CYS A N 1
ATOM 2697 C CA . CYS A 1 337 ? -15.191 -20.709 -3.655 1.00 29.31 337 CYS A CA 1
ATOM 2698 C C . CYS A 1 337 ? -15.289 -21.066 -5.139 1.00 29.31 337 CYS A C 1
ATOM 2700 O O . CYS A 1 337 ? -14.680 -22.052 -5.551 1.00 29.31 337 CYS A O 1
ATOM 2702 N N . PRO A 1 338 ? -16.069 -20.325 -5.946 1.00 28.39 338 PRO A N 1
ATOM 2703 C CA . PRO A 1 338 ? -16.071 -20.552 -7.378 1.00 28.39 338 PRO A CA 1
ATOM 2704 C C . PRO A 1 338 ? -14.619 -20.550 -7.834 1.00 28.39 338 PRO A C 1
ATOM 2706 O O . PRO A 1 338 ? -13.899 -19.600 -7.497 1.00 28.39 338 PRO A O 1
ATOM 2709 N N . ASP A 1 339 ? -14.241 -21.638 -8.517 1.00 27.53 339 ASP A N 1
ATOM 2710 C CA . ASP A 1 339 ? -12.983 -21.857 -9.222 1.00 27.53 339 ASP A CA 1
ATOM 2711 C C . ASP A 1 339 ? -12.255 -20.552 -9.416 1.00 27.53 339 ASP A C 1
ATOM 2713 O O . ASP A 1 339 ? -12.855 -19.640 -10.003 1.00 27.53 339 ASP A O 1
ATOM 2717 N N . THR A 1 340 ? -11.012 -20.489 -8.902 1.00 33.53 340 THR A N 1
ATOM 2718 C CA . THR A 1 340 ? -10.024 -19.431 -9.153 1.00 33.53 340 THR A CA 1
ATOM 2719 C C . THR A 1 340 ? -10.597 -18.441 -10.141 1.00 33.53 340 THR A C 1
ATOM 2721 O O . THR A 1 340 ? -10.629 -18.725 -11.341 1.00 33.53 340 THR A O 1
ATOM 2724 N N . ARG A 1 341 ? -11.153 -17.316 -9.664 1.00 34.09 341 ARG A N 1
ATOM 2725 C CA . ARG A 1 341 ? -11.458 -16.212 -10.571 1.00 34.09 341 ARG A CA 1
ATOM 2726 C C . ARG A 1 341 ? -10.104 -15.744 -11.083 1.00 34.09 341 ARG A C 1
ATOM 2728 O O . ARG A 1 341 ? -9.554 -14.760 -10.600 1.00 34.09 341 ARG A O 1
ATOM 2735 N N . VAL A 1 342 ? -9.575 -16.490 -12.061 1.00 36.88 342 VAL A N 1
ATOM 2736 C CA . VAL A 1 342 ? -8.675 -16.068 -13.110 1.00 36.88 342 VAL A CA 1
ATOM 2737 C C . VAL A 1 342 ? -9.127 -14.664 -13.360 1.00 36.88 342 VAL A C 1
ATOM 2739 O O . VAL A 1 342 ? -10.297 -14.474 -13.703 1.00 36.88 342 VAL A O 1
ATOM 2742 N N . ILE A 1 343 ? -8.251 -13.715 -13.035 1.00 42.03 343 ILE A N 1
ATOM 2743 C CA . ILE A 1 343 ? -8.453 -12.288 -13.224 1.00 42.03 343 ILE A CA 1
ATOM 2744 C C . ILE A 1 343 ? -9.214 -12.161 -14.540 1.00 42.03 343 ILE A C 1
ATOM 2746 O O . ILE A 1 343 ? -8.623 -12.351 -15.606 1.00 42.03 343 ILE A O 1
ATOM 2750 N N . LYS A 1 344 ? -10.547 -11.970 -14.486 1.00 42.25 344 LYS A N 1
ATOM 2751 C CA . LYS A 1 344 ? -11.339 -11.730 -15.696 1.00 42.25 344 LYS A CA 1
ATOM 2752 C C . LYS A 1 344 ? -10.610 -10.557 -16.300 1.00 42.25 344 LYS A C 1
ATOM 2754 O O . LYS A 1 344 ? -10.538 -9.569 -15.581 1.00 42.25 344 LYS A O 1
ATOM 2759 N N . LYS A 1 345 ? -9.986 -10.719 -17.479 1.00 46.66 345 LYS A N 1
ATOM 2760 C CA . LYS A 1 345 ? -9.070 -9.751 -18.110 1.00 46.66 345 LYS A CA 1
ATOM 2761 C C . LYS A 1 345 ? -9.659 -8.341 -17.986 1.00 46.66 345 LYS A C 1
ATOM 2763 O O . LYS A 1 345 ? -10.384 -7.889 -18.863 1.00 46.66 345 LYS A O 1
ATOM 2768 N N . LYS A 1 346 ? -9.380 -7.680 -16.867 1.00 53.69 346 LYS A N 1
ATOM 2769 C CA . LYS A 1 346 ? -9.747 -6.307 -16.588 1.00 53.69 346 LYS A CA 1
ATOM 2770 C C . LYS A 1 346 ? -8.531 -5.562 -17.098 1.00 53.69 346 LYS A C 1
ATOM 2772 O O . LYS A 1 346 ? -7.424 -5.704 -16.586 1.00 53.69 346 LYS A O 1
ATOM 2777 N N . SER A 1 347 ? -8.720 -4.944 -18.247 1.00 68.00 347 SER A N 1
ATOM 2778 C CA . SER A 1 347 ? -8.016 -3.743 -18.675 1.00 68.00 347 SER A CA 1
ATOM 2779 C C . SER A 1 347 ? -7.277 -3.021 -17.535 1.00 68.00 347 SER A C 1
ATOM 2781 O O . SER A 1 347 ? -7.846 -2.638 -16.514 1.00 68.00 347 SER A O 1
ATOM 2783 N N . SER A 1 348 ? -5.969 -2.856 -17.720 1.00 78.50 348 SER A N 1
ATOM 2784 C CA . SER A 1 348 ? -5.100 -2.148 -16.779 1.00 78.50 348 SER A CA 1
ATOM 2785 C C . SER A 1 348 ? -5.022 -0.669 -17.138 1.00 78.50 348 SER A C 1
ATOM 2787 O O . SER A 1 348 ? -4.906 -0.331 -18.320 1.00 78.50 348 SER A O 1
ATOM 2789 N N . GLN A 1 349 ? -4.988 0.204 -16.130 1.00 84.00 349 GLN A N 1
ATOM 2790 C CA . GLN A 1 349 ? -4.730 1.634 -16.313 1.00 84.00 349 GLN A CA 1
ATOM 2791 C C . GLN A 1 349 ? -3.370 1.919 -16.962 1.00 84.00 349 GLN A C 1
ATOM 2793 O O . GLN A 1 349 ? -3.181 2.958 -17.585 1.00 84.00 349 GLN A O 1
ATOM 2798 N N . TYR A 1 350 ? -2.439 0.965 -16.897 1.00 86.62 350 TYR A N 1
ATOM 2799 C CA . TYR A 1 350 ? -1.121 1.074 -17.518 1.00 86.62 350 TYR A CA 1
ATOM 2800 C C . TYR A 1 350 ? -1.077 0.517 -18.947 1.00 86.62 350 TYR A C 1
ATOM 2802 O O . TYR A 1 350 ? -0.001 0.443 -19.539 1.00 86.62 350 TYR A O 1
ATOM 2810 N N . ARG A 1 351 ? -2.215 0.120 -19.541 1.00 85.50 351 ARG A N 1
ATOM 2811 C CA . ARG A 1 351 ? -2.251 -0.474 -20.891 1.00 85.50 351 ARG A CA 1
ATOM 2812 C C . ARG A 1 351 ? -1.653 0.450 -21.952 1.00 85.50 351 ARG A C 1
ATOM 2814 O O . ARG A 1 351 ? -0.843 -0.008 -22.755 1.00 85.50 351 ARG A O 1
ATOM 2821 N N . SER A 1 352 ? -2.033 1.727 -21.962 1.00 86.50 352 SER A N 1
ATOM 2822 C CA . SER A 1 352 ? -1.520 2.712 -22.928 1.00 86.50 352 SER A CA 1
ATOM 2823 C C . SER A 1 352 ? -0.008 2.907 -22.778 1.00 86.50 352 SER A C 1
ATOM 2825 O O . SER A 1 352 ? 0.725 2.903 -23.766 1.00 86.50 352 SER A O 1
ATOM 2827 N N . ILE A 1 353 ? 0.478 2.975 -21.538 1.00 90.44 353 ILE A N 1
ATOM 2828 C CA . ILE A 1 353 ? 1.904 3.082 -21.215 1.00 90.44 353 ILE A CA 1
ATOM 2829 C C . ILE A 1 353 ? 2.661 1.845 -21.705 1.00 90.44 353 ILE A C 1
ATOM 2831 O O . ILE A 1 353 ? 3.662 1.979 -22.409 1.00 90.44 353 ILE A O 1
ATOM 2835 N N . ALA A 1 354 ? 2.158 0.643 -21.417 1.00 89.44 354 ALA A N 1
ATOM 2836 C CA . ALA A 1 354 ? 2.758 -0.605 -21.881 1.00 89.44 354 ALA A CA 1
ATOM 2837 C C . ALA A 1 354 ? 2.799 -0.693 -23.419 1.00 89.44 354 ALA A C 1
ATOM 2839 O O . ALA A 1 354 ? 3.795 -1.135 -23.995 1.00 89.44 354 ALA A O 1
ATOM 2840 N N . MET A 1 355 ? 1.752 -0.223 -24.109 1.00 87.69 355 MET A N 1
ATOM 2841 C CA . MET A 1 355 ? 1.740 -0.128 -25.573 1.00 87.69 355 MET A CA 1
ATOM 2842 C C . MET A 1 355 ? 2.792 0.851 -26.099 1.00 87.69 355 MET A C 1
ATOM 2844 O O . MET A 1 355 ? 3.510 0.517 -27.044 1.00 87.69 355 MET A O 1
ATOM 2848 N N . ASN A 1 356 ? 2.931 2.019 -25.473 1.00 91.50 356 ASN A N 1
ATOM 2849 C CA . ASN A 1 356 ? 3.925 3.016 -25.863 1.00 91.50 356 ASN A CA 1
ATOM 2850 C C . ASN A 1 356 ? 5.356 2.509 -25.642 1.00 91.50 356 ASN A C 1
ATOM 2852 O O . ASN A 1 356 ? 6.206 2.682 -26.517 1.00 91.50 356 ASN A O 1
ATOM 2856 N N . LEU A 1 357 ? 5.615 1.810 -24.533 1.00 92.44 357 LEU A N 1
ATOM 2857 C CA . LEU A 1 357 ? 6.890 1.131 -24.283 1.00 92.44 357 LEU A CA 1
ATOM 2858 C C . LEU A 1 357 ? 7.172 0.065 -25.345 1.00 92.44 357 LEU A C 1
ATOM 2860 O O . LEU A 1 357 ? 8.259 0.031 -25.922 1.00 92.44 357 LEU A O 1
ATOM 2864 N N . LYS A 1 358 ? 6.176 -0.768 -25.675 1.00 91.12 358 LYS A N 1
ATOM 2865 C CA . LYS A 1 358 ? 6.295 -1.792 -26.724 1.00 91.12 358 LYS A CA 1
ATOM 2866 C C . LYS A 1 358 ? 6.596 -1.173 -28.090 1.00 91.12 358 LYS A C 1
ATOM 2868 O O . LYS A 1 358 ? 7.444 -1.690 -28.819 1.00 91.12 358 LYS A O 1
ATOM 2873 N N . ALA A 1 359 ? 5.942 -0.067 -28.439 1.00 91.81 359 ALA A N 1
ATOM 2874 C CA . ALA A 1 359 ? 6.202 0.669 -29.674 1.00 91.81 359 ALA A CA 1
ATOM 2875 C C . ALA A 1 359 ? 7.615 1.278 -29.687 1.00 91.81 359 ALA A C 1
ATOM 2877 O O . ALA A 1 359 ? 8.343 1.123 -30.671 1.00 91.81 359 ALA A O 1
ATOM 2878 N N . HIS A 1 360 ? 8.032 1.897 -28.577 1.00 93.31 360 HIS A N 1
ATOM 2879 C CA . HIS A 1 360 ? 9.367 2.469 -28.422 1.00 93.31 360 HIS A CA 1
ATOM 2880 C C . HIS A 1 360 ? 10.457 1.404 -28.585 1.00 93.31 360 HIS A C 1
ATOM 2882 O O . HIS A 1 360 ? 11.381 1.591 -29.374 1.00 93.31 360 HIS A O 1
ATOM 2888 N N . TYR A 1 361 ? 10.308 0.262 -27.911 1.00 91.25 361 TYR A N 1
ATOM 2889 C CA . TYR A 1 361 ? 11.219 -0.875 -28.012 1.00 91.25 361 TYR A CA 1
ATOM 2890 C C . TYR A 1 361 ? 11.294 -1.440 -29.438 1.00 91.25 361 TYR A C 1
ATOM 2892 O O . TYR A 1 361 ? 12.377 -1.764 -29.936 1.00 91.25 361 TYR A O 1
ATOM 2900 N N . LYS A 1 362 ? 10.152 -1.543 -30.134 1.00 91.25 362 LYS A N 1
ATOM 2901 C CA . LYS A 1 362 ? 10.085 -2.069 -31.508 1.00 91.25 362 LYS A CA 1
ATOM 2902 C C . LYS A 1 362 ? 10.699 -1.129 -32.552 1.00 91.25 362 LYS A C 1
ATOM 2904 O O . LYS A 1 362 ? 11.153 -1.626 -33.588 1.00 91.25 362 LYS A O 1
ATOM 2909 N N . SER A 1 363 ? 10.782 0.175 -32.285 1.00 92.88 363 SER A N 1
ATOM 2910 C CA . SER A 1 363 ? 11.381 1.163 -33.190 1.00 92.88 363 SER A CA 1
ATOM 2911 C C . SER A 1 363 ? 12.863 0.877 -33.452 1.00 92.88 363 SER A C 1
ATOM 2913 O O . SER A 1 363 ? 13.706 0.969 -32.559 1.00 92.88 363 SER A O 1
ATOM 2915 N N . ARG A 1 364 ? 13.212 0.580 -34.715 1.00 90.69 364 ARG A N 1
ATOM 2916 C CA . ARG A 1 364 ? 14.618 0.408 -35.132 1.00 90.69 364 ARG A CA 1
ATOM 2917 C C . ARG A 1 364 ? 15.438 1.663 -34.843 1.00 90.69 364 ARG A C 1
ATOM 2919 O O . ARG A 1 364 ? 16.558 1.545 -34.364 1.00 90.69 364 ARG A O 1
ATOM 2926 N N . ARG A 1 365 ? 14.870 2.847 -35.104 1.00 89.12 365 ARG A N 1
ATOM 2927 C CA . ARG A 1 365 ? 15.545 4.134 -34.879 1.00 89.12 365 ARG A CA 1
ATOM 2928 C C . ARG A 1 365 ? 15.956 4.292 -33.419 1.00 89.12 365 ARG A C 1
ATOM 2930 O O . ARG A 1 365 ? 17.105 4.630 -33.179 1.00 89.12 365 ARG A O 1
ATOM 2937 N N . ASN A 1 366 ? 15.071 3.978 -32.474 1.00 89.25 366 ASN A N 1
ATOM 2938 C CA . ASN A 1 366 ? 15.367 4.115 -31.045 1.00 89.25 366 ASN A CA 1
ATOM 2939 C C . ASN A 1 366 ? 16.492 3.166 -30.622 1.00 89.25 366 ASN A C 1
ATOM 2941 O O . ASN A 1 366 ? 17.442 3.600 -29.983 1.00 89.25 366 ASN A O 1
ATOM 2945 N N . ARG A 1 367 ? 16.459 1.906 -31.079 1.00 88.00 367 ARG A N 1
ATOM 2946 C CA . ARG A 1 367 ? 17.532 0.935 -30.797 1.00 88.00 367 ARG A CA 1
ATOM 2947 C C . ARG A 1 367 ? 18.885 1.353 -31.384 1.00 88.00 367 ARG A C 1
ATOM 2949 O O . ARG A 1 367 ? 19.902 1.248 -30.699 1.00 88.00 367 ARG A O 1
ATOM 2956 N N . TYR A 1 368 ? 18.904 1.848 -32.626 1.00 85.81 368 TYR A N 1
ATOM 2957 C CA . TYR A 1 368 ? 20.125 2.379 -33.241 1.00 85.81 368 TYR A CA 1
ATOM 2958 C C . TYR A 1 368 ? 20.650 3.597 -32.484 1.00 85.81 368 TYR A C 1
ATOM 2960 O O . TYR A 1 368 ? 21.832 3.631 -32.163 1.00 85.81 368 TYR A O 1
ATOM 2968 N N . TRP A 1 369 ? 19.784 4.556 -32.149 1.00 84.31 369 TRP A N 1
ATOM 2969 C CA . TRP A 1 369 ? 20.161 5.732 -31.364 1.00 84.31 369 TRP A CA 1
ATOM 2970 C C . TRP A 1 369 ? 20.677 5.364 -29.972 1.00 84.31 369 TRP A C 1
ATOM 2972 O O . TRP A 1 369 ? 21.670 5.933 -29.536 1.00 84.31 369 TRP A O 1
ATOM 2982 N N . ALA A 1 370 ? 20.070 4.382 -29.304 1.00 86.62 370 ALA A N 1
ATOM 2983 C CA . ALA A 1 370 ? 20.528 3.892 -28.007 1.00 86.62 370 ALA A CA 1
ATOM 2984 C C . ALA A 1 370 ? 21.931 3.276 -28.096 1.00 86.62 370 ALA A C 1
ATOM 2986 O O . ALA A 1 370 ? 22.801 3.587 -27.286 1.00 86.62 370 ALA A O 1
ATOM 2987 N N . THR A 1 371 ? 22.176 2.452 -29.119 1.00 84.88 371 THR A N 1
ATOM 2988 C CA . THR A 1 371 ? 23.496 1.848 -29.356 1.00 84.88 371 THR A CA 1
ATOM 2989 C C . THR A 1 371 ? 24.528 2.915 -29.708 1.00 84.88 371 THR A C 1
ATOM 2991 O O . THR A 1 371 ? 25.609 2.933 -29.127 1.00 84.88 371 THR A O 1
ATOM 2994 N N . LEU A 1 372 ? 24.180 3.837 -30.611 1.00 83.50 372 LEU A N 1
ATOM 2995 C CA . LEU A 1 372 ? 25.047 4.937 -31.020 1.00 83.50 372 LEU A CA 1
ATOM 2996 C C . LEU A 1 372 ? 25.438 5.797 -29.812 1.00 83.50 372 LEU A C 1
ATOM 2998 O O . LEU A 1 372 ? 26.620 6.019 -29.566 1.00 83.50 372 LEU A O 1
ATOM 3002 N N . SER A 1 373 ? 24.445 6.225 -29.031 1.00 81.94 373 SER A N 1
ATOM 3003 C CA . SER A 1 373 ? 24.657 7.044 -27.841 1.00 81.94 373 SER A CA 1
ATOM 3004 C C . SER A 1 373 ? 25.526 6.331 -26.808 1.00 81.94 373 SER A C 1
ATOM 3006 O O . SER A 1 373 ? 26.406 6.960 -26.241 1.00 81.94 373 SER A O 1
ATOM 3008 N N . LYS A 1 374 ? 25.312 5.031 -26.572 1.00 79.94 374 LYS A N 1
ATOM 3009 C CA . LYS A 1 374 ? 26.049 4.276 -25.550 1.00 79.94 374 LYS A CA 1
ATOM 3010 C C . LYS A 1 374 ? 27.493 3.966 -25.953 1.00 79.94 374 LYS A C 1
ATOM 3012 O O . LYS A 1 374 ? 28.371 3.992 -25.101 1.00 79.94 374 LYS A O 1
ATOM 3017 N N . VAL A 1 375 ? 27.731 3.629 -27.221 1.00 78.12 375 VAL A N 1
ATOM 3018 C CA . VAL A 1 375 ? 29.047 3.169 -27.701 1.00 78.12 375 VAL A CA 1
ATOM 3019 C C . VAL A 1 375 ? 29.945 4.336 -28.095 1.00 78.12 375 VAL A C 1
ATOM 3021 O O . VAL A 1 375 ? 31.134 4.319 -27.803 1.00 78.12 375 VAL A O 1
ATOM 3024 N N . TYR A 1 376 ? 29.383 5.343 -28.761 1.00 74.44 376 TYR A N 1
ATOM 3025 C CA . TYR A 1 376 ? 30.170 6.395 -29.405 1.00 74.44 376 TYR A CA 1
ATOM 3026 C C . TYR A 1 376 ? 30.086 7.739 -28.692 1.00 74.44 376 TYR A C 1
ATOM 3028 O O . TYR A 1 376 ? 30.977 8.566 -28.850 1.00 74.44 376 TYR A O 1
ATOM 3036 N N . PHE A 1 377 ? 29.041 7.954 -27.892 1.00 76.25 377 PHE A N 1
ATOM 3037 C CA . PHE A 1 377 ? 28.855 9.179 -27.118 1.00 76.25 377 PHE A CA 1
ATOM 3038 C C . PHE A 1 377 ? 28.679 8.918 -25.608 1.00 76.25 377 PHE A C 1
ATOM 3040 O O . PHE A 1 377 ? 27.771 9.505 -25.013 1.00 76.25 377 PHE A O 1
ATOM 3047 N N . PRO A 1 378 ? 29.499 8.053 -24.967 1.00 69.56 378 PRO A N 1
ATOM 3048 C CA . PRO A 1 378 ? 29.405 7.845 -23.521 1.00 69.56 378 PRO A CA 1
ATOM 3049 C C . PRO A 1 378 ? 29.809 9.101 -22.732 1.00 69.56 378 PRO A C 1
ATOM 3051 O O . PRO A 1 378 ? 29.237 9.380 -21.683 1.00 69.56 378 PRO A O 1
ATOM 3054 N N . ASP A 1 379 ? 30.746 9.886 -23.264 1.00 75.44 379 ASP A N 1
ATOM 3055 C CA . ASP A 1 379 ? 31.222 11.149 -22.709 1.00 75.44 379 ASP A CA 1
ATOM 3056 C C . ASP A 1 379 ? 31.690 12.093 -23.837 1.00 75.44 379 ASP A C 1
ATOM 3058 O O . ASP A 1 379 ? 31.873 11.685 -24.990 1.00 75.44 379 ASP A O 1
ATOM 3062 N N . LEU A 1 380 ? 31.868 13.379 -23.515 1.00 72.38 380 LEU A N 1
ATOM 3063 C CA . LEU A 1 380 ? 32.235 14.421 -24.484 1.00 72.38 380 LEU A CA 1
ATOM 3064 C C . LEU A 1 380 ? 33.564 14.139 -25.205 1.00 72.38 380 LEU A C 1
ATOM 3066 O O . LEU A 1 380 ? 33.691 14.463 -26.387 1.00 72.38 380 LEU A O 1
ATOM 3070 N N . LEU A 1 381 ? 34.550 13.533 -24.538 1.00 68.12 381 LEU A N 1
ATOM 3071 C CA . LEU A 1 381 ? 35.856 13.259 -25.144 1.00 68.12 381 LEU A CA 1
ATOM 3072 C C . LEU A 1 381 ? 35.762 12.095 -26.132 1.00 68.12 381 LEU A C 1
ATOM 3074 O O . LEU A 1 381 ? 36.237 12.206 -27.262 1.00 68.12 381 LEU A O 1
ATOM 3078 N N . THR A 1 382 ? 35.070 11.019 -25.764 1.00 74.06 382 THR A N 1
ATOM 3079 C CA . THR A 1 382 ? 34.846 9.880 -26.670 1.00 74.06 382 THR A CA 1
ATOM 3080 C C . THR A 1 382 ? 33.973 10.270 -27.867 1.00 74.06 382 THR A C 1
ATOM 3082 O O . THR A 1 382 ? 34.251 9.880 -29.006 1.00 74.06 382 THR A O 1
ATOM 3085 N N . GLY A 1 383 ? 32.962 11.115 -27.640 1.00 77.81 383 GLY A N 1
ATOM 3086 C CA . GLY A 1 383 ? 32.120 11.663 -28.701 1.00 77.81 383 GLY A CA 1
ATOM 3087 C C . GLY A 1 383 ? 32.902 12.526 -29.690 1.00 77.81 383 GLY A C 1
ATOM 3088 O O . GLY A 1 383 ? 32.811 12.320 -30.901 1.00 77.81 383 GLY A O 1
ATOM 3089 N N . THR A 1 384 ? 33.717 13.462 -29.193 1.00 79.44 384 THR A N 1
ATOM 3090 C CA . THR A 1 384 ? 34.553 14.308 -30.060 1.00 79.44 384 THR A CA 1
ATOM 3091 C C . THR A 1 384 ? 35.611 13.501 -30.814 1.00 79.44 384 THR A C 1
ATOM 3093 O O . THR A 1 384 ? 35.789 13.731 -32.011 1.00 79.44 384 THR A O 1
ATOM 3096 N N . ALA A 1 385 ? 36.240 12.506 -30.180 1.00 82.25 385 ALA A N 1
ATOM 3097 C CA . ALA A 1 385 ? 37.180 11.597 -30.836 1.00 82.25 385 ALA A CA 1
ATOM 3098 C C . ALA A 1 385 ? 36.513 10.779 -31.955 1.00 82.25 385 ALA A C 1
ATOM 3100 O O . ALA A 1 385 ? 37.070 10.657 -33.048 1.00 82.25 385 ALA A O 1
ATOM 3101 N N . THR A 1 386 ? 35.292 10.283 -31.728 1.00 82.50 386 THR A N 1
ATOM 3102 C CA . THR A 1 386 ? 34.522 9.567 -32.754 1.00 82.50 386 THR A CA 1
ATOM 3103 C C . THR A 1 386 ? 34.180 10.482 -33.929 1.00 82.50 386 THR A C 1
ATOM 3105 O O . THR A 1 386 ? 34.397 10.110 -35.082 1.00 82.50 386 THR A O 1
ATOM 3108 N N . CYS A 1 387 ? 33.694 11.699 -33.664 1.00 84.56 387 CYS A N 1
ATOM 3109 C CA . CYS A 1 387 ? 33.405 12.678 -34.712 1.00 84.56 387 CYS A CA 1
ATOM 3110 C C . CYS A 1 387 ? 34.658 13.032 -35.525 1.00 84.56 387 CYS A C 1
ATOM 3112 O O . CYS A 1 387 ? 34.595 13.074 -36.753 1.00 84.56 387 CYS A O 1
ATOM 3114 N N . ALA A 1 388 ? 35.801 13.231 -34.862 1.00 86.44 388 ALA A N 1
ATOM 3115 C CA . ALA A 1 388 ? 37.075 13.485 -35.526 1.00 86.44 388 ALA A CA 1
ATOM 3116 C C . ALA A 1 388 ? 37.512 12.295 -36.394 1.00 86.44 388 ALA A C 1
ATOM 3118 O O . ALA A 1 388 ? 37.909 12.494 -37.539 1.00 86.44 388 ALA A O 1
ATOM 3119 N N . ALA A 1 389 ? 37.377 11.059 -35.903 1.00 87.88 389 ALA A N 1
ATOM 3120 C CA . ALA A 1 389 ? 37.703 9.854 -36.664 1.00 87.88 389 ALA A CA 1
ATOM 3121 C C . ALA A 1 389 ? 36.816 9.692 -37.910 1.00 87.88 389 ALA A C 1
ATOM 3123 O O . ALA A 1 389 ? 37.326 9.406 -38.992 1.00 87.88 389 ALA A O 1
ATOM 3124 N N . VAL A 1 390 ? 35.505 9.929 -37.785 1.00 89.31 390 VAL A N 1
ATOM 3125 C CA . VAL A 1 390 ? 34.563 9.906 -38.919 1.00 89.31 390 VAL A CA 1
ATOM 3126 C C . VAL A 1 390 ? 34.899 11.004 -39.929 1.00 89.31 390 VAL A C 1
ATOM 3128 O O . VAL A 1 390 ? 34.902 10.753 -41.133 1.00 89.31 390 VAL A O 1
ATOM 3131 N N . PHE A 1 391 ? 35.230 12.207 -39.455 1.00 92.81 391 PHE A N 1
ATOM 3132 C CA . PHE A 1 391 ? 35.634 13.316 -40.315 1.00 92.81 391 PHE A CA 1
ATOM 3133 C C . PHE A 1 391 ? 36.935 13.010 -41.070 1.00 92.81 391 PHE A C 1
ATOM 3135 O O . PHE A 1 391 ? 37.006 13.216 -42.280 1.00 92.81 391 PHE A O 1
ATOM 3142 N N . LEU A 1 392 ? 37.937 12.441 -40.395 1.00 93.38 392 LEU A N 1
ATOM 3143 C CA . LEU A 1 392 ? 39.184 12.008 -41.026 1.00 93.38 392 LEU A CA 1
ATOM 3144 C C . LEU A 1 392 ? 38.952 10.891 -42.051 1.00 93.38 392 LEU A C 1
ATOM 3146 O O . LEU A 1 392 ? 39.532 10.946 -43.131 1.00 93.38 392 LEU A O 1
ATOM 3150 N N . LEU A 1 393 ? 38.072 9.926 -41.762 1.00 94.94 393 LEU A N 1
ATOM 3151 C CA . LEU A 1 393 ? 37.661 8.886 -42.715 1.00 94.94 393 LEU A CA 1
ATOM 3152 C C . LEU A 1 393 ? 36.981 9.468 -43.960 1.00 94.94 393 LEU A C 1
ATOM 3154 O O . LEU A 1 393 ? 37.188 8.997 -45.076 1.00 94.94 393 LEU A O 1
ATOM 3158 N N . PHE A 1 394 ? 36.166 10.503 -43.781 1.00 94.38 394 PHE A N 1
ATOM 3159 C CA . PHE A 1 394 ? 35.525 11.184 -44.897 1.00 94.38 394 PHE A CA 1
ATOM 3160 C C . PHE A 1 394 ? 36.548 11.942 -45.756 1.00 94.38 394 PHE A C 1
ATOM 3162 O O . PHE A 1 394 ? 36.520 11.842 -46.983 1.00 94.38 394 PHE A O 1
ATOM 3169 N N . LEU A 1 395 ? 37.502 12.636 -45.127 1.00 93.19 395 LEU A N 1
ATOM 3170 C CA . LEU A 1 395 ? 38.597 13.305 -45.834 1.00 93.19 395 LEU A CA 1
ATOM 3171 C C . LEU A 1 395 ? 39.506 12.314 -46.574 1.00 93.19 395 LEU A C 1
ATOM 3173 O O . LEU A 1 395 ? 39.900 12.586 -47.708 1.00 93.19 395 LEU A O 1
ATOM 3177 N N . THR A 1 396 ? 39.816 11.157 -45.982 1.00 94.62 396 THR A N 1
ATOM 3178 C CA . THR A 1 396 ? 40.640 10.129 -46.637 1.00 94.62 396 THR A CA 1
ATOM 3179 C C . THR A 1 396 ? 39.909 9.490 -47.811 1.00 94.62 396 THR A C 1
ATOM 3181 O O . THR A 1 396 ? 40.530 9.247 -48.847 1.00 94.62 396 THR A O 1
ATOM 3184 N N . LEU A 1 397 ? 38.592 9.287 -47.711 1.00 94.75 397 LEU A N 1
ATOM 3185 C CA . LEU A 1 397 ? 37.773 8.826 -48.830 1.00 94.75 397 LEU A CA 1
ATOM 3186 C C . LEU A 1 397 ? 37.792 9.836 -49.985 1.00 94.75 397 LEU A C 1
ATOM 3188 O O . LEU A 1 397 ? 38.048 9.446 -51.124 1.00 94.75 397 LEU A O 1
ATOM 3192 N N . ILE A 1 398 ? 37.589 11.127 -49.697 1.00 93.31 398 ILE A N 1
ATOM 3193 C CA . ILE A 1 398 ? 37.673 12.197 -50.706 1.00 93.31 398 ILE A CA 1
ATOM 3194 C C . ILE A 1 398 ? 39.057 12.210 -51.360 1.00 93.31 398 ILE A C 1
ATOM 3196 O O . ILE A 1 398 ? 39.149 12.236 -52.588 1.00 93.31 398 ILE A O 1
ATOM 3200 N N . GLY A 1 399 ? 40.125 12.153 -50.558 1.00 91.75 399 GLY A N 1
ATOM 3201 C CA . GLY A 1 399 ? 41.499 12.117 -51.056 1.00 91.75 399 GLY A CA 1
ATOM 3202 C C . GLY A 1 399 ? 41.750 10.915 -51.966 1.00 91.75 399 GLY A C 1
ATOM 3203 O O . GLY A 1 399 ? 42.286 11.072 -53.058 1.00 91.75 399 GLY A O 1
ATOM 3204 N N . THR A 1 400 ? 41.275 9.733 -51.573 1.00 94.81 400 THR A N 1
ATOM 3205 C CA . THR A 1 400 ? 41.420 8.498 -52.358 1.00 94.81 400 THR A CA 1
ATOM 3206 C C . THR A 1 400 ? 40.683 8.594 -53.694 1.00 94.81 400 THR A C 1
ATOM 3208 O O . THR A 1 400 ? 41.251 8.271 -54.736 1.00 94.81 400 THR A O 1
ATOM 3211 N N . VAL A 1 401 ? 39.441 9.093 -53.697 1.00 94.75 401 VAL A N 1
ATOM 3212 C CA . VAL A 1 401 ? 38.666 9.310 -54.930 1.00 94.75 401 VAL A CA 1
ATOM 3213 C C . VAL A 1 401 ? 39.362 10.325 -55.842 1.00 94.75 401 VAL A C 1
ATOM 3215 O O . VAL A 1 401 ? 39.483 10.082 -57.042 1.00 94.75 401 VAL A O 1
ATOM 3218 N N . ALA A 1 402 ? 39.879 11.426 -55.288 1.00 91.50 402 ALA A N 1
ATOM 3219 C CA . ALA A 1 402 ? 40.625 12.423 -56.051 1.00 91.50 402 ALA A CA 1
ATOM 3220 C C . ALA A 1 402 ? 41.896 11.830 -56.686 1.00 91.50 402 ALA A C 1
ATOM 3222 O O . ALA A 1 402 ? 42.142 12.051 -57.874 1.00 91.50 402 ALA A O 1
ATOM 3223 N N . SER A 1 403 ? 42.657 11.022 -55.940 1.00 92.12 403 SER A N 1
ATOM 3224 C CA . SER A 1 403 ? 43.844 10.330 -56.453 1.00 92.12 403 SER A CA 1
ATOM 3225 C C . SER A 1 403 ? 43.510 9.343 -57.575 1.00 92.12 403 SER A C 1
ATOM 3227 O O . SER A 1 403 ? 44.213 9.312 -58.583 1.00 92.12 403 SER A O 1
ATOM 3229 N N . VAL A 1 404 ? 42.420 8.577 -57.456 1.00 92.88 404 VAL A N 1
ATOM 3230 C CA . VAL A 1 404 ? 41.974 7.648 -58.511 1.00 92.88 404 VAL A CA 1
ATOM 3231 C C . VAL A 1 404 ? 41.548 8.404 -59.772 1.00 92.88 404 VAL A C 1
ATOM 3233 O O . VAL A 1 404 ? 41.946 8.029 -60.873 1.00 92.88 404 VAL A O 1
ATOM 3236 N N . ILE A 1 405 ? 40.797 9.502 -59.632 1.00 90.25 405 ILE A N 1
ATOM 3237 C CA . ILE A 1 405 ? 40.398 10.348 -60.769 1.00 90.25 405 ILE A CA 1
ATOM 3238 C C . ILE A 1 405 ? 41.631 10.936 -61.463 1.00 90.25 405 ILE A C 1
ATOM 3240 O O . ILE A 1 405 ? 41.688 10.976 -62.692 1.00 90.25 405 ILE A O 1
ATOM 3244 N N . GLN A 1 406 ? 42.627 11.387 -60.699 1.00 88.31 406 GLN A N 1
ATOM 3245 C CA . GLN A 1 406 ? 43.869 11.916 -61.257 1.00 88.31 406 GLN A CA 1
ATOM 3246 C C . GLN A 1 406 ? 44.672 10.835 -61.994 1.00 88.31 406 GLN A C 1
ATOM 3248 O O . GLN A 1 406 ? 45.142 11.083 -63.104 1.00 88.31 406 GLN A O 1
ATOM 3253 N N . ALA A 1 407 ? 44.779 9.631 -61.426 1.00 85.75 407 ALA A N 1
ATOM 3254 C CA . ALA A 1 407 ? 45.435 8.496 -62.069 1.00 85.75 407 ALA A CA 1
ATOM 3255 C C . ALA A 1 407 ? 44.729 8.096 -63.377 1.00 85.75 407 ALA A C 1
ATOM 3257 O O . ALA A 1 407 ? 45.390 7.919 -64.401 1.00 85.75 407 ALA A O 1
ATOM 3258 N N . TYR A 1 408 ? 43.395 8.046 -63.380 1.00 84.69 408 TYR A N 1
ATOM 3259 C CA . TYR A 1 408 ? 42.600 7.777 -64.581 1.00 84.69 408 TYR A CA 1
ATOM 3260 C C . TYR A 1 408 ? 42.841 8.831 -65.672 1.00 84.69 408 TYR A C 1
ATOM 3262 O O . TYR A 1 408 ? 43.170 8.485 -66.804 1.00 84.69 408 TYR A O 1
ATOM 3270 N N . LYS A 1 409 ? 42.790 10.124 -65.318 1.00 82.88 409 LYS A N 1
ATOM 3271 C CA . LYS A 1 409 ? 43.095 11.219 -66.255 1.00 82.88 409 LYS A CA 1
ATOM 3272 C C . LYS A 1 409 ? 44.520 11.138 -66.808 1.00 82.88 409 LYS A C 1
ATOM 3274 O O . LYS A 1 409 ? 44.741 11.466 -67.969 1.00 82.88 409 LYS A O 1
ATOM 3279 N N . SER A 1 410 ? 45.486 10.691 -66.002 1.00 75.38 410 SER A N 1
ATOM 3280 C CA . SER A 1 410 ? 46.866 10.515 -66.465 1.00 75.38 410 SER A CA 1
ATOM 3281 C C . SER A 1 410 ? 47.014 9.354 -67.460 1.00 75.38 410 SER A C 1
ATOM 3283 O O . SER A 1 410 ? 47.751 9.486 -68.435 1.00 75.38 410 SER A O 1
ATOM 3285 N N . PHE A 1 411 ? 46.253 8.267 -67.283 1.00 67.94 411 PHE A N 1
ATOM 3286 C CA . PHE A 1 411 ? 46.184 7.148 -68.230 1.00 67.94 411 PHE A CA 1
ATOM 3287 C C . PHE A 1 411 ? 45.557 7.547 -69.572 1.00 67.94 411 PHE A C 1
ATOM 3289 O O . PHE A 1 411 ? 46.024 7.111 -70.621 1.00 67.94 411 PHE A O 1
ATOM 3296 N N . GLU A 1 412 ? 44.545 8.415 -69.556 1.00 64.12 412 GLU A N 1
ATOM 3297 C CA . GLU A 1 412 ? 43.921 8.961 -70.772 1.00 64.12 412 GLU A CA 1
ATOM 3298 C C . GLU A 1 412 ? 44.848 9.940 -71.522 1.00 64.12 412 GLU A C 1
ATOM 3300 O O . GLU A 1 412 ? 44.697 10.152 -72.722 1.00 64.12 412 GLU A O 1
ATOM 3305 N N . SER A 1 413 ? 45.843 10.507 -70.829 1.00 60.53 413 SER A N 1
ATOM 3306 C CA . SER A 1 413 ? 46.818 11.454 -71.387 1.00 60.53 413 SER A CA 1
ATOM 3307 C C . SER A 1 413 ? 48.093 10.819 -71.964 1.00 60.53 413 SER A C 1
ATOM 3309 O O . SER A 1 413 ? 49.019 11.548 -72.320 1.00 60.53 413 SER A O 1
ATOM 3311 N N . VAL A 1 414 ? 48.175 9.485 -72.077 1.00 58.41 414 VAL A N 1
ATOM 3312 C CA . VAL A 1 414 ? 49.324 8.815 -72.715 1.00 58.41 414 VAL A CA 1
ATOM 3313 C C . VAL A 1 414 ? 49.338 9.153 -74.216 1.00 58.41 414 VAL A C 1
ATOM 3315 O O . VAL A 1 414 ? 48.415 8.769 -74.936 1.00 58.41 414 VAL A O 1
ATOM 3318 N N . PRO A 1 415 ? 50.365 9.854 -74.733 1.00 58.84 415 PRO A N 1
ATOM 3319 C CA . PRO A 1 415 ? 50.416 10.208 -76.145 1.00 58.84 415 PRO A CA 1
ATOM 3320 C C . PRO A 1 415 ? 50.642 8.954 -77.016 1.00 58.84 415 PRO A C 1
ATOM 3322 O O . PRO A 1 415 ? 51.374 8.046 -76.606 1.00 58.84 415 PRO A O 1
ATOM 3325 N N . PRO A 1 416 ? 50.096 8.904 -78.249 1.00 54.84 416 PRO A N 1
ATOM 3326 C CA . PRO A 1 416 ? 50.136 7.739 -79.149 1.00 54.84 416 PRO A CA 1
ATOM 3327 C C . PRO A 1 416 ? 51.535 7.360 -79.683 1.00 54.84 416 PRO A C 1
ATOM 3329 O O . PRO A 1 416 ? 51.661 6.608 -80.648 1.00 54.84 416 PRO A O 1
ATOM 3332 N N . THR A 1 417 ? 52.613 7.844 -79.069 1.00 53.94 417 THR A N 1
ATOM 3333 C CA . THR A 1 417 ? 53.991 7.633 -79.530 1.00 53.94 417 THR A CA 1
ATOM 3334 C C . THR A 1 417 ? 54.615 6.349 -78.968 1.00 53.94 417 THR A C 1
ATOM 3336 O O . THR A 1 417 ? 55.496 5.773 -79.603 1.00 53.94 417 THR A O 1
ATOM 3339 N N . ILE A 1 418 ? 54.150 5.839 -77.819 1.00 53.69 418 ILE A N 1
ATOM 3340 C CA . ILE A 1 418 ? 54.740 4.637 -77.186 1.00 53.69 418 ILE A CA 1
ATOM 3341 C C . ILE A 1 418 ? 54.274 3.330 -77.856 1.00 53.69 418 ILE A C 1
ATOM 3343 O O . ILE A 1 418 ? 55.015 2.350 -77.865 1.00 53.69 418 ILE A O 1
ATOM 3347 N N . ILE A 1 419 ? 53.119 3.327 -78.531 1.00 53.34 419 ILE A N 1
ATOM 3348 C CA . ILE A 1 419 ? 52.626 2.153 -79.278 1.00 53.34 419 ILE A CA 1
ATOM 3349 C C . ILE A 1 419 ? 53.480 1.879 -80.538 1.00 53.34 419 ILE A C 1
ATOM 3351 O O . ILE A 1 419 ? 53.581 0.740 -80.989 1.00 53.34 419 ILE A O 1
ATOM 3355 N N . TYR A 1 420 ? 54.181 2.884 -81.078 1.00 51.28 420 TYR A N 1
ATOM 3356 C CA . TYR A 1 420 ? 55.009 2.724 -82.284 1.00 51.28 420 TYR A CA 1
ATOM 3357 C C . TYR A 1 420 ? 56.409 2.136 -82.040 1.00 51.28 420 TYR A C 1
ATOM 3359 O O . TYR A 1 420 ? 57.059 1.700 -82.992 1.00 51.28 420 TYR A O 1
ATOM 3367 N N . MET A 1 421 ? 56.897 2.099 -80.796 1.00 52.84 421 MET A N 1
ATOM 3368 C CA . MET A 1 421 ? 58.256 1.614 -80.499 1.00 52.84 421 MET A CA 1
ATOM 3369 C C . MET A 1 421 ? 58.311 0.103 -80.228 1.00 52.84 421 MET A C 1
ATOM 3371 O O . MET A 1 421 ? 59.332 -0.523 -80.502 1.00 52.84 421 MET A O 1
ATOM 3375 N N . THR A 1 422 ? 57.215 -0.518 -79.783 1.00 51.47 422 THR A N 1
ATOM 3376 C CA . THR A 1 422 ? 57.145 -1.976 -79.572 1.00 51.47 422 THR A CA 1
ATOM 3377 C C . THR A 1 422 ? 56.911 -2.757 -80.868 1.00 51.47 422 THR A C 1
ATOM 3379 O O . THR A 1 422 ? 57.381 -3.883 -80.984 1.00 51.47 422 THR A O 1
ATOM 3382 N N . SER A 1 423 ? 56.313 -2.147 -81.898 1.00 51.03 423 SER A N 1
ATOM 3383 C CA . SER A 1 423 ? 56.155 -2.777 -83.222 1.00 51.03 423 SER A CA 1
ATOM 3384 C C . SER A 1 423 ? 57.462 -2.876 -84.028 1.00 51.03 423 SER A C 1
ATOM 3386 O O . SER A 1 423 ? 57.541 -3.691 -84.946 1.00 51.03 423 SER A O 1
ATOM 3388 N N . LYS A 1 424 ? 58.489 -2.067 -83.725 1.00 51.53 424 LYS A N 1
ATOM 3389 C CA . LYS A 1 424 ? 59.748 -2.030 -84.499 1.00 51.53 424 LYS A CA 1
ATOM 3390 C C . LYS A 1 424 ? 60.847 -2.956 -83.968 1.00 51.53 424 LYS A C 1
ATOM 3392 O O . LYS A 1 424 ? 61.828 -3.178 -84.673 1.00 51.53 424 LYS A O 1
ATOM 3397 N N . ALA A 1 425 ? 60.695 -3.494 -82.757 1.00 51.19 425 ALA A N 1
ATOM 3398 C CA . ALA A 1 425 ? 61.654 -4.433 -82.172 1.00 51.19 425 ALA A CA 1
ATOM 3399 C C . ALA A 1 425 ? 61.451 -5.883 -82.661 1.00 51.19 425 ALA A C 1
ATOM 3401 O O . ALA A 1 425 ? 62.418 -6.640 -82.696 1.00 51.19 425 ALA A O 1
ATOM 3402 N N . ASP A 1 426 ? 60.242 -6.244 -83.108 1.00 50.62 426 ASP A N 1
ATOM 3403 C CA . ASP A 1 426 ? 59.920 -7.603 -83.578 1.00 50.62 426 ASP A CA 1
ATOM 3404 C C . ASP A 1 426 ? 60.249 -7.843 -85.066 1.00 50.62 426 ASP A C 1
ATOM 3406 O O . ASP A 1 426 ? 60.432 -8.977 -85.493 1.00 50.62 426 ASP A O 1
ATOM 3410 N N . GLN A 1 427 ? 60.423 -6.788 -85.872 1.00 51.06 427 GLN A N 1
ATOM 3411 C CA . GLN A 1 427 ? 60.729 -6.916 -87.310 1.00 51.06 427 GLN A CA 1
ATOM 3412 C C . GLN A 1 427 ? 62.228 -7.030 -87.650 1.00 51.06 427 GLN A C 1
ATOM 3414 O O . GLN A 1 427 ? 62.607 -6.907 -88.812 1.00 51.06 427 GLN A O 1
ATOM 3419 N N . ARG A 1 428 ? 63.112 -7.255 -86.667 1.00 51.03 428 ARG A N 1
ATOM 3420 C CA . ARG A 1 428 ? 64.570 -7.369 -86.897 1.00 51.03 428 ARG A CA 1
ATOM 3421 C C . ARG A 1 428 ? 65.138 -8.785 -86.749 1.00 51.03 428 ARG A C 1
ATOM 3423 O O . ARG A 1 428 ? 66.352 -8.917 -86.609 1.00 51.03 428 ARG A O 1
ATOM 3430 N N . LYS A 1 429 ? 64.291 -9.823 -86.772 1.00 51.59 429 LYS A N 1
ATOM 3431 C CA . LYS A 1 429 ? 64.729 -11.229 -86.671 1.00 51.59 429 LYS A CA 1
ATOM 3432 C C . LYS A 1 429 ? 64.584 -12.088 -87.925 1.00 51.59 429 LYS A C 1
ATOM 3434 O O . LYS A 1 429 ? 65.265 -13.101 -87.970 1.00 51.59 429 LYS A O 1
ATOM 3439 N N . ASP A 1 430 ? 63.846 -11.664 -88.949 1.00 57.00 430 ASP A N 1
ATOM 3440 C CA . ASP A 1 430 ? 63.667 -12.482 -90.154 1.00 57.00 430 ASP A CA 1
ATOM 3441 C C . ASP A 1 430 ? 63.944 -11.682 -91.433 1.00 57.00 430 ASP A C 1
ATOM 3443 O O . ASP A 1 430 ? 63.077 -10.977 -91.946 1.00 57.00 430 ASP A O 1
ATOM 3447 N N . ALA A 1 431 ? 65.163 -11.807 -91.959 1.00 44.28 431 ALA A N 1
ATOM 3448 C CA . ALA A 1 431 ? 65.443 -11.731 -93.393 1.00 44.28 431 ALA A CA 1
ATOM 3449 C C . ALA A 1 431 ? 66.791 -12.435 -93.689 1.00 44.28 431 ALA A C 1
ATOM 3451 O O . ALA A 1 431 ? 67.702 -12.312 -92.869 1.00 44.28 431 ALA A O 1
ATOM 3452 N N . PRO A 1 432 ? 66.879 -13.191 -94.801 1.00 55.06 432 PRO A N 1
ATOM 3453 C CA . PRO A 1 432 ? 67.825 -14.294 -95.025 1.00 55.06 432 PRO A CA 1
ATOM 3454 C C . PRO A 1 432 ? 69.270 -13.903 -95.352 1.00 55.06 432 PRO A C 1
ATOM 3456 O O . PRO A 1 432 ? 69.487 -12.804 -95.915 1.00 55.06 432 PRO A O 1
#

Secondary structure (DSSP, 8-state):
-HHHHHHHHHHHHHHH-HHHHHHHHHHHHHHHHHHHTT-SS--TTS-HHHHHHHHHHHHHHHHHHHHHHTT-SS--HHHHHHHHHTTSGGGPPPHHHHHHHHGGGTTTTT--S-HHHHHHHHTT---SS----SSHHHHHHHHHHHTSSS---GGG--SPP------HHHHHHTT-EEE-HHHHHHHHHHHHTSS-----------S-SSTT---EEEETTEEEE-----SHHHHHHHHHHHHHHHH-TTS--HHHHHHHHHHHH-SSHHHHHHHH-TTS--SPPPPTT--TTTTGGGS-S--------GGGSPPTT--GGGS---------------S---------TTHHHHHHHHHHHH-HHHHHHHHHHHHH-SSHHHHHHHHHHHHHHHHHHHHHHHHHHHHHHHHHT--TTSHHHHTTTGGGS---

pLDDT: mean 74.66, std 19.58, range [24.66, 98.0]

Solvent-accessible surface area (backbone atoms only — not comparable to full-atom values): 25462 Å² total; per-residue (Å²): 106,73,73,53,30,54,52,35,43,50,56,48,34,71,72,67,33,66,65,53,56,52,53,40,49,53,51,40,62,75,39,41,69,62,59,53,68,70,36,76,50,82,44,80,89,49,55,67,70,60,46,45,51,50,53,49,42,52,53,41,28,52,53,47,49,46,70,75,51,53,82,54,92,63,80,42,72,69,55,49,53,51,55,52,51,46,30,36,47,44,44,44,60,59,38,69,53,54,47,70,61,41,54,89,43,29,68,81,71,73,46,78,76,50,62,65,56,48,53,31,52,62,71,70,50,79,75,93,81,79,89,78,46,62,21,59,41,43,41,54,46,46,37,32,56,67,41,35,94,67,79,77,61,69,86,76,46,79,48,70,47,84,85,83,60,70,30,39,47,60,34,41,60,21,46,41,41,80,36,24,65,68,56,48,53,52,54,51,50,57,66,66,48,80,65,74,92,77,83,87,77,88,73,78,74,78,90,74,74,49,68,55,36,63,40,69,50,72,56,96,57,31,41,32,34,47,41,56,66,78,45,73,66,48,44,51,45,52,49,34,33,36,20,47,31,70,68,35,84,92,47,78,49,60,68,46,42,47,52,51,56,48,33,44,29,42,79,51,71,62,20,47,46,66,55,43,46,80,98,42,88,47,34,74,77,69,59,90,93,55,66,90,51,56,65,56,54,57,75,84,70,82,62,62,62,49,32,44,38,76,89,53,47,80,63,99,76,67,75,72,84,81,56,84,88,73,81,92,68,97,69,79,94,68,74,82,65,72,70,80,77,63,74,70,69,61,31,38,95,56,42,67,49,48,50,50,52,45,51,47,54,66,33,64,67,40,31,52,50,27,48,47,41,59,74,45,46,73,44,74,67,53,29,50,51,46,52,50,52,54,50,52,52,51,51,50,49,53,51,51,52,52,51,50,52,51,52,52,54,54,64,74,63,61,66,85,64,66,71,62,60,66,65,61,67,72,71,75,79,81,81,137

Organism: Brassica carinata (NCBI:txid52824)